Protein AF-0000000067865380 (afdb_homodimer)

Secondary structure (DSSP, 8-state):
--HHHHHHHHHHHHHT-HHHHIIIIIHHHHHHHHHHHHTGGG--SSS-HHHHHHHHHHHHHHHTHHHHHHHHHH-HHHHHHHHHHHTS---HHHHHHHHHHHHHHHHHHHHHHHHHHHHHHH----TT-HHHHHHHHHHHHHHHHHHHHHHHHH---HHHHHHHHHHHHHHHHHHHTSSS-GGGG-HHHHHHHTTSHHHHHHHHHHHHHHT---HHHHHHHHHHHHHHHHHHHHHHHH--GGGG-/--HHHHHHHHHHHHHT-HHHHIIIIIHHHHHHHHHHHHTGGG--SSS-HHHHHHHHHHHHHHHTHHHHHHHHHH-HHHHHHHHHHHTSS--HHHHHHHHHHHHHHHHHHHHHHHHHHHHHHH----TT-HHHHHHHHHHHHHHHHHHHHHHHHH---HHHHHHHHHHHHHHHHHHHTSSS-SGGG-HHHHHHHTTSHHHHHHHHHHHHHHT---HHHHHHHHHHHHHHHHHHHHHHHH--GGGG-

Nearest PDB structures (foldseek):
  8dku-assembly1_B  TM=6.677E-01  e=4.546E-04  Aquifex aeolicus VF5
  9iul-assembly1_A  TM=6.761E-01  e=1.296E-02  Candida albicans SC5314
  9ium-assembly1_A  TM=6.120E-01  e=5.546E-03  Candida albicans SC5314
  7p05-assembly1_A  TM=6.408E-01  e=1.355E-02  Saccharomyces cerevisiae S288C
  6oih-assembly1_D  TM=5.693E-01  e=6.631E-03  Aquifex aeolicus VF5

Radius of gyration: 22.57 Å; Cα contacts (8 Å, |Δi|>4): 715; chains: 2; bounding box: 58×59×47 Å

Foldseek 3Di:
DDLVVLLVVLLVVLVPDCVNVCLLAVQLVVQLVVQQVVCQVVDDDQAGSSQLLNQLSLLLSLLCLLLSLLCCPQPPVNLVVVVVVVPPPDDPLSNLVSSLVSSLVVSLVSLVVSVVCSCVPVVHFLPPCVVLLSLLSSLSNSLSNLLSLLLVLVDNDSVVSNVVSCVVSVVLSVLLQSSHNQVVVDDVSVVSSVVRLSVLCSVQSVCCRRVVDNVSSVVSSVVSNVSSVVSSVSSSVRHDPVSSD/DDLVVLLVVLLVVLVPDVVNVCLLAVQLVVQLVVQQVVCQVVDDDLAGSSQLLNQLSLLLSLLCLLLSLLCCPQPPVNLVVVVVVVPPPDDPLSSLVSSLVSSLVVSLVSLVVSLVCSCVPVVQFLPPCVVLLSLLSSLSNSLSNLLSLLLVLADNDSVVSNVVSCVVSVVLSVLLQSSHNQVVVDDVSVVSSVVRLSVLCSVQSVCCRRVVDNVSSVVSSVVSNVSSVVSSVSSSVRHDPVSSD

pLDDT: mean 86.49, std 10.92, range [52.19, 98.31]

Solvent-accessible surface area (backbone atoms only — not comparable to full-atom values): 24410 Å² total; per-residue (Å²): 110,55,53,64,57,49,22,53,51,51,39,51,54,54,71,68,38,64,60,60,50,44,55,54,53,47,45,39,52,52,49,21,54,51,51,14,60,40,36,40,78,70,35,82,64,95,62,47,32,46,52,52,26,47,51,21,34,45,51,56,50,36,52,48,41,5,54,53,36,28,35,58,60,60,33,58,90,44,26,62,59,46,53,62,53,64,73,33,93,52,60,70,65,46,54,58,47,24,45,30,48,27,40,27,53,55,48,39,54,38,49,54,50,44,53,50,47,40,32,71,74,66,61,47,67,41,72,89,38,51,65,60,54,49,49,44,52,36,42,42,21,37,24,20,18,23,48,22,47,30,40,48,37,74,36,92,39,64,61,52,40,50,49,54,50,47,52,56,50,51,53,35,34,56,42,20,26,37,83,48,65,36,63,81,41,35,69,65,30,36,57,58,16,67,74,20,70,45,21,51,47,50,49,12,52,52,32,26,37,73,66,69,42,50,64,55,35,53,52,45,46,50,51,35,50,51,50,22,52,52,33,47,53,50,25,68,74,49,51,52,73,71,74,77,102,111,55,54,65,57,48,21,53,50,52,39,53,54,53,71,69,38,66,59,59,50,44,55,53,51,47,44,38,52,52,51,21,53,50,52,14,61,41,36,38,78,72,36,82,63,95,60,49,31,48,52,51,26,48,53,21,33,45,51,56,51,36,54,47,41,5,54,55,38,28,35,59,60,59,33,58,91,41,24,62,58,47,55,61,54,64,72,32,93,50,59,69,66,47,54,58,48,23,44,30,50,28,39,27,52,56,48,38,54,36,50,54,52,43,53,51,48,39,33,70,74,66,60,46,67,40,72,87,38,51,65,61,54,49,49,44,51,37,43,43,20,37,25,21,17,21,48,23,47,30,39,49,37,75,37,92,39,63,62,51,39,50,52,55,50,45,53,56,50,49,52,34,34,56,42,19,27,37,82,49,66,36,63,81,43,35,70,65,31,37,56,57,17,66,73,20,68,46,20,50,47,49,50,12,52,50,31,25,38,74,67,69,41,51,64,55,36,53,52,46,45,50,50,35,51,53,50,22,54,50,32,47,52,50,26,68,74,48,53,51,74,72,74,77,103

InterPro domains:
  IPR013525 ABC-2 type transporter, transmembrane domain [PF01061] (5-210)
  IPR047817 ABC-2 type transporter, transmembrane domain, bacterial-type [PS51012] (19-242)
  IPR052902 ABC-2 integral membrane transporter [PTHR43027] (46-242)

Structure (mmCIF, N/CA/C/O backbone):
data_AF-0000000067865380-model_v1
#
loop_
_entity.id
_entity.type
_entity.pdbx_description
1 polymer 'Transport permease protein'
#
loop_
_atom_site.group_PDB
_atom_site.id
_atom_site.type_symbol
_atom_site.label_atom_id
_atom_site.label_alt_id
_atom_site.label_comp_id
_atom_site.label_asym_id
_atom_site.label_entity_id
_atom_site.label_seq_id
_atom_site.pdbx_PDB_ins_code
_atom_site.Cartn_x
_atom_site.Cartn_y
_atom_site.Cartn_z
_atom_site.occupancy
_atom_site.B_iso_or_equiv
_atom_site.auth_seq_id
_atom_site.auth_comp_id
_atom_site.auth_asym_id
_atom_site.auth_atom_id
_atom_site.pdbx_PDB_model_num
ATOM 1 N N . MET A 1 1 ? 22.953 27.844 7.141 1 57.34 1 MET A N 1
ATOM 2 C CA . MET A 1 1 ? 23.016 26.531 7.762 1 57.34 1 MET A CA 1
ATOM 3 C C . MET A 1 1 ? 23.547 25.484 6.777 1 57.34 1 MET A C 1
ATOM 5 O O . MET A 1 1 ? 23.188 25.5 5.598 1 57.34 1 MET A O 1
ATOM 9 N N . ASN A 1 2 ? 24.578 24.781 7.035 1 77.31 2 ASN A N 1
ATOM 10 C CA . ASN A 1 2 ? 25.328 23.781 6.289 1 77.31 2 ASN A CA 1
ATOM 11 C C . ASN A 1 2 ? 24.5 22.531 6.008 1 77.31 2 ASN A C 1
ATOM 13 O O . ASN A 1 2 ? 23.594 22.203 6.781 1 77.31 2 ASN A O 1
ATOM 17 N N . ILE A 1 3 ? 24.5 22.141 4.793 1 83.94 3 ILE A N 1
ATOM 18 C CA . ILE A 1 3 ? 23.797 20.953 4.332 1 83.94 3 ILE A CA 1
ATOM 19 C C . ILE A 1 3 ? 24 19.812 5.328 1 83.94 3 ILE A C 1
ATOM 21 O O . ILE A 1 3 ? 23.078 19.047 5.59 1 83.94 3 ILE A O 1
ATOM 25 N N . VAL A 1 4 ? 25.109 19.812 6 1 87.69 4 VAL A N 1
ATOM 26 C CA . VAL A 1 4 ? 25.453 18.734 6.934 1 87.69 4 VAL A CA 1
ATOM 27 C C . VAL A 1 4 ? 24.578 18.859 8.188 1 87.69 4 VAL A C 1
ATOM 29 O O . VAL A 1 4 ? 24.094 17.859 8.703 1 87.69 4 VAL A O 1
ATOM 32 N N . ASN A 1 5 ? 24.375 20.062 8.602 1 84.81 5 ASN A N 1
ATOM 33 C CA . ASN A 1 5 ? 23.531 20.281 9.781 1 84.81 5 ASN A CA 1
ATOM 34 C C . ASN A 1 5 ? 22.078 19.953 9.5 1 84.81 5 ASN A C 1
ATOM 36 O O . ASN A 1 5 ? 21.375 19.438 10.375 1 84.81 5 ASN A O 1
ATOM 40 N N . MET A 1 6 ? 21.719 20.234 8.328 1 84.94 6 MET A N 1
ATOM 41 C CA . MET A 1 6 ? 20.344 19.922 7.945 1 84.94 6 MET A CA 1
ATOM 42 C C . MET A 1 6 ? 20.125 18.422 7.898 1 84.94 6 MET A C 1
ATOM 44 O O . MET A 1 6 ? 19.094 17.922 8.352 1 84.94 6 MET A O 1
ATOM 48 N N . ILE A 1 7 ? 21.094 17.781 7.383 1 89.69 7 ILE A N 1
ATOM 49 C CA . ILE A 1 7 ? 21.031 16.328 7.293 1 89.69 7 ILE A CA 1
ATOM 50 C C . ILE A 1 7 ? 20.969 15.719 8.695 1 89.69 7 ILE A C 1
ATOM 52 O O . ILE A 1 7 ? 20.141 14.836 8.961 1 89.69 7 ILE A O 1
ATOM 56 N N . LYS A 1 8 ? 21.766 16.234 9.562 1 87.88 8 LYS A N 1
ATOM 57 C CA . LYS A 1 8 ? 21.781 15.734 10.93 1 87.88 8 LYS A CA 1
ATOM 58 C C . LYS A 1 8 ? 20.438 15.961 11.617 1 87.88 8 LYS A C 1
ATOM 60 O O . LYS A 1 8 ? 19.938 15.086 12.336 1 87.88 8 LYS A O 1
ATOM 65 N N . PHE A 1 9 ? 19.922 17.062 11.32 1 82.75 9 PHE A N 1
ATOM 66 C CA . PHE A 1 9 ? 18.641 17.406 11.922 1 82.75 9 PHE A CA 1
ATOM 67 C C . PHE A 1 9 ? 17.531 16.484 11.406 1 82.75 9 PHE A C 1
ATOM 69 O O . PHE A 1 9 ? 16.75 15.969 12.195 1 82.75 9 PHE A O 1
ATOM 76 N N . GLN A 1 10 ? 17.5 16.281 10.148 1 83.31 10 GLN A N 1
ATOM 77 C CA . GLN A 1 10 ? 16.484 15.438 9.539 1 83.31 10 GLN A CA 1
ATOM 78 C C . GLN A 1 10 ? 16.609 13.984 9.992 1 83.31 10 GLN A C 1
ATOM 80 O O . GLN A 1 10 ? 15.609 13.312 10.234 1 83.31 10 GLN A O 1
ATOM 85 N N . LEU A 1 11 ? 17.844 13.57 10.117 1 85.75 11 LEU A N 1
ATOM 86 C CA . LEU A 1 11 ? 18.094 12.203 10.562 1 85.75 11 LEU A CA 1
ATOM 87 C C . LEU A 1 11 ? 17.625 12 11.992 1 85.75 11 LEU A C 1
ATOM 89 O O . LEU A 1 11 ? 17.062 10.953 12.328 1 85.75 11 LEU A O 1
ATOM 93 N N . LYS A 1 12 ? 17.859 12.938 12.781 1 83.56 12 LYS A N 1
ATOM 94 C CA . LYS A 1 12 ? 17.422 12.867 14.18 1 83.56 12 LYS A CA 1
ATOM 95 C C . LYS A 1 12 ? 15.906 12.789 14.281 1 83.56 12 LYS A C 1
ATOM 97 O O . LYS A 1 12 ? 15.375 12.055 15.109 1 83.56 12 LYS A O 1
ATOM 102 N N . LEU A 1 13 ? 15.297 13.492 13.453 1 77.88 13 LEU A N 1
ATOM 103 C CA . LEU A 1 13 ? 13.836 13.484 13.438 1 77.88 13 LEU A CA 1
ATOM 104 C C . LEU A 1 13 ? 13.305 12.125 13.016 1 77.88 13 LEU A C 1
ATOM 106 O O . LEU A 1 13 ? 12.352 11.609 13.602 1 77.88 13 LEU A O 1
ATOM 110 N N . MET A 1 14 ? 13.93 11.547 12.039 1 80.38 14 MET A N 1
ATOM 111 C CA . MET A 1 14 ? 13.508 10.242 11.539 1 80.38 14 MET A CA 1
ATOM 112 C C . MET A 1 14 ? 13.727 9.156 12.578 1 80.38 14 MET A C 1
ATOM 114 O O . MET A 1 14 ? 12.906 8.242 12.711 1 80.38 14 MET A O 1
ATOM 118 N N . CYS A 1 15 ? 14.75 9.289 13.367 1 81.56 15 CYS A N 1
ATOM 119 C CA . CYS A 1 15 ? 15.086 8.289 14.375 1 81.56 15 CYS A CA 1
ATOM 120 C C . CYS A 1 15 ? 14.164 8.398 15.578 1 81.56 15 CYS A C 1
ATOM 122 O O . CYS A 1 15 ? 13.992 7.434 16.328 1 81.56 15 CYS A O 1
ATOM 124 N N . LYS A 1 16 ? 13.531 9.508 15.695 1 75.5 16 LYS A N 1
ATOM 125 C CA . LYS A 1 16 ? 12.648 9.719 16.844 1 75.5 16 LYS A CA 1
ATOM 126 C C . LYS A 1 16 ? 11.219 9.297 16.516 1 75.5 16 LYS A C 1
ATOM 128 O O . LYS A 1 16 ? 10.359 9.25 17.391 1 75.5 16 LYS A O 1
ATOM 133 N N . THR A 1 17 ? 11.039 8.938 15.25 1 73 17 THR A N 1
ATOM 134 C CA . THR A 1 17 ? 9.711 8.508 14.844 1 73 17 THR A CA 1
ATOM 135 C C . THR A 1 17 ? 9.602 6.988 14.844 1 73 17 THR A C 1
ATOM 137 O O . THR A 1 17 ? 10.047 6.328 13.906 1 73 17 THR A O 1
ATOM 140 N N . PRO A 1 18 ? 9.094 6.34 15.836 1 72.12 18 PRO A N 1
ATOM 141 C CA . PRO A 1 18 ? 9.086 4.887 16 1 72.12 18 PRO A CA 1
ATOM 142 C C . PRO A 1 18 ? 8.414 4.16 14.844 1 72.12 18 PRO A C 1
ATOM 144 O O . PRO A 1 18 ? 8.773 3.02 14.531 1 72.12 18 PRO A O 1
ATOM 147 N N . ILE A 1 19 ? 7.527 4.785 14.258 1 71.94 19 ILE A N 1
ATOM 148 C CA . ILE A 1 19 ? 6.723 4.113 13.242 1 71.94 19 ILE A CA 1
ATOM 149 C C . ILE A 1 19 ? 7.59 3.803 12.023 1 71.94 19 ILE A C 1
ATOM 151 O O . ILE A 1 19 ? 7.348 2.818 11.312 1 71.94 19 ILE A O 1
ATOM 155 N N . MET A 1 20 ? 8.625 4.555 11.773 1 74.06 20 MET A N 1
ATOM 156 C CA . MET A 1 20 ? 9.531 4.312 10.648 1 74.06 20 MET A CA 1
ATOM 157 C C . MET A 1 20 ? 10.312 3.021 10.859 1 74.06 20 MET A C 1
ATOM 159 O O . MET A 1 20 ? 10.578 2.295 9.898 1 74.06 20 MET A O 1
ATOM 163 N N . PHE A 1 21 ? 10.445 2.68 12.086 1 73.56 21 PHE A N 1
ATOM 164 C CA . PHE A 1 21 ? 11.141 1.441 12.422 1 73.56 21 PHE A CA 1
ATOM 165 C C . PHE A 1 21 ? 10.289 0.23 12.07 1 73.56 21 PHE A C 1
ATOM 167 O O . PHE A 1 21 ? 10.797 -0.754 11.523 1 73.56 21 PHE A O 1
ATOM 174 N N . MET A 1 22 ? 9.109 0.382 12.336 1 75.94 22 MET A N 1
ATOM 175 C CA . MET A 1 22 ? 8.203 -0.729 12.062 1 75.94 22 MET A CA 1
ATOM 176 C C . MET A 1 22 ? 8.109 -0.993 10.562 1 75.94 22 MET A C 1
ATOM 178 O O . MET A 1 22 ? 8.117 -2.146 10.125 1 75.94 22 MET A O 1
ATOM 182 N N . MET A 1 23 ? 8.141 -0.043 9.836 1 77.12 23 MET A N 1
ATOM 183 C CA . MET A 1 23 ? 7.965 -0.177 8.391 1 77.12 23 MET A CA 1
ATOM 184 C C . MET A 1 23 ? 9.18 -0.847 7.758 1 77.12 23 MET A C 1
ATOM 186 O O . MET A 1 23 ? 9.031 -1.705 6.887 1 77.12 23 MET A O 1
ATOM 190 N N . PHE A 1 24 ? 10.383 -0.532 8.219 1 77.5 24 PHE A N 1
ATOM 191 C CA . PHE A 1 24 ? 11.57 -0.982 7.508 1 77.5 24 PHE A CA 1
ATOM 192 C C . PHE A 1 24 ? 12.094 -2.285 8.102 1 77.5 24 PHE A C 1
ATOM 194 O O . PHE A 1 24 ? 12.805 -3.037 7.426 1 77.5 24 PHE A O 1
ATOM 201 N N . PHE A 1 25 ? 11.609 -2.533 9.273 1 76.62 25 PHE A N 1
ATOM 202 C CA . PHE A 1 25 ? 12.203 -3.707 9.898 1 76.62 25 PHE A CA 1
ATOM 203 C C . PHE A 1 25 ? 11.172 -4.809 10.086 1 76.62 25 PHE A C 1
ATOM 205 O O . PHE A 1 25 ? 11.398 -5.957 9.688 1 76.62 25 PHE A O 1
ATOM 212 N N . VAL A 1 26 ? 10.086 -4.43 10.484 1 78.12 26 VAL A N 1
ATOM 213 C CA . VAL A 1 26 ? 9.094 -5.445 10.812 1 78.12 26 VAL A CA 1
ATOM 214 C C . VAL A 1 26 ? 8.344 -5.859 9.555 1 78.12 26 VAL A C 1
ATOM 216 O O . VAL A 1 26 ? 8.148 -7.055 9.305 1 78.12 26 VAL A O 1
ATOM 219 N N . TYR A 1 27 ? 8.062 -4.934 8.805 1 86.12 27 TYR A N 1
ATOM 220 C CA . TYR A 1 27 ? 7.176 -5.156 7.672 1 86.12 27 TYR A CA 1
ATOM 221 C C . TYR A 1 27 ? 7.809 -6.109 6.664 1 86.12 27 TYR A C 1
ATOM 223 O O . TYR A 1 27 ? 7.203 -7.113 6.285 1 86.12 27 TYR A O 1
ATOM 231 N N . PRO A 1 28 ? 9.047 -5.949 6.297 1 83.38 28 PRO A N 1
ATOM 232 C CA . PRO A 1 28 ? 9.641 -6.875 5.328 1 83.38 28 PRO A CA 1
ATOM 233 C C . PRO A 1 28 ? 9.797 -8.289 5.883 1 83.38 28 PRO A C 1
ATOM 235 O O . PRO A 1 28 ? 9.609 -9.266 5.156 1 83.38 28 PRO A O 1
ATOM 238 N N . VAL A 1 29 ? 10.141 -8.375 7.086 1 87.12 29 VAL A N 1
ATOM 239 C CA . VAL A 1 29 ? 10.328 -9.68 7.715 1 87.12 29 VAL A CA 1
ATOM 240 C C . VAL A 1 29 ? 9 -10.422 7.785 1 87.12 29 VAL A C 1
ATOM 242 O O . VAL A 1 29 ? 8.914 -11.602 7.445 1 87.12 29 VAL A O 1
ATOM 245 N N . LEU A 1 30 ? 8.031 -9.664 8.156 1 87.19 30 LEU A N 1
ATOM 246 C CA . LEU A 1 30 ? 6.703 -10.25 8.289 1 87.19 30 LEU A CA 1
ATOM 247 C C . LEU A 1 30 ? 6.195 -10.742 6.934 1 87.19 30 LEU A C 1
ATOM 249 O O . LEU A 1 30 ? 5.715 -11.875 6.824 1 87.19 30 LEU A O 1
ATOM 253 N N . LEU A 1 31 ? 6.355 -9.992 5.945 1 88.94 31 LEU A N 1
ATOM 254 C CA . LEU A 1 31 ? 5.871 -10.352 4.617 1 88.94 31 LEU A CA 1
ATOM 255 C C . LEU A 1 31 ? 6.641 -11.547 4.062 1 88.94 31 LEU A C 1
ATOM 257 O O . LEU A 1 31 ? 6.039 -12.477 3.521 1 88.94 31 LEU A O 1
ATOM 261 N N . THR A 1 32 ? 7.902 -11.5 4.234 1 90 32 THR A N 1
ATOM 262 C CA . THR A 1 32 ? 8.727 -12.586 3.721 1 90 32 THR A CA 1
ATOM 263 C C . THR A 1 32 ? 8.422 -13.891 4.457 1 90 32 THR A C 1
ATOM 265 O O . THR A 1 32 ? 8.312 -14.953 3.84 1 90 32 THR A O 1
ATOM 268 N N . ALA A 1 33 ? 8.289 -13.797 5.766 1 89 33 ALA A N 1
ATOM 269 C CA . ALA A 1 33 ? 7.977 -14.977 6.562 1 89 33 ALA A CA 1
ATOM 270 C C . ALA A 1 33 ? 6.645 -15.594 6.141 1 89 33 ALA A C 1
ATOM 272 O O . ALA A 1 33 ? 6.551 -16.812 5.949 1 89 33 ALA A O 1
ATOM 273 N N . ILE A 1 34 ? 5.738 -14.789 5.934 1 87.19 34 ILE A N 1
ATOM 274 C CA . ILE A 1 34 ? 4.395 -15.258 5.617 1 87.19 34 ILE A CA 1
ATOM 275 C C . ILE A 1 34 ? 4.359 -15.812 4.195 1 87.19 34 ILE A C 1
ATOM 277 O O . ILE A 1 34 ? 4.004 -16.969 3.98 1 87.19 34 ILE A O 1
ATOM 281 N N . ILE A 1 35 ? 4.793 -15.047 3.229 1 87.12 35 ILE A N 1
ATOM 282 C CA . ILE A 1 35 ? 4.684 -15.453 1.829 1 87.12 35 ILE A CA 1
ATOM 283 C C . ILE A 1 35 ? 5.668 -16.578 1.536 1 87.12 35 ILE A C 1
ATOM 285 O O . ILE A 1 35 ? 5.352 -17.516 0.79 1 87.12 35 ILE A O 1
ATOM 289 N N . GLY A 1 36 ? 6.852 -16.406 2.092 1 87.31 36 GLY A N 1
ATOM 290 C CA . GLY A 1 36 ? 7.828 -17.484 1.93 1 87.31 36 GLY A CA 1
ATOM 291 C C . GLY A 1 36 ? 7.324 -18.828 2.42 1 87.31 36 GLY A C 1
ATOM 292 O O . GLY A 1 36 ? 7.508 -19.844 1.751 1 87.31 36 GLY A O 1
ATOM 293 N N . TYR A 1 37 ? 6.734 -18.797 3.562 1 85.81 37 TYR A N 1
ATOM 294 C CA . TYR A 1 37 ? 6.195 -20.031 4.117 1 85.81 37 TYR A CA 1
ATOM 295 C C . TYR A 1 37 ? 5.039 -20.547 3.273 1 85.81 37 TYR A C 1
ATOM 297 O O . TYR A 1 37 ? 4.973 -21.734 2.963 1 85.81 37 TYR A O 1
ATOM 305 N N . LEU A 1 38 ? 4.176 -19.734 2.869 1 84.56 38 LEU A N 1
ATOM 306 C CA . LEU A 1 38 ? 2.955 -20.109 2.17 1 84.56 38 LEU A CA 1
ATOM 307 C C . LEU A 1 38 ? 3.273 -20.672 0.788 1 84.56 38 LEU A C 1
ATOM 309 O O . LEU A 1 38 ? 2.523 -21.5 0.26 1 84.56 38 LEU A O 1
ATOM 313 N N . THR A 1 39 ? 4.391 -20.281 0.244 1 86 39 THR A N 1
ATOM 314 C CA . THR A 1 39 ? 4.668 -20.672 -1.134 1 86 39 THR A CA 1
ATOM 315 C C . THR A 1 39 ? 5.809 -21.688 -1.188 1 86 39 THR A C 1
ATOM 317 O O . THR A 1 39 ? 6.305 -22.016 -2.27 1 86 39 THR A O 1
ATOM 320 N N . GLN A 1 40 ? 6.285 -22.156 -0.113 1 85.31 40 GLN A N 1
ATOM 321 C CA . GLN A 1 40 ? 7.453 -23.016 -0.045 1 85.31 40 GLN A CA 1
ATOM 322 C C . GLN A 1 40 ? 7.254 -24.281 -0.893 1 85.31 40 GLN A C 1
ATOM 324 O O . GLN A 1 40 ? 8.195 -24.75 -1.526 1 85.31 40 GLN A O 1
ATOM 329 N N . SER A 1 41 ? 6.035 -24.797 -1.017 1 80.62 41 SER A N 1
ATOM 330 C CA . SER A 1 41 ? 5.758 -26.031 -1.724 1 80.62 41 SER A CA 1
ATOM 331 C C . SER A 1 41 ? 5.723 -25.812 -3.232 1 80.62 41 SER A C 1
ATOM 333 O O . SER A 1 41 ? 5.844 -26.766 -4.004 1 80.62 41 SER A O 1
ATOM 335 N N . SER A 1 42 ? 5.531 -24.531 -3.541 1 76.62 42 SER A N 1
ATOM 336 C CA . SER A 1 42 ? 5.426 -24.219 -4.961 1 76.62 42 SER A CA 1
ATOM 337 C C . SER A 1 42 ? 6.797 -23.953 -5.574 1 76.62 42 SER A C 1
ATOM 339 O O . SER A 1 42 ? 6.914 -23.781 -6.789 1 76.62 42 SER A O 1
ATOM 341 N N . PHE A 1 43 ? 7.758 -23.953 -4.605 1 77.56 43 PHE A N 1
ATOM 342 C CA . PHE A 1 43 ? 9.109 -23.703 -5.086 1 77.56 43 PHE A CA 1
ATOM 343 C C . PHE A 1 43 ? 9.922 -25 -5.113 1 77.56 43 PHE A C 1
ATOM 345 O O . PHE A 1 43 ? 9.789 -25.828 -4.227 1 77.56 43 PHE A O 1
ATOM 352 N N . GLY A 1 44 ? 10.32 -25.594 -6.152 1 66.38 44 GLY A N 1
ATOM 353 C CA . GLY A 1 44 ? 11.055 -26.844 -6.246 1 66.38 44 GLY A CA 1
ATOM 354 C C . GLY A 1 44 ? 12.477 -26.656 -6.75 1 66.38 44 GLY A C 1
ATOM 355 O O . GLY A 1 44 ? 13.297 -27.578 -6.645 1 66.38 44 GLY A O 1
ATOM 356 N N . GLY A 1 45 ? 12.734 -25.547 -7.191 1 65.62 45 GLY A N 1
ATOM 357 C CA . GLY A 1 45 ? 13.977 -25.5 -7.953 1 65.62 45 GLY A CA 1
ATOM 358 C C . GLY A 1 45 ? 15.109 -24.828 -7.207 1 65.62 45 GLY A C 1
ATOM 359 O O . GLY A 1 45 ? 15.18 -24.906 -5.977 1 65.62 45 GLY A O 1
ATOM 360 N N . GLY A 1 46 ? 16 -24.203 -7.914 1 70.75 46 GLY A N 1
ATOM 361 C CA . GLY A 1 46 ? 17.25 -23.562 -7.551 1 70.75 46 GLY A CA 1
ATOM 362 C C . GLY A 1 46 ? 17.078 -22.406 -6.578 1 70.75 46 GLY A C 1
ATOM 363 O O . GLY A 1 46 ? 17.828 -22.297 -5.605 1 70.75 46 GLY A O 1
ATOM 364 N N . VAL A 1 47 ? 15.992 -21.703 -6.703 1 83.06 47 VAL A N 1
ATOM 365 C CA . VAL A 1 47 ? 15.766 -20.562 -5.812 1 83.06 47 VAL A CA 1
ATOM 366 C C . VAL A 1 47 ? 14.648 -20.906 -4.824 1 83.06 47 VAL A C 1
ATOM 368 O O . VAL A 1 47 ? 13.562 -21.312 -5.223 1 83.06 47 VAL A O 1
ATOM 371 N N . SER A 1 48 ? 14.969 -20.844 -3.537 1 87.31 48 SER A N 1
ATOM 372 C CA . SER A 1 48 ? 13.961 -21.125 -2.521 1 87.31 48 SER A CA 1
ATOM 373 C C . SER A 1 48 ? 12.938 -19.984 -2.438 1 87.31 48 SER A C 1
ATOM 375 O O . SER A 1 48 ? 13.219 -18.859 -2.85 1 87.31 48 SER A O 1
ATOM 377 N N . SER A 1 49 ? 11.75 -20.359 -1.914 1 88.94 49 SER A N 1
ATOM 378 C CA . SER A 1 49 ? 10.695 -19.359 -1.721 1 88.94 49 SER A CA 1
ATOM 379 C C . SER A 1 49 ? 11.164 -18.234 -0.823 1 88.94 49 SER A C 1
ATOM 381 O O . SER A 1 49 ? 10.922 -17.062 -1.119 1 88.94 49 SER A O 1
ATOM 383 N N . TYR A 1 50 ? 11.914 -18.484 0.173 1 90.56 50 TYR A N 1
ATOM 384 C CA . TYR A 1 50 ? 12.391 -17.484 1.104 1 90.56 50 TYR A CA 1
ATOM 385 C C . TYR A 1 50 ? 13.406 -16.562 0.436 1 90.56 50 TYR A C 1
ATOM 387 O O . TYR A 1 50 ? 13.414 -15.352 0.67 1 90.56 50 TYR A O 1
ATOM 395 N N . GLU A 1 51 ? 14.188 -17.094 -0.367 1 91.44 51 GLU A N 1
ATOM 396 C CA . GLU A 1 51 ? 15.164 -16.281 -1.083 1 91.44 51 GLU A CA 1
ATOM 397 C C . GLU A 1 51 ? 14.477 -15.359 -2.096 1 91.44 51 GLU A C 1
ATOM 399 O O . GLU A 1 51 ? 14.797 -14.18 -2.189 1 91.44 51 GLU A O 1
ATOM 404 N N . TYR A 1 52 ? 13.547 -15.953 -2.781 1 91 52 TYR A N 1
ATOM 405 C CA . TYR A 1 52 ? 12.797 -15.164 -3.752 1 91 52 TYR A CA 1
ATOM 406 C C . TYR A 1 52 ? 12.062 -14.016 -3.07 1 91 52 TYR A C 1
ATOM 408 O O . TYR A 1 52 ? 12.164 -12.859 -3.5 1 91 52 TYR A O 1
ATOM 416 N N . TYR A 1 53 ? 11.438 -14.266 -2.006 1 91.75 53 TYR A N 1
ATOM 417 C CA . TYR A 1 53 ? 10.578 -13.258 -1.394 1 91.75 53 TYR A CA 1
ATOM 418 C C . TYR A 1 53 ? 11.375 -12.344 -0.48 1 91.75 53 TYR A C 1
ATOM 420 O O . TYR A 1 53 ? 10.953 -11.219 -0.186 1 91.75 53 TYR A O 1
ATOM 428 N N . SER A 1 54 ? 12.516 -12.797 -0.043 1 93.19 54 SER A N 1
ATOM 429 C CA . SER A 1 54 ? 13.398 -11.852 0.623 1 93.19 54 SER A CA 1
ATOM 430 C C . SER A 1 54 ? 13.773 -10.695 -0.307 1 93.19 54 SER A C 1
ATOM 432 O O . SER A 1 54 ? 13.703 -9.531 0.083 1 93.19 54 SER A O 1
ATOM 434 N N . ILE A 1 55 ? 14.031 -11.062 -1.56 1 94.12 55 ILE A N 1
ATOM 435 C CA . ILE A 1 55 ? 14.414 -10.07 -2.555 1 94.12 55 ILE A CA 1
ATOM 436 C C . ILE A 1 55 ? 13.188 -9.258 -2.965 1 94.12 55 ILE A C 1
ATOM 438 O O . ILE A 1 55 ? 13.227 -8.023 -2.969 1 94.12 55 ILE A O 1
ATOM 442 N N . GLY A 1 56 ? 12.141 -9.93 -3.238 1 93.94 56 GLY A N 1
ATOM 443 C CA . GLY A 1 56 ? 10.922 -9.266 -3.684 1 93.94 56 GLY A CA 1
ATOM 444 C C . GLY A 1 56 ? 10.352 -8.305 -2.656 1 93.94 56 GLY A C 1
ATOM 445 O O . GLY A 1 56 ? 10 -7.176 -2.988 1 93.94 56 GLY A O 1
ATOM 446 N N . MET A 1 57 ? 10.281 -8.719 -1.382 1 91.81 57 MET A N 1
ATOM 447 C CA . MET A 1 57 ? 9.711 -7.895 -0.323 1 91.81 57 MET A CA 1
ATOM 448 C C . MET A 1 57 ? 10.648 -6.738 0.027 1 91.81 57 MET A C 1
ATOM 450 O O . MET A 1 57 ? 10.188 -5.652 0.382 1 91.81 57 MET A O 1
ATOM 454 N N . MET A 1 58 ? 11.922 -6.969 -0.126 1 94 58 MET A N 1
ATOM 455 C CA . MET A 1 58 ? 12.844 -5.852 0.079 1 94 58 MET A CA 1
ATOM 456 C C . MET A 1 58 ? 12.664 -4.797 -1.008 1 94 58 MET A C 1
ATOM 458 O O . MET A 1 58 ? 12.664 -3.598 -0.721 1 94 58 MET A O 1
ATOM 462 N N . ILE A 1 59 ? 12.516 -5.27 -2.217 1 95.81 59 ILE A N 1
ATOM 463 C CA . ILE A 1 59 ? 12.258 -4.32 -3.295 1 95.81 59 ILE A CA 1
ATOM 464 C C . ILE A 1 59 ? 11 -3.514 -2.984 1 95.81 59 ILE A C 1
ATOM 466 O O . ILE A 1 59 ? 11 -2.285 -3.096 1 95.81 59 ILE A O 1
ATOM 470 N N . PHE A 1 60 ? 10.023 -4.176 -2.514 1 93.12 60 PHE A N 1
ATOM 471 C CA . PHE A 1 60 ? 8.75 -3.531 -2.234 1 93.12 60 PHE A CA 1
ATOM 472 C C . PHE A 1 60 ? 8.891 -2.51 -1.112 1 93.12 60 PHE A C 1
ATOM 474 O O . PHE A 1 60 ? 8.422 -1.376 -1.234 1 93.12 60 PHE A O 1
ATOM 481 N N . ILE A 1 61 ? 9.531 -2.855 -0.114 1 91 61 ILE A N 1
ATOM 482 C CA . ILE A 1 61 ? 9.664 -2.008 1.065 1 91 61 ILE A CA 1
ATOM 483 C C . ILE A 1 61 ? 10.578 -0.823 0.747 1 91 61 ILE A C 1
ATOM 485 O O . ILE A 1 61 ? 10.234 0.326 1.037 1 91 61 ILE A O 1
ATOM 489 N N . PHE A 1 62 ? 11.602 -1.062 0.072 1 93.31 62 PHE A N 1
ATOM 490 C CA . PHE A 1 62 ? 12.586 0.007 -0.06 1 93.31 62 PHE A CA 1
ATOM 491 C C . PHE A 1 62 ? 12.281 0.875 -1.275 1 93.31 62 PHE A C 1
ATOM 493 O O . PHE A 1 62 ? 12.812 1.98 -1.402 1 93.31 62 PHE A O 1
ATOM 500 N N . THR A 1 63 ? 11.438 0.363 -2.148 1 93.94 63 THR A N 1
ATOM 501 C CA . THR A 1 63 ? 10.875 1.284 -3.129 1 93.94 63 THR A CA 1
ATOM 502 C C . THR A 1 63 ? 9.922 2.271 -2.459 1 93.94 63 THR A C 1
ATOM 504 O O . THR A 1 63 ? 9.711 3.379 -2.959 1 93.94 63 THR A O 1
ATOM 507 N N . SER A 1 64 ? 9.422 1.927 -1.269 1 90.19 64 SER A N 1
ATOM 508 C CA . SER A 1 64 ? 8.484 2.783 -0.55 1 90.19 64 SER A CA 1
ATOM 509 C C . SER A 1 64 ? 9.219 3.76 0.366 1 90.19 64 SER A C 1
ATOM 511 O O . SER A 1 64 ? 8.586 4.551 1.07 1 90.19 64 SER A O 1
ATOM 513 N N . SER A 1 65 ? 10.508 3.766 0.4 1 90.62 65 SER A N 1
ATOM 514 C CA . SER A 1 65 ? 11.289 4.629 1.275 1 90.62 65 SER A CA 1
ATOM 515 C C . SER A 1 65 ? 11.008 6.102 1.005 1 90.62 65 SER A C 1
ATOM 517 O O . SER A 1 65 ? 11.094 6.934 1.91 1 90.62 65 SER A O 1
ATOM 519 N N . GLY A 1 66 ? 10.633 6.387 -0.249 1 91.12 66 GLY A N 1
ATOM 520 C CA . GLY A 1 66 ? 10.336 7.766 -0.598 1 91.12 66 GLY A CA 1
ATOM 521 C C . GLY A 1 66 ? 9.141 8.328 0.157 1 91.12 66 GLY A C 1
ATOM 522 O O . GLY A 1 66 ? 9.016 9.539 0.311 1 91.12 66 GLY A O 1
ATOM 523 N N . LEU A 1 67 ? 8.297 7.445 0.623 1 85.31 67 LEU A N 1
ATOM 524 C CA . LEU A 1 67 ? 7.137 7.891 1.393 1 85.31 67 LEU A CA 1
ATOM 525 C C . LEU A 1 67 ? 7.566 8.422 2.756 1 85.31 67 LEU A C 1
ATOM 527 O O . LEU A 1 67 ? 6.965 9.367 3.275 1 85.31 67 LEU A O 1
ATOM 531 N N . ILE A 1 68 ? 8.562 7.887 3.244 1 79.38 68 ILE A N 1
ATOM 532 C CA . ILE A 1 68 ? 9.055 8.328 4.543 1 79.38 68 ILE A CA 1
ATOM 533 C C . ILE A 1 68 ? 9.641 9.727 4.426 1 79.38 68 ILE A C 1
ATOM 535 O O . ILE A 1 68 ? 9.359 10.602 5.258 1 79.38 68 ILE A O 1
ATOM 539 N N . SER A 1 69 ? 10.414 9.891 3.383 1 81.5 69 SER A N 1
ATOM 540 C CA . SER A 1 69 ? 10.969 11.219 3.154 1 81.5 69 SER A CA 1
ATOM 541 C C . SER A 1 69 ? 9.875 12.242 2.9 1 81.5 69 SER A C 1
ATOM 543 O O . SER A 1 69 ? 9.969 13.391 3.342 1 81.5 69 SER A O 1
ATOM 545 N N . SER A 1 70 ? 8.867 11.812 2.207 1 84.31 70 SER A N 1
ATOM 546 C CA . SER A 1 70 ? 7.75 12.711 1.945 1 84.31 70 SER A CA 1
ATOM 547 C C . SER A 1 70 ? 7.016 13.07 3.232 1 84.31 70 SER A C 1
ATOM 549 O O . SER A 1 70 ? 6.641 14.227 3.438 1 84.31 70 SER A O 1
ATOM 551 N N . TYR A 1 71 ? 6.926 12.086 4.004 1 78.88 71 TYR A N 1
ATOM 552 C CA . TYR A 1 71 ? 6.301 12.289 5.305 1 78.88 71 TYR A CA 1
ATOM 553 C C . TYR A 1 71 ? 7.102 13.289 6.141 1 78.88 71 TYR A C 1
ATOM 555 O O . TYR A 1 71 ? 6.535 14.219 6.719 1 78.88 71 TYR A O 1
ATOM 563 N N . ASN A 1 72 ? 8.367 13.094 6.156 1 76.81 72 ASN A N 1
ATOM 564 C CA . ASN A 1 72 ? 9.242 13.961 6.934 1 76.81 72 ASN A CA 1
ATOM 565 C C . ASN A 1 72 ? 9.227 15.391 6.406 1 76.81 72 ASN A C 1
ATOM 567 O O . ASN A 1 72 ? 9.398 16.344 7.168 1 76.81 72 ASN A O 1
ATOM 571 N N . PHE A 1 73 ? 8.93 15.508 5.215 1 79.88 73 PHE A N 1
ATOM 572 C CA . PHE A 1 73 ? 8.977 16.812 4.582 1 79.88 73 PHE A CA 1
ATOM 573 C C . PHE A 1 73 ? 7.66 17.562 4.773 1 79.88 73 PHE A C 1
ATOM 575 O O . PHE A 1 73 ? 7.652 18.766 5.004 1 79.88 73 PHE A O 1
ATOM 582 N N . LEU A 1 74 ? 6.574 16.844 4.691 1 76.94 74 LEU A N 1
ATOM 583 C CA . LEU A 1 74 ? 5.281 17.516 4.652 1 76.94 74 LEU A CA 1
ATOM 584 C C . LEU A 1 74 ? 4.609 17.484 6.023 1 76.94 74 LEU A C 1
ATOM 586 O O . LEU A 1 74 ? 3.697 18.266 6.289 1 76.94 74 LEU A O 1
ATOM 590 N N . ASP A 1 75 ? 5.039 16.594 6.789 1 72.25 75 ASP A N 1
ATOM 591 C CA . ASP A 1 75 ? 4.328 16.453 8.055 1 72.25 75 ASP A CA 1
ATOM 592 C C . ASP A 1 75 ? 4.543 17.688 8.945 1 72.25 75 ASP A C 1
ATOM 594 O O . ASP A 1 75 ? 5.672 18.156 9.086 1 72.25 75 ASP A O 1
ATOM 598 N N . GLU A 1 76 ? 3.459 18.188 9.422 1 61.5 76 GLU A N 1
ATOM 599 C CA . GLU A 1 76 ? 3.396 19.453 10.156 1 61.5 76 GLU A CA 1
ATOM 600 C C . GLU A 1 76 ? 4.223 19.375 11.438 1 61.5 76 GLU A C 1
ATOM 602 O O . GLU A 1 76 ? 4.871 20.359 11.812 1 61.5 76 GLU A O 1
ATOM 607 N N . ASN A 1 77 ? 4.074 18.266 12.117 1 60.62 77 ASN A N 1
ATOM 608 C CA . ASN A 1 77 ? 4.82 18.156 13.359 1 60.62 77 ASN A CA 1
ATOM 609 C C . ASN A 1 77 ? 6.324 18.281 13.133 1 60.62 77 ASN A C 1
ATOM 611 O O . ASN A 1 77 ? 7.062 18.703 14.023 1 60.62 77 ASN A O 1
ATOM 615 N N . VAL A 1 78 ? 6.57 18 11.945 1 60.41 78 VAL A N 1
ATOM 616 C CA . VAL A 1 78 ? 7.977 18.078 11.562 1 60.41 78 VAL A CA 1
ATOM 617 C C . VAL A 1 78 ? 8.25 19.391 10.836 1 60.41 78 VAL A C 1
ATOM 619 O O . VAL A 1 78 ? 9.336 19.969 10.969 1 60.41 78 VAL A O 1
ATOM 622 N N . LYS A 1 79 ? 7.18 19.812 10.195 1 60.44 79 LYS A N 1
ATOM 623 C CA . LYS A 1 79 ? 7.227 21.016 9.352 1 60.44 79 LYS A CA 1
ATOM 624 C C . LYS A 1 79 ? 7.57 22.25 10.172 1 60.44 79 LYS A C 1
ATOM 626 O O . LYS A 1 79 ? 8.289 23.141 9.703 1 60.44 79 LYS A O 1
ATOM 631 N N . GLN A 1 80 ? 6.977 22.219 11.383 1 56.94 80 GLN A N 1
ATOM 632 C CA . GLN A 1 80 ? 7.293 23.375 12.211 1 56.94 80 GLN A CA 1
ATOM 633 C C . GLN A 1 80 ? 8.805 23.516 12.391 1 56.94 80 GLN A C 1
ATOM 635 O O . GLN A 1 80 ? 9.328 24.641 12.398 1 56.94 80 GLN A O 1
ATOM 640 N N . GLY A 1 81 ? 9.461 22.422 12.5 1 55.5 81 GLY A N 1
ATOM 641 C CA . GLY A 1 81 ? 10.914 22.469 12.555 1 55.5 81 GLY A CA 1
ATOM 642 C C . GLY A 1 81 ? 11.562 22.844 11.234 1 55.5 81 GLY A C 1
ATOM 643 O O . GLY A 1 81 ? 12.508 23.625 11.195 1 55.5 81 GLY A O 1
ATOM 644 N N . ASN A 1 82 ? 10.945 22.438 10.172 1 57.62 82 ASN A N 1
ATOM 645 C CA . ASN A 1 82 ? 11.453 22.703 8.836 1 57.62 82 ASN A CA 1
ATOM 646 C C . ASN A 1 82 ? 11.328 24.172 8.461 1 57.62 82 ASN A C 1
ATOM 648 O O . ASN A 1 82 ? 12.195 24.734 7.793 1 57.62 82 ASN A O 1
ATOM 652 N N . VAL A 1 83 ? 10.164 24.672 8.867 1 55.62 83 VAL A N 1
ATOM 653 C CA . VAL A 1 83 ? 9.914 26.078 8.539 1 55.62 83 VAL A CA 1
ATOM 654 C C . VAL A 1 83 ? 10.969 26.953 9.195 1 55.62 83 VAL A C 1
ATOM 656 O O . VAL A 1 83 ? 11.414 27.953 8.609 1 55.62 83 VAL A O 1
ATOM 659 N N . ARG A 1 84 ? 11.383 26.547 10.359 1 56.97 84 ARG A N 1
ATOM 660 C CA . ARG A 1 84 ? 12.406 27.344 11.039 1 56.97 84 ARG A CA 1
ATOM 661 C C . ARG A 1 84 ? 13.727 27.281 10.289 1 56.97 84 ARG A C 1
ATOM 663 O O . ARG A 1 84 ? 14.5 28.25 10.297 1 56.97 84 ARG A O 1
ATOM 670 N N . THR A 1 85 ? 13.875 26.188 9.602 1 55.34 85 THR A N 1
ATOM 671 C CA . THR A 1 85 ? 15.125 26.031 8.859 1 55.34 85 THR A CA 1
ATOM 672 C C . THR A 1 85 ? 15.062 26.797 7.535 1 55.34 85 THR A C 1
ATOM 674 O O . THR A 1 85 ? 16.094 27.188 6.992 1 55.34 85 THR A O 1
ATOM 677 N N . MET A 1 86 ? 13.805 26.953 7.09 1 53.97 86 MET A N 1
ATOM 678 C CA . MET A 1 86 ? 13.609 27.641 5.82 1 53.97 86 MET A CA 1
ATOM 679 C C . MET A 1 86 ? 13.93 29.125 5.957 1 53.97 86 MET A C 1
ATOM 681 O O . MET A 1 86 ? 14.164 29.812 4.957 1 53.97 86 MET A O 1
ATOM 685 N N . PHE A 1 87 ? 13.938 29.562 7.172 1 52.19 87 PHE A N 1
ATOM 686 C CA . PHE A 1 87 ? 14.281 30.969 7.348 1 52.19 87 PHE A CA 1
ATOM 687 C C . PHE A 1 87 ? 15.789 31.156 7.406 1 52.19 87 PHE A C 1
ATOM 689 O O . PHE A 1 87 ? 16.281 32.281 7.652 1 52.19 87 PHE A O 1
ATOM 696 N N . THR A 1 88 ? 16.5 30.047 7.172 1 56.12 88 THR A N 1
ATOM 697 C CA . THR A 1 88 ? 17.938 30.188 7.02 1 56.12 88 THR A CA 1
ATOM 698 C C . THR A 1 88 ? 18.312 30.422 5.559 1 56.12 88 THR A C 1
ATOM 700 O O . THR A 1 88 ? 17.641 29.938 4.652 1 56.12 88 THR A O 1
ATOM 703 N N . PRO A 1 89 ? 19.094 31.391 5.195 1 61.34 89 PRO A N 1
ATOM 704 C CA . PRO A 1 89 ? 19.516 31.656 3.816 1 61.34 89 PRO A CA 1
ATOM 705 C C . PRO A 1 89 ? 20.047 30.422 3.113 1 61.34 89 PRO A C 1
ATOM 707 O O . PRO A 1 89 ? 21.25 30.328 2.852 1 61.34 89 PRO A O 1
ATOM 710 N N . VAL A 1 90 ? 19.312 29.328 3.18 1 63.81 90 VAL A N 1
ATOM 711 C CA . VAL A 1 90 ? 19.75 28.141 2.459 1 63.81 90 VAL A CA 1
ATOM 712 C C . VAL A 1 90 ? 19.047 28.062 1.104 1 63.81 90 VAL A C 1
ATOM 714 O O . VAL A 1 90 ? 17.891 28.453 0.974 1 63.81 90 VAL A O 1
ATOM 717 N N . LYS A 1 91 ? 19.922 27.781 0.043 1 76.75 91 LYS A N 1
ATOM 718 C CA . LYS A 1 91 ? 19.359 27.562 -1.287 1 76.75 91 LYS A CA 1
ATOM 719 C C . LYS A 1 91 ? 18.344 26.422 -1.271 1 76.75 91 LYS A C 1
ATOM 721 O O . LYS A 1 91 ? 18.469 25.484 -0.487 1 76.75 91 LYS A O 1
ATOM 726 N N . ASN A 1 92 ? 17.328 26.516 -1.921 1 82.19 92 ASN A N 1
ATOM 727 C CA . ASN A 1 92 ? 16.297 25.5 -2.066 1 82.19 92 ASN A CA 1
ATOM 728 C C . ASN A 1 92 ? 16.906 24.125 -2.312 1 82.19 92 ASN A C 1
ATOM 730 O O . ASN A 1 92 ? 16.422 23.125 -1.773 1 82.19 92 ASN A O 1
ATOM 734 N N . LEU A 1 93 ? 17.969 24.109 -2.988 1 84.75 93 LEU A N 1
ATOM 735 C CA . LEU A 1 93 ? 18.672 22.859 -3.307 1 84.75 93 LEU A CA 1
ATOM 736 C C . LEU A 1 93 ? 19.109 22.141 -2.037 1 84.75 93 LEU A C 1
ATOM 738 O O . LEU A 1 93 ? 19.031 20.922 -1.943 1 84.75 93 LEU A O 1
ATOM 742 N N . GLY A 1 94 ? 19.547 22.859 -1.082 1 85.38 94 GLY A N 1
ATOM 743 C CA . GLY A 1 94 ? 19.984 22.281 0.177 1 85.38 94 GLY A CA 1
ATOM 744 C C . GLY A 1 94 ? 18.875 21.609 0.951 1 85.38 94 GLY A C 1
ATOM 745 O O . GLY A 1 94 ? 19.094 20.594 1.617 1 85.38 94 GLY A O 1
ATOM 746 N N . ILE A 1 95 ? 17.75 22.078 0.764 1 84.44 95 ILE A N 1
ATOM 747 C CA . ILE A 1 95 ? 16.609 21.578 1.523 1 84.44 95 ILE A CA 1
ATOM 748 C C . ILE A 1 95 ? 16.203 20.203 0.999 1 84.44 95 ILE A C 1
ATOM 750 O O . ILE A 1 95 ? 16.188 19.219 1.748 1 84.44 95 ILE A O 1
ATOM 754 N N . TYR A 1 96 ? 15.883 20.141 -0.274 1 89.81 96 TYR A N 1
ATOM 755 C CA . TYR A 1 96 ? 15.383 18.875 -0.764 1 89.81 96 TYR A CA 1
ATOM 756 C C . TYR A 1 96 ? 16.5 17.844 -0.861 1 89.81 96 TYR A C 1
ATOM 758 O O . TYR A 1 96 ? 16.281 16.641 -0.684 1 89.81 96 TYR A O 1
ATOM 766 N N . LEU A 1 97 ? 17.75 18.297 -1.049 1 92.19 97 LEU A N 1
ATOM 767 C CA . LEU A 1 97 ? 18.844 17.344 -1.076 1 92.19 97 LEU A CA 1
ATOM 768 C C . LEU A 1 97 ? 19.109 16.766 0.312 1 92.19 97 LEU A C 1
ATOM 770 O O . LEU A 1 97 ? 19.406 15.586 0.45 1 92.19 97 LEU A O 1
ATOM 774 N N . SER A 1 98 ? 19.016 17.609 1.271 1 90.25 98 SER A N 1
ATOM 775 C CA . SER A 1 98 ? 19.219 17.125 2.631 1 90.25 98 SER A CA 1
ATOM 776 C C . SER A 1 98 ? 18.172 16.094 3.012 1 90.25 98 SER A C 1
ATOM 778 O O . SER A 1 98 ? 18.453 15.125 3.725 1 90.25 98 SER A O 1
ATOM 780 N N . GLU A 1 99 ? 16.984 16.328 2.521 1 89.56 99 GLU A N 1
ATOM 781 C CA . GLU A 1 99 ? 15.906 15.383 2.789 1 89.56 99 GLU A CA 1
ATOM 782 C C . GLU A 1 99 ? 16.141 14.047 2.09 1 89.56 99 GLU A C 1
ATOM 784 O O . GLU A 1 99 ? 15.977 12.984 2.693 1 89.56 99 GLU A O 1
ATOM 789 N N . ILE A 1 100 ? 16.531 14.117 0.868 1 94.62 100 ILE A N 1
ATOM 790 C CA . ILE A 1 100 ? 16.781 12.922 0.074 1 94.62 100 ILE A CA 1
ATOM 791 C C . ILE A 1 100 ? 17.938 12.125 0.677 1 94.62 100 ILE A C 1
ATOM 793 O O . ILE A 1 100 ? 17.828 10.914 0.864 1 94.62 100 ILE A O 1
ATOM 797 N N . 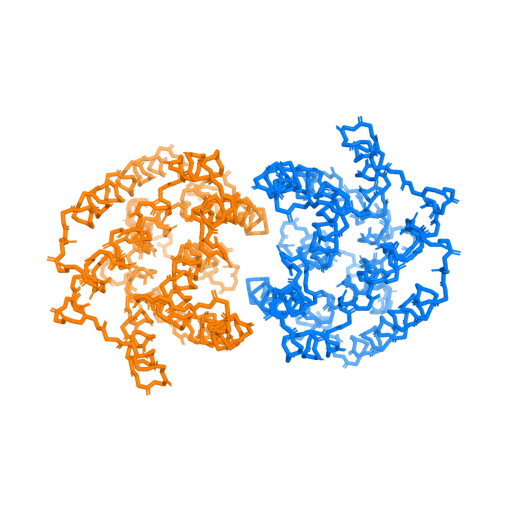ILE A 1 101 ? 18.922 12.805 1.043 1 95.56 101 ILE A N 1
ATOM 798 C CA . ILE A 1 101 ? 20.125 12.164 1.571 1 95.56 101 ILE A CA 1
ATOM 799 C C . ILE A 1 101 ? 19.828 11.578 2.949 1 95.56 101 ILE A C 1
ATOM 801 O O . ILE A 1 101 ? 20.234 10.445 3.248 1 95.56 101 ILE A O 1
ATOM 805 N N . SER A 1 102 ? 19.141 12.305 3.756 1 92.44 102 SER A N 1
ATOM 806 C CA . SER A 1 102 ? 18.812 11.797 5.082 1 92.44 102 SER A CA 1
ATOM 807 C C . SER A 1 102 ? 17.938 10.555 4.996 1 92.44 102 SER A C 1
ATOM 809 O O . SER A 1 102 ? 18.172 9.578 5.715 1 92.44 102 SER A O 1
ATOM 811 N N . GLY A 1 103 ? 17 10.609 4.078 1 92.06 103 GLY A N 1
ATOM 812 C CA . GLY A 1 103 ? 16.172 9.43 3.865 1 92.06 103 GLY A CA 1
ATOM 813 C C . GLY A 1 103 ? 16.953 8.227 3.381 1 92.06 103 GLY A C 1
ATOM 814 O O . GLY A 1 103 ? 16.688 7.098 3.801 1 92.06 103 GLY A O 1
ATOM 815 N N . THR A 1 104 ? 17.906 8.523 2.568 1 95.75 104 THR A N 1
ATOM 816 C CA . THR A 1 104 ? 18.734 7.453 2.012 1 95.75 104 THR A CA 1
ATOM 817 C C . THR A 1 104 ? 19.641 6.859 3.08 1 95.75 104 THR A C 1
ATOM 819 O O . THR A 1 104 ? 19.812 5.641 3.154 1 95.75 104 THR A O 1
ATOM 822 N N . ILE A 1 105 ? 20.172 7.68 3.883 1 95.31 105 ILE A N 1
ATOM 823 C CA . ILE A 1 105 ? 21.016 7.203 4.977 1 95.31 105 ILE A CA 1
ATOM 824 C C . ILE A 1 105 ? 20.188 6.352 5.934 1 95.31 105 ILE A C 1
ATOM 826 O O . ILE A 1 105 ? 20.594 5.254 6.312 1 95.31 105 ILE A O 1
ATOM 830 N N . TYR A 1 106 ? 19.062 6.816 6.262 1 91.62 106 TYR A N 1
ATOM 831 C CA . TYR A 1 106 ? 18.172 6.086 7.168 1 91.62 106 TYR A CA 1
ATOM 832 C C . TYR A 1 106 ? 17.828 4.719 6.594 1 91.62 106 TYR A C 1
ATOM 834 O O . TYR A 1 106 ? 17.938 3.703 7.285 1 91.62 106 TYR A O 1
ATOM 842 N N . SER A 1 107 ? 17.438 4.727 5.312 1 92.81 107 SER A N 1
ATOM 843 C CA . SER A 1 107 ? 17.031 3.471 4.676 1 92.81 107 SER A CA 1
ATOM 844 C C . SER A 1 107 ? 18.234 2.545 4.492 1 92.81 107 SER A C 1
ATOM 846 O O . SER A 1 107 ? 18.094 1.321 4.508 1 92.81 107 SER A O 1
ATOM 848 N N . SER A 1 108 ? 19.438 3.127 4.348 1 94.94 108 SER A N 1
ATOM 849 C CA . SER A 1 108 ? 20.625 2.305 4.184 1 94.94 108 SER A CA 1
ATOM 850 C C . SER A 1 108 ? 20.891 1.461 5.422 1 94.94 108 SER A C 1
ATOM 852 O O . SER A 1 108 ? 21.266 0.289 5.316 1 94.94 108 SER A O 1
ATOM 854 N N . VAL A 1 109 ? 20.703 1.999 6.512 1 93.38 109 VAL A N 1
ATOM 855 C CA . VAL A 1 109 ? 20.875 1.264 7.762 1 93.38 109 VAL A CA 1
ATOM 856 C C . VAL A 1 109 ? 19.828 0.16 7.863 1 93.38 109 VAL A C 1
ATOM 858 O O . VAL A 1 109 ? 20.156 -0.976 8.227 1 93.38 109 VAL A O 1
ATOM 861 N N . ALA A 1 110 ? 18.625 0.485 7.504 1 92.19 110 ALA A N 1
ATOM 862 C CA . ALA A 1 110 ? 17.547 -0.49 7.547 1 92.19 110 ALA A CA 1
ATOM 863 C C . ALA A 1 110 ? 17.797 -1.644 6.582 1 92.19 110 ALA A C 1
ATOM 865 O O . ALA A 1 110 ? 17.5 -2.799 6.891 1 92.19 110 ALA A O 1
ATOM 866 N N . ILE A 1 111 ? 18.328 -1.328 5.418 1 95.19 111 ILE A N 1
ATOM 867 C CA . ILE A 1 111 ? 18.641 -2.328 4.398 1 95.19 111 ILE A CA 1
ATOM 868 C C . ILE A 1 111 ? 19.672 -3.309 4.934 1 95.19 111 ILE A C 1
ATOM 870 O O . ILE A 1 111 ? 19.5 -4.523 4.844 1 95.19 111 ILE A O 1
ATOM 874 N N . ALA A 1 112 ? 20.719 -2.752 5.512 1 95.5 112 ALA A N 1
ATOM 875 C CA . ALA A 1 112 ? 21.797 -3.59 6.051 1 95.5 112 ALA A CA 1
ATOM 876 C C . ALA A 1 112 ? 21.266 -4.504 7.156 1 95.5 112 ALA A C 1
ATOM 878 O O . ALA A 1 112 ? 21.562 -5.699 7.176 1 95.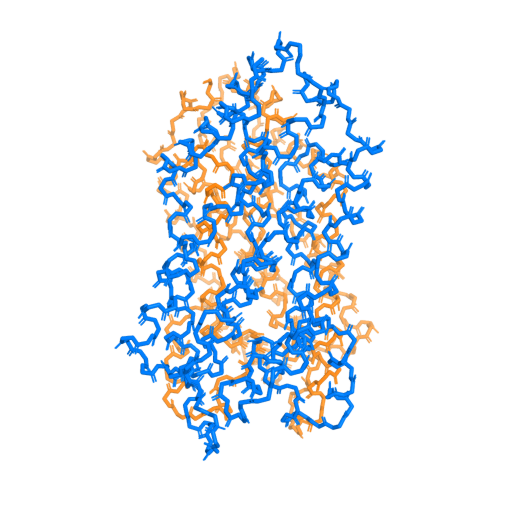5 112 ALA A O 1
ATOM 879 N N . ILE A 1 113 ? 20.484 -3.973 7.996 1 94 113 ILE A N 1
ATOM 880 C CA . ILE A 1 113 ? 19.953 -4.742 9.109 1 94 113 ILE A CA 1
ATOM 881 C C . ILE A 1 113 ? 19 -5.82 8.578 1 94 113 ILE A C 1
ATOM 883 O O . ILE A 1 113 ? 19.047 -6.969 9.023 1 94 113 ILE A O 1
ATOM 887 N N . THR A 1 114 ? 18.188 -5.43 7.645 1 93.5 114 THR A N 1
ATOM 888 C CA . THR A 1 114 ? 17.234 -6.379 7.086 1 93.5 114 THR A CA 1
ATOM 889 C C . THR A 1 114 ? 17.953 -7.52 6.375 1 93.5 114 THR A C 1
ATOM 891 O O . THR A 1 114 ? 17.562 -8.68 6.5 1 93.5 114 THR A O 1
ATOM 894 N N . MET A 1 115 ? 19 -7.176 5.641 1 94.88 115 MET A N 1
ATOM 895 C CA . MET A 1 115 ? 19.766 -8.211 4.957 1 94.88 115 MET A CA 1
ATOM 896 C C . MET A 1 115 ? 20.391 -9.18 5.961 1 94.88 115 MET A C 1
ATOM 898 O O . MET A 1 115 ? 20.422 -10.391 5.727 1 94.88 115 MET A O 1
ATOM 902 N N . LEU A 1 116 ? 20.844 -8.656 7.051 1 95.12 116 LEU A N 1
ATOM 903 C CA . LEU A 1 116 ? 21.422 -9.492 8.102 1 95.12 116 LEU A CA 1
ATOM 904 C C . LEU A 1 116 ? 20.344 -10.391 8.711 1 95.12 116 LEU A C 1
ATOM 906 O O . LEU A 1 116 ? 20.578 -11.578 8.938 1 95.12 116 LEU A O 1
ATOM 910 N N . ILE A 1 117 ? 19.234 -9.867 8.961 1 93.62 117 ILE A N 1
ATOM 911 C CA . ILE A 1 117 ? 18.125 -10.625 9.547 1 93.62 117 ILE A CA 1
ATOM 912 C C . ILE A 1 117 ? 17.719 -11.758 8.602 1 93.62 117 ILE A C 1
ATOM 914 O O . ILE A 1 117 ? 17.484 -12.883 9.039 1 93.62 117 ILE A O 1
ATOM 918 N N . PHE A 1 118 ? 17.688 -11.445 7.293 1 94.19 118 PHE A N 1
ATOM 919 C CA . PHE A 1 118 ? 17.266 -12.453 6.324 1 94.19 118 PHE A CA 1
ATOM 920 C C . PHE A 1 118 ? 18.297 -13.57 6.238 1 94.19 118 PHE A C 1
ATOM 922 O O . PHE A 1 118 ? 17.938 -14.742 6.082 1 94.19 118 PHE A O 1
ATOM 929 N N . SER A 1 119 ? 19.578 -13.203 6.367 1 94.31 119 SER A N 1
ATOM 930 C CA . SER A 1 119 ? 20.625 -14.211 6.371 1 94.31 119 SER A CA 1
ATOM 931 C C . SER A 1 119 ? 20.531 -15.102 7.605 1 94.31 119 SER A C 1
ATOM 933 O O . SER A 1 119 ? 20.688 -16.328 7.508 1 94.31 119 SER A O 1
ATOM 935 N N . LEU A 1 120 ? 20.172 -14.57 8.719 1 93.94 120 LEU A N 1
ATOM 936 C CA . LEU A 1 120 ? 20.156 -15.297 9.977 1 93.94 120 LEU A CA 1
ATOM 937 C C . LEU A 1 120 ? 18.844 -16.062 10.148 1 93.94 120 LEU A C 1
ATOM 939 O O . LEU A 1 120 ? 18.859 -17.219 10.594 1 93.94 120 LEU A O 1
ATOM 943 N N . LEU A 1 121 ? 17.75 -15.492 9.758 1 90.81 121 LEU A N 1
ATOM 944 C CA . LEU A 1 121 ? 16.438 -16.078 10.039 1 90.81 121 LEU A CA 1
ATOM 945 C C . LEU A 1 121 ? 16.031 -17.031 8.93 1 90.81 121 LEU A C 1
ATOM 947 O O . LEU A 1 121 ? 15.383 -18.047 9.195 1 90.81 121 LEU A O 1
ATOM 951 N N . PHE A 1 122 ? 16.391 -16.672 7.676 1 91.75 122 PHE A N 1
ATOM 952 C CA . PHE A 1 122 ? 15.859 -17.453 6.566 1 91.75 122 PHE A CA 1
ATOM 953 C C . PHE A 1 122 ? 17 -18.156 5.816 1 91.75 122 PHE A C 1
ATOM 955 O O . PHE A 1 122 ? 16.766 -18.812 4.809 1 91.75 122 PHE A O 1
ATOM 962 N N . GLY A 1 123 ? 18.203 -17.938 6.215 1 90.94 123 GLY A N 1
ATOM 963 C CA . GLY A 1 123 ? 19.344 -18.594 5.602 1 90.94 123 GLY A CA 1
ATOM 964 C C . GLY A 1 123 ? 19.656 -18.078 4.211 1 90.94 123 GLY A C 1
ATOM 965 O O . GLY A 1 123 ? 20.125 -18.828 3.354 1 90.94 123 GLY A O 1
ATOM 966 N N . VAL A 1 124 ? 19.312 -16.844 3.986 1 92.62 124 VAL A N 1
ATOM 967 C CA . VAL A 1 124 ? 19.594 -16.25 2.682 1 92.62 124 VAL A CA 1
ATOM 968 C C . VAL A 1 124 ? 21.109 -16.109 2.492 1 92.62 124 VAL A C 1
ATOM 970 O O . VAL A 1 124 ? 21.781 -15.5 3.322 1 92.62 124 VAL A O 1
ATOM 973 N N . ASN A 1 125 ? 21.609 -16.672 1.455 1 92.38 125 ASN A N 1
ATOM 974 C CA . ASN A 1 125 ? 23.031 -16.578 1.102 1 92.38 125 ASN A CA 1
ATOM 975 C C . ASN A 1 125 ? 23.25 -15.609 -0.048 1 92.38 125 ASN A C 1
ATOM 977 O O . ASN A 1 125 ? 22.703 -15.781 -1.138 1 92.38 125 ASN A O 1
ATOM 981 N N . TYR A 1 126 ? 24.047 -14.648 0.142 1 94.88 126 TYR A N 1
ATOM 982 C CA . TYR A 1 126 ? 24.297 -13.633 -0.869 1 94.88 126 TYR A CA 1
ATOM 983 C C . TYR A 1 126 ? 25.516 -14.008 -1.724 1 94.88 126 TYR A C 1
ATOM 985 O O . TYR A 1 126 ? 25.922 -13.242 -2.598 1 94.88 126 TYR A O 1
ATOM 993 N N . ASN A 1 127 ? 26.125 -15.188 -1.43 1 92.62 127 ASN A N 1
ATOM 994 C CA . ASN A 1 127 ? 27.188 -15.805 -2.211 1 92.62 127 ASN A CA 1
ATOM 995 C C . ASN A 1 127 ? 28.344 -14.836 -2.449 1 92.62 127 ASN A C 1
ATOM 997 O O . ASN A 1 127 ? 28.844 -14.711 -3.576 1 92.62 127 ASN A O 1
ATOM 1001 N N . GLY A 1 128 ? 28.703 -13.984 -1.402 1 91.06 128 GLY A N 1
ATOM 1002 C CA . GLY A 1 128 ? 29.844 -13.102 -1.49 1 91.06 128 GLY A CA 1
ATOM 1003 C C . GLY A 1 128 ? 29.531 -11.766 -2.139 1 91.06 128 GLY A C 1
ATOM 1004 O O . GLY A 1 128 ? 30.391 -10.891 -2.248 1 91.06 128 GLY A O 1
ATOM 1005 N N . ASN A 1 129 ? 28.344 -11.602 -2.604 1 95.25 129 ASN A N 1
ATOM 1006 C CA . ASN A 1 129 ? 27.953 -10.367 -3.275 1 95.25 129 ASN A CA 1
ATOM 1007 C C . ASN A 1 129 ? 27.094 -9.492 -2.375 1 95.25 129 ASN A C 1
ATOM 1009 O O . ASN A 1 129 ? 26.297 -8.68 -2.865 1 95.25 129 ASN A O 1
ATOM 1013 N N . GLY A 1 130 ? 27.219 -9.695 -1.079 1 96.25 130 GLY A N 1
ATOM 1014 C CA . GLY A 1 130 ? 26.391 -9 -0.114 1 96.25 130 GLY A CA 1
ATOM 1015 C C . GLY A 1 130 ? 26.5 -7.488 -0.209 1 96.25 130 GLY A C 1
ATOM 1016 O O . GLY A 1 130 ? 25.484 -6.781 -0.153 1 96.25 130 GLY A O 1
ATOM 1017 N N . ILE A 1 131 ? 27.688 -7 -0.399 1 96.94 131 ILE A N 1
ATOM 1018 C CA . ILE A 1 131 ? 27.922 -5.562 -0.445 1 96.94 131 ILE A CA 1
ATOM 1019 C C . ILE A 1 131 ? 27.281 -4.973 -1.698 1 96.94 131 ILE A C 1
ATOM 1021 O O . ILE A 1 131 ? 26.625 -3.928 -1.635 1 96.94 131 ILE A O 1
ATOM 1025 N N . LEU A 1 132 ? 27.438 -5.652 -2.807 1 97.44 132 LEU A N 1
ATOM 1026 C CA . LEU A 1 132 ? 26.859 -5.176 -4.059 1 97.44 132 LEU A CA 1
ATOM 1027 C C . LEU A 1 132 ? 25.344 -5.145 -3.982 1 97.44 132 LEU A C 1
ATOM 1029 O O . LEU A 1 132 ? 24.719 -4.195 -4.449 1 97.44 132 LEU A O 1
ATOM 1033 N N . ILE A 1 133 ? 24.828 -6.191 -3.389 1 97.75 133 ILE A N 1
ATOM 1034 C CA . ILE A 1 133 ? 23.391 -6.273 -3.223 1 97.75 133 ILE A CA 1
ATOM 1035 C C . ILE A 1 133 ? 22.906 -5.145 -2.312 1 97.75 133 ILE A C 1
ATOM 1037 O O . ILE A 1 133 ? 21.922 -4.477 -2.613 1 97.75 133 ILE A O 1
ATOM 1041 N N . CYS A 1 134 ? 23.625 -4.891 -1.311 1 98 134 CYS A N 1
ATOM 1042 C CA . CYS A 1 134 ? 23.312 -3.803 -0.394 1 98 134 CYS A CA 1
ATOM 1043 C C . CYS A 1 134 ? 23.344 -2.459 -1.111 1 98 134 CYS A C 1
ATOM 1045 O O . CYS A 1 134 ? 22.391 -1.675 -1.004 1 98 134 CYS A O 1
ATOM 1047 N N . VAL A 1 135 ? 24.344 -2.271 -1.858 1 98.06 135 VAL A N 1
ATOM 1048 C CA . VAL A 1 135 ? 24.5 -1.021 -2.594 1 98.06 135 VAL A CA 1
ATOM 1049 C C . VAL A 1 135 ? 23.344 -0.847 -3.574 1 98.06 135 VAL A C 1
ATOM 1051 O O . VAL A 1 135 ? 22.844 0.263 -3.754 1 98.06 135 VAL A O 1
ATOM 1054 N N . SER A 1 136 ? 22.922 -1.897 -4.195 1 98.12 136 SER A N 1
ATOM 1055 C CA . SER A 1 136 ? 21.812 -1.831 -5.145 1 98.12 136 SER A CA 1
ATOM 1056 C C . SER A 1 136 ? 20.531 -1.353 -4.465 1 98.12 136 SER A C 1
ATOM 1058 O O . SER A 1 136 ? 19.812 -0.526 -5.02 1 98.12 136 SER A O 1
ATOM 1060 N N . PHE A 1 137 ? 20.281 -1.831 -3.256 1 97.88 137 PHE A N 1
ATOM 1061 C CA . PHE A 1 137 ? 19.094 -1.407 -2.521 1 97.88 137 PHE A CA 1
ATOM 1062 C C . PHE A 1 137 ? 19.234 0.037 -2.053 1 97.88 137 PHE A C 1
ATOM 1064 O O . PHE A 1 137 ? 18.25 0.773 -1.992 1 97.88 137 PHE A O 1
ATOM 1071 N N . VAL A 1 138 ? 20.453 0.437 -1.742 1 97.94 138 VAL A N 1
ATOM 1072 C CA . VAL A 1 138 ? 20.688 1.814 -1.321 1 97.94 138 VAL A CA 1
ATOM 1073 C C . VAL A 1 138 ? 20.391 2.766 -2.482 1 97.94 138 VAL A C 1
ATOM 1075 O O . VAL A 1 138 ? 19.75 3.799 -2.301 1 97.94 138 VAL A O 1
ATOM 1078 N N . ILE A 1 139 ? 20.844 2.381 -3.66 1 98.25 139 ILE A N 1
ATOM 1079 C CA . ILE A 1 139 ? 20.609 3.209 -4.836 1 98.25 139 ILE A CA 1
ATOM 1080 C C . ILE A 1 139 ? 19.125 3.229 -5.168 1 98.25 139 ILE A C 1
ATOM 1082 O O . ILE A 1 139 ? 18.578 4.262 -5.57 1 98.25 139 ILE A O 1
ATOM 1086 N N . LEU A 1 140 ? 18.484 2.066 -4.984 1 97.69 140 LEU A N 1
ATOM 1087 C CA . LEU A 1 140 ? 17.047 2 -5.145 1 97.69 140 LEU A CA 1
ATOM 1088 C C . LEU A 1 140 ? 16.344 2.975 -4.203 1 97.69 140 LEU A C 1
ATOM 1090 O O . LEU A 1 140 ? 15.43 3.689 -4.609 1 97.69 140 LEU A O 1
ATOM 1094 N N . SER A 1 141 ? 16.75 2.967 -2.979 1 96.69 141 SER A N 1
ATOM 1095 C CA . SER A 1 141 ? 16.172 3.861 -1.98 1 96.69 141 SER A CA 1
ATOM 1096 C C . SER A 1 141 ? 16.453 5.32 -2.318 1 96.69 141 SER A C 1
ATOM 1098 O O . SER A 1 141 ? 15.594 6.188 -2.094 1 96.69 141 SER A O 1
ATOM 1100 N N . PHE A 1 142 ? 17.609 5.594 -2.822 1 97.62 142 PHE A N 1
ATOM 1101 C CA . PHE A 1 142 ? 17.969 6.938 -3.264 1 97.62 142 PHE A CA 1
ATOM 1102 C C . PHE A 1 142 ? 17.016 7.414 -4.355 1 97.62 142 PHE A C 1
ATOM 1104 O O . PHE A 1 142 ? 16.516 8.539 -4.297 1 97.62 142 PHE A O 1
ATOM 1111 N N . MET A 1 143 ? 16.781 6.562 -5.293 1 97.56 143 MET A N 1
ATOM 1112 C CA . MET A 1 143 ? 15.836 6.871 -6.367 1 97.56 143 MET A CA 1
ATOM 1113 C C . MET A 1 143 ? 14.43 7.074 -5.816 1 97.56 143 MET A C 1
ATOM 1115 O O . MET A 1 143 ? 13.742 8.023 -6.191 1 97.56 143 MET A O 1
ATOM 1119 N N . SER A 1 144 ? 14.023 6.238 -4.945 1 96.62 144 SER A N 1
ATOM 1120 C CA . SER A 1 144 ? 12.695 6.324 -4.348 1 96.62 144 SER A CA 1
ATOM 1121 C C . SER A 1 144 ? 12.531 7.617 -3.557 1 96.62 144 SER A C 1
ATOM 1123 O O . SER A 1 144 ? 11.5 8.289 -3.664 1 96.62 144 SER A O 1
ATOM 1125 N N . ASN A 1 145 ? 13.523 7.98 -2.76 1 95.69 145 ASN A N 1
ATOM 1126 C CA . ASN A 1 145 ? 13.477 9.219 -1.996 1 95.69 145 ASN A CA 1
ATOM 1127 C C . ASN A 1 145 ? 13.422 10.445 -2.91 1 95.69 145 ASN A C 1
ATOM 1129 O O . ASN A 1 145 ? 12.789 11.445 -2.576 1 95.69 145 ASN A O 1
ATOM 1133 N N . SER A 1 146 ? 14.094 10.32 -4.035 1 96.88 146 SER A N 1
ATOM 1134 C CA . SER A 1 146 ? 14.031 11.391 -5.02 1 96.88 146 SER A CA 1
ATOM 1135 C C . SER A 1 146 ? 12.625 11.531 -5.59 1 96.88 146 SER A C 1
ATOM 1137 O O . SER A 1 146 ? 12.133 12.648 -5.785 1 96.88 146 SER A O 1
ATOM 1139 N N . LEU A 1 147 ? 11.992 10.438 -5.824 1 96.56 147 LEU A N 1
ATOM 1140 C CA . LEU A 1 147 ? 10.609 10.453 -6.293 1 96.56 147 LEU A CA 1
ATOM 1141 C C . LEU A 1 147 ? 9.688 11.062 -5.242 1 96.56 147 LEU A C 1
ATOM 1143 O O . LEU A 1 147 ? 8.805 11.859 -5.57 1 96.56 147 LEU A O 1
ATOM 1147 N N . GLY A 1 148 ? 9.898 10.617 -4.047 1 94.12 148 GLY A N 1
ATOM 1148 C CA . GLY A 1 148 ? 9.117 11.195 -2.961 1 94.12 148 GLY A CA 1
ATOM 1149 C C . GLY A 1 148 ? 9.227 12.703 -2.887 1 94.12 148 GLY A C 1
ATOM 1150 O O . GLY A 1 148 ? 8.211 13.398 -2.754 1 94.12 148 GLY A O 1
ATOM 1151 N N . MET A 1 149 ? 10.367 13.203 -3.02 1 93.12 149 MET A N 1
ATOM 1152 C CA . MET A 1 149 ? 10.586 14.641 -2.932 1 93.12 149 MET A CA 1
ATOM 1153 C C . MET A 1 149 ? 9.977 15.359 -4.129 1 93.12 149 MET A C 1
ATOM 1155 O O . MET A 1 149 ? 9.445 16.469 -3.99 1 93.12 149 MET A O 1
ATOM 1159 N N . LEU A 1 150 ? 10.094 14.742 -5.277 1 95.25 150 LEU A N 1
ATOM 1160 C CA . LEU A 1 150 ? 9.469 15.336 -6.453 1 95.25 150 LEU A CA 1
ATOM 1161 C C . LEU A 1 150 ? 7.957 15.461 -6.254 1 95.25 150 LEU A C 1
ATOM 1163 O O . LEU A 1 150 ? 7.371 16.5 -6.574 1 95.25 150 LEU A O 1
ATOM 1167 N N . LEU A 1 151 ? 7.355 14.438 -5.746 1 93.12 151 LEU A N 1
ATOM 1168 C CA . LEU A 1 151 ? 5.914 14.477 -5.516 1 93.12 151 LEU A CA 1
ATOM 1169 C C . LEU A 1 151 ? 5.555 15.555 -4.5 1 93.12 151 LEU A C 1
ATOM 1171 O O . LEU A 1 151 ? 4.543 16.25 -4.652 1 93.12 151 LEU A O 1
ATOM 1175 N N . CYS A 1 152 ? 6.406 15.727 -3.512 1 88.69 152 CYS A N 1
ATOM 1176 C CA . CYS A 1 152 ? 6.168 16.766 -2.518 1 88.69 152 CYS A CA 1
ATOM 1177 C C . CYS A 1 152 ? 6.293 18.156 -3.139 1 88.69 152 CYS A C 1
ATOM 1179 O O . CYS A 1 152 ? 5.633 19.094 -2.701 1 88.69 152 CYS A O 1
ATOM 1181 N N . ALA A 1 153 ? 7.148 18.219 -4.125 1 89.44 153 ALA A N 1
ATOM 1182 C CA . ALA A 1 153 ? 7.332 19.516 -4.785 1 89.44 153 ALA A CA 1
ATOM 1183 C C . ALA A 1 153 ? 6.125 19.859 -5.652 1 89.44 153 ALA A C 1
ATOM 1185 O O . ALA A 1 153 ? 5.871 21.047 -5.93 1 89.44 153 ALA A O 1
ATOM 1186 N N . THR A 1 154 ? 5.332 18.906 -6.055 1 88 154 THR A N 1
ATOM 1187 C CA . THR A 1 154 ? 4.227 19.125 -6.977 1 88 154 THR A CA 1
ATOM 1188 C C . THR A 1 154 ? 2.887 19.047 -6.25 1 88 154 THR A C 1
ATOM 1190 O O . THR A 1 154 ? 1.914 19.688 -6.648 1 88 154 THR A O 1
ATOM 1193 N N . ILE A 1 155 ? 2.842 18.172 -5.297 1 83.5 155 ILE A N 1
ATOM 1194 C CA . ILE A 1 155 ? 1.628 17.938 -4.523 1 83.5 155 ILE A CA 1
ATOM 1195 C C . ILE A 1 155 ? 1.847 18.359 -3.076 1 83.5 155 ILE A C 1
ATOM 1197 O O . ILE A 1 155 ? 2.807 17.938 -2.432 1 83.5 155 ILE A O 1
ATOM 1201 N N . ASN A 1 156 ? 1.093 19.266 -2.59 1 77.88 156 ASN A N 1
ATOM 1202 C CA . ASN A 1 156 ? 1.279 19.797 -1.246 1 77.88 156 ASN A CA 1
ATOM 1203 C C . ASN A 1 156 ? 0.344 19.125 -0.241 1 77.88 156 ASN A C 1
ATOM 1205 O O . ASN A 1 156 ? -0.2 19.797 0.643 1 77.88 156 ASN A O 1
ATOM 1209 N N . ASN A 1 157 ? 0.176 17.891 -0.421 1 76.12 157 ASN A N 1
ATOM 1210 C CA . ASN A 1 157 ? -0.681 17.094 0.446 1 76.12 157 ASN A CA 1
ATOM 1211 C C . ASN A 1 157 ? -0.122 15.68 0.642 1 76.12 157 ASN A C 1
ATOM 1213 O O . ASN A 1 157 ? 0.028 14.93 -0.321 1 76.12 157 ASN A O 1
ATOM 1217 N N . ILE A 1 158 ? 0.185 15.359 1.879 1 78.75 158 ILE A N 1
ATOM 1218 C CA . ILE A 1 158 ? 0.843 14.102 2.193 1 78.75 158 ILE A CA 1
ATOM 1219 C C . ILE A 1 158 ? -0.054 12.93 1.783 1 78.75 158 ILE A C 1
ATOM 1221 O O . ILE A 1 158 ? 0.431 11.914 1.291 1 78.75 158 ILE A O 1
ATOM 1225 N N . GLY A 1 159 ? -1.35 13.016 2.025 1 76.69 159 GLY A N 1
ATOM 1226 C CA . GLY A 1 159 ? -2.27 11.961 1.633 1 76.69 159 GLY A CA 1
ATOM 1227 C C . GLY A 1 159 ? -2.262 11.68 0.141 1 76.69 159 GLY A C 1
ATOM 1228 O O . GLY A 1 159 ? -2.199 10.523 -0.281 1 76.69 159 GLY A O 1
ATOM 1229 N N . ALA A 1 160 ? -2.279 12.773 -0.625 1 79.56 160 ALA A N 1
ATOM 1230 C CA . ALA A 1 160 ? -2.248 12.648 -2.078 1 79.56 160 ALA A CA 1
ATOM 1231 C C . ALA A 1 160 ? -0.917 12.062 -2.547 1 79.56 160 ALA A C 1
ATOM 1233 O O . ALA A 1 160 ? -0.886 11.211 -3.441 1 79.56 160 ALA A O 1
ATOM 1234 N N . VAL A 1 161 ? 0.148 12.555 -1.946 1 85.12 161 VAL A N 1
ATOM 1235 C CA . VAL A 1 161 ? 1.47 12.031 -2.281 1 85.12 161 VAL A CA 1
ATOM 1236 C C . VAL A 1 161 ? 1.518 10.531 -2.016 1 85.12 161 VAL A C 1
ATOM 1238 O O . VAL A 1 161 ? 1.984 9.758 -2.857 1 85.12 161 VAL A O 1
ATOM 1241 N N . ASN A 1 162 ? 0.981 10.125 -0.894 1 83.75 162 ASN A N 1
ATOM 1242 C CA . ASN A 1 162 ? 0.972 8.719 -0.51 1 83.75 162 ASN A CA 1
ATOM 1243 C C . ASN A 1 162 ? 0.186 7.871 -1.507 1 83.75 162 ASN A C 1
ATOM 1245 O O . ASN A 1 162 ? 0.632 6.789 -1.896 1 83.75 162 ASN A O 1
ATOM 1249 N N . MET A 1 163 ? -0.894 8.352 -1.896 1 80.25 163 MET A N 1
ATOM 1250 C CA . MET A 1 163 ? -1.755 7.602 -2.803 1 80.25 163 MET A CA 1
ATOM 1251 C C . MET A 1 163 ? -1.096 7.434 -4.168 1 80.25 163 MET A C 1
ATOM 1253 O O . MET A 1 163 ? -1.024 6.32 -4.695 1 80.25 163 MET A O 1
ATOM 1257 N N . VAL A 1 164 ? -0.603 8.555 -4.703 1 85 164 VAL A N 1
ATOM 1258 C CA . VAL A 1 164 ? 0.04 8.5 -6.012 1 85 164 VAL A CA 1
ATOM 1259 C C . VAL A 1 164 ? 1.269 7.598 -5.953 1 85 164 VAL A C 1
ATOM 1261 O O . VAL A 1 164 ? 1.478 6.762 -6.836 1 85 164 VAL A O 1
ATOM 1264 N N . PHE A 1 165 ? 2.047 7.758 -4.93 1 90 165 PHE A N 1
ATOM 1265 C CA . PHE A 1 165 ? 3.258 6.965 -4.742 1 90 165 PHE A CA 1
ATOM 1266 C C . PHE A 1 165 ? 2.928 5.48 -4.684 1 90 165 PHE A C 1
ATOM 1268 O O . PHE A 1 165 ? 3.57 4.668 -5.359 1 90 165 PHE A O 1
ATOM 1275 N N . ASN A 1 166 ? 1.886 5.148 -3.973 1 85.19 166 ASN A N 1
ATOM 1276 C CA . ASN A 1 166 ? 1.49 3.756 -3.785 1 85.19 166 ASN A CA 1
ATOM 1277 C C . ASN A 1 166 ? 1.007 3.131 -5.09 1 85.19 166 ASN A C 1
ATOM 1279 O O . ASN A 1 166 ? 1.304 1.969 -5.375 1 85.19 166 ASN A O 1
ATOM 1283 N N . ILE A 1 167 ? 0.26 3.879 -5.797 1 86.38 167 ILE A N 1
ATOM 1284 C CA . ILE A 1 167 ? -0.232 3.365 -7.074 1 86.38 167 ILE A CA 1
ATOM 1285 C C . ILE A 1 167 ? 0.948 3.018 -7.977 1 86.38 167 ILE A C 1
ATOM 1287 O O . ILE A 1 167 ? 1.047 1.894 -8.477 1 86.38 167 ILE A O 1
ATOM 1291 N N . VAL A 1 168 ? 1.859 3.955 -8.102 1 89.12 168 VAL A N 1
ATOM 1292 C CA . VAL A 1 168 ? 3.014 3.77 -8.977 1 89.12 168 VAL A CA 1
ATOM 1293 C C . VAL A 1 168 ? 3.855 2.596 -8.477 1 89.12 168 VAL A C 1
ATOM 1295 O O . VAL A 1 168 ? 4.211 1.706 -9.25 1 89.12 168 VAL A O 1
ATOM 1298 N N . GLN A 1 169 ? 4.078 2.588 -7.25 1 91.5 169 GLN A N 1
ATOM 1299 C CA . GLN A 1 169 ? 4.938 1.575 -6.648 1 91.5 169 GLN A CA 1
ATOM 1300 C C . GLN A 1 169 ? 4.328 0.183 -6.785 1 91.5 169 GLN A C 1
ATOM 1302 O O . GLN A 1 169 ? 5 -0.756 -7.211 1 91.5 169 GLN A O 1
ATOM 1307 N N . THR A 1 170 ? 3.041 0.04 -6.457 1 89.06 170 THR A N 1
ATOM 1308 C CA . THR A 1 170 ? 2.385 -1.264 -6.457 1 89.06 170 THR A CA 1
ATOM 1309 C C . THR A 1 170 ? 2.293 -1.823 -7.875 1 89.06 170 THR A C 1
ATOM 1311 O O . THR A 1 170 ? 2.584 -3 -8.102 1 89.06 170 THR A O 1
ATOM 1314 N N . VAL A 1 171 ? 1.98 -0.997 -8.781 1 87.88 171 VAL A N 1
ATOM 1315 C CA . VAL A 1 171 ? 1.875 -1.423 -10.172 1 87.88 171 VAL A CA 1
ATOM 1316 C C . VAL A 1 171 ? 3.232 -1.916 -10.664 1 87.88 171 VAL A C 1
ATOM 1318 O O . VAL A 1 171 ? 3.33 -2.99 -11.266 1 87.88 171 VAL A O 1
ATOM 1321 N N . LEU A 1 172 ? 4.266 -1.249 -10.367 1 91.75 172 LEU A N 1
ATOM 1322 C CA . LEU A 1 172 ? 5.605 -1.626 -10.805 1 91.75 172 LEU A CA 1
ATOM 1323 C C . LEU A 1 172 ? 6.047 -2.926 -10.141 1 91.75 172 LEU A C 1
ATOM 1325 O O . LEU A 1 172 ? 6.688 -3.768 -10.781 1 91.75 172 LEU A O 1
ATOM 1329 N N . CYS A 1 173 ? 5.672 -3.07 -8.906 1 92.56 173 CYS A N 1
ATOM 1330 C CA . CYS A 1 173 ? 6.094 -4.262 -8.18 1 92.56 173 CYS A CA 1
ATOM 1331 C C . CYS A 1 173 ? 5.32 -5.488 -8.641 1 92.56 173 CYS A C 1
ATOM 1333 O O . CYS A 1 173 ? 5.879 -6.582 -8.734 1 92.56 173 CYS A O 1
ATOM 1335 N N . ILE A 1 174 ? 4.094 -5.277 -8.938 1 87.56 174 ILE A N 1
ATOM 1336 C CA . ILE A 1 174 ? 3.293 -6.387 -9.453 1 87.56 174 ILE A CA 1
ATOM 1337 C C . ILE A 1 174 ? 3.797 -6.789 -10.836 1 87.56 174 ILE A C 1
ATOM 1339 O O . ILE A 1 174 ? 4.043 -7.969 -11.094 1 87.56 174 ILE A O 1
ATOM 1343 N N . LEU A 1 175 ? 4.016 -5.832 -11.625 1 89 175 LEU A N 1
ATOM 1344 C CA . LEU A 1 175 ? 4.496 -6.09 -12.984 1 89 175 LEU A CA 1
ATOM 1345 C C . LEU A 1 175 ? 5.898 -6.68 -12.961 1 89 175 LEU A C 1
ATOM 1347 O O . LEU A 1 175 ? 6.254 -7.484 -13.82 1 89 175 LEU A O 1
ATOM 1351 N N . GLY A 1 176 ? 6.621 -6.336 -11.969 1 92.12 176 GLY A N 1
ATOM 1352 C CA . GLY A 1 176 ? 8.008 -6.766 -11.883 1 92.12 176 GLY A CA 1
ATOM 1353 C C . GLY A 1 176 ? 8.172 -8.133 -11.258 1 92.12 176 GLY A C 1
ATOM 1354 O O . GLY A 1 176 ? 9.281 -8.672 -11.203 1 92.12 176 GLY A O 1
ATOM 1355 N N . GLY A 1 177 ? 7.078 -8.656 -10.695 1 88.56 177 GLY A N 1
ATOM 1356 C CA . GLY A 1 177 ? 7.137 -10.008 -10.148 1 88.56 177 GLY A CA 1
ATOM 1357 C C . GLY A 1 177 ? 7.551 -10.047 -8.695 1 88.56 177 GLY A C 1
ATOM 1358 O O . GLY A 1 177 ? 8.008 -11.078 -8.195 1 88.56 177 GLY A O 1
ATOM 1359 N N . ALA A 1 178 ? 7.438 -8.938 -8.016 1 88.69 178 ALA A N 1
ATOM 1360 C CA . ALA A 1 178 ? 7.855 -8.883 -6.617 1 88.69 178 ALA A CA 1
ATOM 1361 C C . ALA A 1 178 ? 6.938 -9.727 -5.738 1 88.69 178 ALA A C 1
ATOM 1363 O O . ALA A 1 178 ? 7.379 -10.312 -4.746 1 88.69 178 ALA A O 1
ATOM 1364 N N . PHE A 1 179 ? 5.688 -9.867 -6.156 1 84.25 179 PHE A N 1
ATOM 1365 C CA . PHE A 1 179 ? 4.723 -10.578 -5.324 1 84.25 179 PHE A CA 1
ATOM 1366 C C . PHE A 1 179 ? 4.547 -12.008 -5.797 1 84.25 179 PHE A C 1
ATOM 1368 O O . PHE A 1 179 ? 4.176 -12.891 -5.016 1 84.25 179 PHE A O 1
ATOM 1375 N N . PHE A 1 180 ? 4.758 -12.211 -6.988 1 82.25 180 PHE A N 1
ATOM 1376 C CA . PHE A 1 180 ? 4.707 -13.555 -7.57 1 82.25 180 PHE A CA 1
ATOM 1377 C C . PHE A 1 180 ? 5.449 -13.594 -8.898 1 82.25 180 PHE A C 1
ATOM 1379 O O . PHE A 1 180 ? 5.473 -12.602 -9.633 1 82.25 180 PHE A O 1
ATOM 1386 N N . SER A 1 181 ? 6.051 -14.727 -9.172 1 80 181 SER A N 1
ATOM 1387 C CA . SER A 1 181 ? 6.812 -14.883 -10.406 1 80 181 SER A CA 1
ATOM 1388 C C . SER A 1 181 ? 5.898 -14.906 -11.625 1 80 181 SER A C 1
ATOM 1390 O O . SER A 1 181 ? 5.066 -15.805 -11.766 1 80 181 SER A O 1
ATOM 1392 N N . LEU A 1 182 ? 6.117 -14.016 -12.531 1 83.69 182 LEU A N 1
ATOM 1393 C CA . LEU A 1 182 ? 5.289 -13.938 -13.727 1 83.69 182 LEU A CA 1
ATOM 1394 C C . LEU A 1 182 ? 5.758 -14.945 -14.781 1 83.69 182 LEU A C 1
ATOM 1396 O O . LEU A 1 182 ? 5.016 -15.266 -15.711 1 83.69 182 LEU A O 1
ATOM 1400 N N . GLU A 1 183 ? 6.953 -15.375 -14.617 1 80.56 183 GLU A N 1
ATOM 1401 C CA . GLU A 1 183 ? 7.457 -16.391 -15.539 1 80.56 183 GLU A CA 1
ATOM 1402 C C . GLU A 1 183 ? 6.676 -17.688 -15.422 1 80.56 183 GLU A C 1
ATOM 1404 O O . GLU A 1 183 ? 6.504 -18.406 -16.406 1 80.56 183 GLU A O 1
ATOM 1409 N N . ALA A 1 184 ? 6.195 -17.938 -14.219 1 77.25 184 ALA A N 1
ATOM 1410 C CA . ALA A 1 184 ? 5.441 -19.156 -13.969 1 77.25 184 ALA A CA 1
ATOM 1411 C C . ALA A 1 184 ? 4.047 -19.094 -14.578 1 77.25 184 ALA A C 1
ATOM 1413 O O . ALA A 1 184 ? 3.367 -20.109 -14.719 1 77.25 184 ALA A O 1
ATOM 1414 N N . LEU A 1 185 ? 3.656 -17.875 -15.016 1 79.81 185 LEU A N 1
ATOM 1415 C CA . LEU A 1 185 ? 2.309 -17.688 -15.539 1 79.81 185 LEU A CA 1
ATOM 1416 C C . LEU A 1 185 ? 2.275 -17.875 -17.047 1 79.81 185 LEU A C 1
ATOM 1418 O O . LEU A 1 185 ? 1.204 -18.031 -17.641 1 79.81 185 LEU A O 1
ATOM 1422 N N . GLY A 1 186 ? 3.424 -17.828 -17.719 1 84.81 186 GLY A N 1
ATOM 1423 C CA . GLY A 1 186 ? 3.482 -18.016 -19.156 1 84.81 186 GLY A CA 1
ATOM 1424 C C . GLY A 1 186 ? 4.383 -17.016 -19.844 1 84.81 186 GLY A C 1
ATOM 1425 O O . GLY A 1 186 ? 5.02 -16.188 -19.203 1 84.81 186 GLY A O 1
ATOM 1426 N N . GLU A 1 187 ? 4.406 -17.078 -21.141 1 87.62 187 GLU A N 1
ATOM 1427 C CA . GLU A 1 187 ? 5.344 -16.266 -21.922 1 87.62 187 GLU A CA 1
ATOM 1428 C C . GLU A 1 187 ? 4.902 -14.812 -21.984 1 87.62 187 GLU A C 1
ATOM 1430 O O . GLU A 1 187 ? 5.73 -13.906 -21.875 1 87.62 187 GLU A O 1
ATOM 1435 N N . ILE A 1 188 ? 3.623 -14.578 -22.109 1 85 188 ILE A N 1
ATOM 1436 C CA . ILE A 1 188 ? 3.117 -13.227 -22.281 1 85 188 ILE A CA 1
ATOM 1437 C C . ILE A 1 188 ? 3.32 -12.43 -21 1 85 188 ILE A C 1
ATOM 1439 O O . ILE A 1 188 ? 3.936 -11.367 -21 1 85 188 ILE A O 1
ATOM 1443 N N . PRO A 1 189 ? 2.887 -13.055 -19.859 1 86.12 189 PRO A N 1
ATOM 1444 C CA . PRO A 1 189 ? 3.174 -12.344 -18.609 1 86.12 189 PRO A CA 1
ATOM 1445 C C . PRO A 1 189 ? 4.668 -12.102 -18.406 1 86.12 189 PRO A C 1
ATOM 1447 O O . PRO A 1 189 ? 5.07 -11.031 -17.953 1 86.12 189 PRO A O 1
ATOM 1450 N N . ALA A 1 190 ? 5.406 -12.984 -18.781 1 89.62 190 ALA A N 1
ATOM 1451 C CA . ALA A 1 190 ? 6.855 -12.859 -18.641 1 89.62 190 ALA A CA 1
ATOM 1452 C C . ALA A 1 190 ? 7.391 -11.711 -19.5 1 89.62 190 ALA A C 1
ATOM 1454 O O . ALA A 1 190 ? 8.258 -10.961 -19.062 1 89.62 190 ALA A O 1
ATOM 1455 N N . MET A 1 191 ? 6.852 -11.555 -20.672 1 89.62 191 MET A N 1
ATOM 1456 C CA . MET A 1 191 ? 7.277 -10.5 -21.578 1 89.62 191 MET A CA 1
ATOM 1457 C C . MET A 1 191 ? 6.84 -9.133 -21.062 1 89.62 191 MET A C 1
ATOM 1459 O O . MET A 1 191 ? 7.617 -8.172 -21.094 1 89.62 191 MET A O 1
ATOM 1463 N N . ILE A 1 192 ? 5.68 -9.031 -20.531 1 88.69 192 ILE A N 1
ATOM 1464 C CA . ILE A 1 192 ? 5.125 -7.777 -20.031 1 88.69 192 ILE A CA 1
ATOM 1465 C C . ILE A 1 192 ? 5.898 -7.324 -18.797 1 88.69 192 ILE A C 1
ATOM 1467 O O . ILE A 1 192 ? 6.113 -6.129 -18.594 1 88.69 192 ILE A O 1
ATOM 1471 N N . SER A 1 193 ? 6.305 -8.312 -18.016 1 89.62 193 SER A N 1
ATOM 1472 C CA . SER A 1 193 ? 7.035 -8 -16.797 1 89.62 193 SER A CA 1
ATOM 1473 C C . SER A 1 193 ? 8.305 -7.211 -17.094 1 89.62 193 SER A C 1
ATOM 1475 O O . SER A 1 193 ? 8.75 -6.406 -16.266 1 89.62 193 SER A O 1
ATOM 1477 N N . LYS A 1 194 ? 8.859 -7.316 -18.312 1 91.12 194 LYS A N 1
ATOM 1478 C CA . LYS A 1 194 ? 10.109 -6.672 -18.703 1 91.12 194 LYS A CA 1
ATOM 1479 C C . LYS A 1 194 ? 9.938 -5.164 -18.844 1 91.12 194 LYS A C 1
ATOM 1481 O O . LYS A 1 194 ? 10.922 -4.422 -18.906 1 91.12 194 LYS A O 1
ATOM 1486 N N . ILE A 1 195 ? 8.734 -4.75 -18.797 1 90.25 195 ILE A N 1
ATOM 1487 C CA . ILE A 1 195 ? 8.445 -3.322 -18.906 1 90.25 195 ILE A CA 1
ATOM 1488 C C . ILE A 1 195 ? 8.773 -2.639 -17.578 1 90.25 195 ILE A C 1
ATOM 1490 O O . ILE A 1 195 ? 9.188 -1.474 -17.562 1 90.25 195 ILE A O 1
ATOM 1494 N N . SER A 1 196 ? 8.672 -3.379 -16.516 1 91.56 196 SER A N 1
ATOM 1495 C CA . SER A 1 196 ? 8.914 -2.812 -15.203 1 91.56 196 SER A CA 1
ATOM 1496 C C . SER A 1 196 ? 10.391 -2.873 -14.836 1 91.56 196 SER A C 1
ATOM 1498 O O . SER A 1 196 ? 11.016 -3.934 -14.922 1 91.56 196 SER A O 1
ATOM 1500 N N . PRO A 1 197 ? 10.938 -1.745 -14.383 1 91.62 197 PRO A N 1
ATOM 1501 C CA . PRO A 1 197 ? 12.32 -1.793 -13.914 1 91.62 197 PRO A CA 1
ATOM 1502 C C . PRO A 1 197 ? 12.508 -2.727 -12.719 1 91.62 197 PRO A C 1
ATOM 1504 O O . PRO A 1 197 ? 13.625 -3.184 -12.453 1 91.62 197 PRO A O 1
ATOM 1507 N N . VAL A 1 198 ? 11.461 -2.977 -12.039 1 93.88 198 VAL A N 1
ATOM 1508 C CA . VAL A 1 198 ? 11.516 -3.867 -10.883 1 93.88 198 VAL A CA 1
ATOM 1509 C C . VAL A 1 198 ? 11.898 -5.273 -11.328 1 93.88 198 VAL A C 1
ATOM 1511 O O . VAL A 1 198 ? 12.625 -5.977 -10.625 1 93.88 198 VAL A O 1
ATOM 1514 N N . LYS A 1 199 ? 11.406 -5.621 -12.469 1 95.19 199 LYS A N 1
ATOM 1515 C CA . LYS A 1 199 ? 11.742 -6.938 -13 1 95.19 199 LYS A CA 1
ATOM 1516 C C . LYS A 1 199 ? 13.25 -7.086 -13.195 1 95.19 199 LYS A C 1
ATOM 1518 O O . LYS A 1 199 ? 13.836 -8.094 -12.805 1 95.19 199 LYS A O 1
ATOM 1523 N N . TRP A 1 200 ? 13.852 -6.16 -13.727 1 94.31 200 TRP A N 1
ATOM 1524 C CA . TRP A 1 200 ? 15.281 -6.191 -14 1 94.31 200 TRP A CA 1
ATOM 1525 C C . TRP A 1 200 ? 16.078 -6.164 -12.703 1 94.31 200 TRP A C 1
ATOM 1527 O O . TRP A 1 200 ? 17.141 -6.797 -12.602 1 94.31 200 TRP A O 1
ATOM 1537 N N . LEU A 1 201 ? 15.586 -5.41 -11.797 1 96.19 201 LEU A N 1
ATOM 1538 C CA . LEU A 1 201 ? 16.234 -5.426 -10.492 1 96.19 201 LEU A CA 1
ATOM 1539 C C . LEU A 1 201 ? 16.141 -6.809 -9.859 1 96.19 201 LEU A C 1
ATOM 1541 O O . LEU A 1 201 ? 17.125 -7.324 -9.328 1 96.19 201 LEU A O 1
ATOM 1545 N N . MET A 1 202 ? 14.984 -7.355 -9.945 1 94.81 202 MET A N 1
ATOM 1546 C CA . MET A 1 202 ? 14.773 -8.695 -9.414 1 94.81 202 MET A CA 1
ATOM 1547 C C . MET A 1 202 ? 15.711 -9.703 -10.07 1 94.81 202 MET A C 1
ATOM 1549 O O . MET A 1 202 ? 16.406 -10.453 -9.375 1 94.81 202 MET A O 1
ATOM 1553 N N . ASP A 1 203 ? 15.758 -9.688 -11.352 1 94.31 203 ASP A N 1
ATOM 1554 C CA . ASP A 1 203 ? 16.625 -10.602 -12.102 1 94.31 203 ASP A CA 1
ATOM 1555 C C . ASP A 1 203 ? 18.094 -10.352 -11.773 1 94.31 203 ASP A C 1
ATOM 1557 O O . ASP A 1 203 ? 18.859 -11.297 -11.609 1 94.31 203 ASP A O 1
ATOM 1561 N N . GLY A 1 204 ? 18.453 -9.117 -11.727 1 96.56 204 GLY A N 1
ATOM 1562 C CA . GLY A 1 204 ? 19.828 -8.789 -11.406 1 96.56 204 GLY A CA 1
ATOM 1563 C C . GLY A 1 204 ? 20.266 -9.289 -10.039 1 96.56 204 GLY A C 1
ATOM 1564 O O . GLY A 1 204 ? 21.359 -9.82 -9.891 1 96.56 204 GLY A O 1
ATOM 1565 N N . LEU A 1 205 ? 19.422 -9.148 -9.102 1 96.62 205 LEU A N 1
ATOM 1566 C CA . LEU A 1 205 ? 19.719 -9.586 -7.738 1 96.62 205 LEU A CA 1
ATOM 1567 C C . LEU A 1 205 ? 19.828 -11.102 -7.66 1 96.62 205 LEU A C 1
ATOM 1569 O O . LEU A 1 205 ? 20.766 -11.641 -7.082 1 96.62 205 LEU A O 1
ATOM 1573 N N . LEU A 1 206 ? 18.891 -11.766 -8.281 1 93.75 206 LEU A N 1
ATOM 1574 C CA . LEU A 1 206 ? 18.906 -13.219 -8.242 1 93.75 206 LEU A CA 1
ATOM 1575 C C . LEU A 1 206 ? 20.094 -13.781 -9.008 1 93.75 206 LEU A C 1
ATOM 1577 O O . LEU A 1 206 ? 20.719 -14.75 -8.57 1 93.75 206 LEU A O 1
ATOM 1581 N N . ASN A 1 207 ? 20.359 -13.125 -10.156 1 94.88 207 ASN A N 1
ATOM 1582 C CA . ASN A 1 207 ? 21.531 -13.555 -10.922 1 94.88 207 ASN A CA 1
ATOM 1583 C C . ASN A 1 207 ? 22.828 -13.367 -10.133 1 94.88 207 ASN A C 1
ATOM 1585 O O . ASN A 1 207 ? 23.734 -14.188 -10.219 1 94.88 207 ASN A O 1
ATOM 1589 N N . SER A 1 208 ? 22.906 -12.305 -9.43 1 95.5 208 SER A N 1
ATOM 1590 C CA . SER A 1 208 ? 24.078 -12.047 -8.594 1 95.5 208 SER A CA 1
ATOM 1591 C C . SER A 1 208 ? 24.203 -13.086 -7.492 1 95.5 208 SER A C 1
ATOM 1593 O O . SER A 1 208 ? 25.297 -13.57 -7.211 1 95.5 208 SER A O 1
ATOM 1595 N N . MET A 1 209 ? 23.125 -13.492 -6.922 1 93.62 209 MET A N 1
ATOM 1596 C CA . MET A 1 209 ? 23.125 -14.398 -5.777 1 93.62 209 MET A CA 1
ATOM 1597 C C . MET A 1 209 ? 23.344 -15.836 -6.223 1 93.62 209 MET A C 1
ATOM 1599 O O . MET A 1 209 ? 24.031 -16.594 -5.543 1 93.62 209 MET A O 1
ATOM 1603 N N . TYR A 1 210 ? 22.891 -16.234 -7.414 1 91.38 210 TYR A N 1
ATOM 1604 C CA . TYR A 1 210 ? 22.875 -17.641 -7.766 1 91.38 210 TYR A CA 1
ATOM 1605 C C . TYR A 1 210 ? 23.906 -17.953 -8.852 1 91.38 210 TYR A C 1
ATOM 1607 O O . TYR A 1 210 ? 24.469 -19.047 -8.883 1 91.38 210 TYR A O 1
ATOM 1615 N N . ASP A 1 211 ? 24.078 -16.969 -9.719 1 91.38 211 ASP A N 1
ATOM 1616 C CA . ASP A 1 211 ? 24.953 -17.219 -10.852 1 91.38 211 ASP A CA 1
ATOM 1617 C C . ASP A 1 211 ? 26.25 -16.422 -10.742 1 91.38 211 ASP A C 1
ATOM 1619 O O . ASP A 1 211 ? 27.156 -16.562 -11.57 1 91.38 211 ASP A O 1
ATOM 1623 N N . ASN A 1 212 ? 26.359 -15.547 -9.781 1 92.88 212 ASN A N 1
ATOM 1624 C CA . ASN A 1 212 ? 27.5 -14.648 -9.617 1 92.88 212 ASN A CA 1
ATOM 1625 C C . ASN A 1 212 ? 27.703 -13.773 -10.852 1 92.88 212 ASN A C 1
ATOM 1627 O O . ASN A 1 212 ? 28.844 -13.469 -11.219 1 92.88 212 ASN A O 1
ATOM 1631 N N . ASN A 1 213 ? 26.656 -13.617 -11.578 1 95 213 ASN A N 1
ATOM 1632 C CA . ASN A 1 213 ? 26.625 -12.68 -12.695 1 95 213 ASN A CA 1
ATOM 1633 C C . ASN A 1 213 ? 26.047 -11.328 -12.273 1 95 213 ASN A C 1
ATOM 1635 O O . ASN A 1 213 ? 24.844 -11.203 -12.07 1 95 213 ASN A O 1
ATOM 1639 N N . ASN A 1 214 ? 26.922 -10.297 -12.266 1 96.31 214 ASN A N 1
ATOM 1640 C CA . ASN A 1 214 ? 26.516 -9.008 -11.711 1 96.31 214 ASN A CA 1
ATOM 1641 C C . ASN A 1 214 ? 26.25 -7.988 -12.812 1 96.31 214 ASN A C 1
ATOM 1643 O O . ASN A 1 214 ? 25.953 -6.828 -12.523 1 96.31 214 ASN A O 1
ATOM 1647 N N . PHE A 1 215 ? 26.281 -8.398 -14.023 1 96.38 215 PHE A N 1
ATOM 1648 C CA . PHE A 1 215 ? 26.188 -7.461 -15.141 1 96.38 215 PHE A CA 1
ATOM 1649 C C . PHE A 1 215 ? 24.844 -6.719 -15.094 1 96.38 215 PHE A C 1
ATOM 1651 O O . PHE A 1 215 ? 24.828 -5.484 -15.102 1 96.38 215 PHE A O 1
ATOM 1658 N N . ILE A 1 216 ? 23.797 -7.438 -15.047 1 95.81 216 ILE A N 1
ATOM 1659 C CA . ILE A 1 216 ? 22.469 -6.836 -15.047 1 95.81 216 ILE A CA 1
ATOM 1660 C C . ILE A 1 216 ? 22.312 -5.914 -13.844 1 95.81 216 ILE A C 1
ATOM 1662 O O . ILE A 1 216 ? 21.734 -4.832 -13.953 1 95.81 216 ILE A O 1
ATOM 1666 N N . LEU A 1 217 ? 22.844 -6.332 -12.75 1 96.81 217 LEU A N 1
ATOM 1667 C CA . LEU A 1 217 ? 22.719 -5.551 -11.523 1 96.81 217 LEU A CA 1
ATOM 1668 C C . LEU A 1 217 ? 23.453 -4.223 -11.664 1 96.81 217 LEU A C 1
ATOM 1670 O O . LEU A 1 217 ? 22.938 -3.178 -11.258 1 96.81 217 LEU A O 1
ATOM 1674 N N . PHE A 1 218 ? 24.594 -4.195 -12.305 1 97.38 218 PHE A N 1
ATOM 1675 C CA . PHE A 1 218 ? 25.344 -2.965 -12.539 1 97.38 218 PHE A CA 1
ATOM 1676 C C . PHE A 1 218 ? 24.562 -2.023 -13.453 1 97.38 218 PHE A C 1
ATOM 1678 O O . PHE A 1 218 ? 24.516 -0.814 -13.211 1 97.38 218 PHE A O 1
ATOM 1685 N N . VAL A 1 219 ? 23.984 -2.613 -14.43 1 96.88 219 VAL A N 1
ATOM 1686 C CA . VAL A 1 219 ? 23.219 -1.816 -15.375 1 96.88 219 VAL A CA 1
ATOM 1687 C C . VAL A 1 219 ? 22.031 -1.153 -14.656 1 96.88 219 VAL A C 1
ATOM 1689 O O . VAL A 1 219 ? 21.797 0.042 -14.828 1 96.88 219 VAL A O 1
ATOM 1692 N N . ILE A 1 220 ? 21.359 -1.914 -13.789 1 96.75 220 ILE A N 1
ATOM 1693 C CA . ILE A 1 220 ? 20.188 -1.407 -13.094 1 96.75 220 ILE A CA 1
ATOM 1694 C C . ILE A 1 220 ? 20.594 -0.347 -12.078 1 96.75 220 ILE A C 1
ATOM 1696 O O . ILE A 1 220 ? 19.891 0.64 -11.875 1 96.75 220 ILE A O 1
ATOM 1700 N N . ILE A 1 221 ? 21.734 -0.521 -11.414 1 97.69 221 ILE A N 1
ATOM 1701 C CA . ILE A 1 221 ? 22.266 0.487 -10.508 1 97.69 221 ILE A CA 1
ATOM 1702 C C . ILE A 1 221 ? 22.5 1.795 -11.266 1 97.69 221 ILE A C 1
ATOM 1704 O O . ILE A 1 221 ? 22.078 2.863 -10.805 1 97.69 221 ILE A O 1
ATOM 1708 N N . GLY A 1 222 ? 23.031 1.677 -12.453 1 97.69 222 GLY A N 1
ATOM 1709 C CA . GLY A 1 222 ? 23.234 2.854 -13.281 1 97.69 222 GLY A CA 1
ATOM 1710 C C . GLY A 1 222 ? 21.938 3.537 -13.688 1 97.69 222 GLY A C 1
ATOM 1711 O O . GLY A 1 222 ? 21.828 4.762 -13.594 1 97.69 222 GLY A O 1
ATOM 1712 N N . ILE A 1 223 ? 21 2.781 -14.07 1 96.69 223 ILE A N 1
ATOM 1713 C CA . ILE A 1 223 ? 19.719 3.318 -14.508 1 96.69 223 ILE A CA 1
ATOM 1714 C C . ILE A 1 223 ? 19.031 4.023 -13.336 1 96.69 223 ILE A C 1
ATOM 1716 O O . ILE A 1 223 ? 18.5 5.121 -13.5 1 96.69 223 ILE A O 1
ATOM 1720 N N . ASN A 1 224 ? 19.062 3.4 -12.148 1 97 224 ASN A N 1
ATOM 1721 C CA . ASN A 1 224 ? 18.438 4.004 -10.977 1 97 224 ASN A CA 1
ATOM 1722 C C . ASN A 1 224 ? 19.109 5.328 -10.609 1 97 224 ASN A C 1
ATOM 1724 O O . ASN A 1 224 ? 18.438 6.266 -10.172 1 97 224 ASN A O 1
ATOM 1728 N N . ILE A 1 225 ? 20.438 5.406 -10.773 1 97.88 225 ILE A N 1
ATOM 1729 C CA . ILE A 1 225 ? 21.156 6.648 -10.516 1 97.88 225 ILE A CA 1
ATOM 1730 C C . ILE A 1 225 ? 20.703 7.719 -11.508 1 97.88 225 ILE A C 1
ATOM 1732 O O . ILE A 1 225 ? 20.422 8.859 -11.125 1 97.88 225 ILE A O 1
ATOM 1736 N N . ILE A 1 226 ? 20.578 7.352 -12.766 1 97.94 226 ILE A N 1
ATOM 1737 C CA . ILE A 1 226 ? 20.172 8.297 -13.805 1 97.94 226 ILE A CA 1
ATOM 1738 C C . ILE A 1 226 ? 18.766 8.805 -13.523 1 97.94 226 ILE A C 1
ATOM 1740 O O . ILE A 1 226 ? 18.5 10.008 -13.586 1 97.94 226 ILE A O 1
ATOM 1744 N N . ILE A 1 227 ? 17.859 7.906 -13.125 1 96.81 227 ILE A N 1
ATOM 1745 C CA . ILE A 1 227 ? 16.5 8.297 -12.82 1 96.81 227 ILE A CA 1
ATOM 1746 C C . ILE A 1 227 ? 16.484 9.227 -11.609 1 96.81 227 ILE A C 1
ATOM 1748 O O . ILE A 1 227 ? 15.781 10.234 -11.602 1 96.81 227 ILE A O 1
ATOM 1752 N N . ALA A 1 228 ? 17.266 8.875 -10.602 1 97.5 228 ALA A N 1
ATOM 1753 C CA . ALA A 1 228 ? 17.344 9.703 -9.406 1 97.5 228 ALA A CA 1
ATOM 1754 C C . ALA A 1 228 ? 17.797 11.117 -9.742 1 97.5 228 ALA A C 1
ATOM 1756 O O . ALA A 1 228 ? 17.203 12.102 -9.281 1 97.5 228 ALA A O 1
ATOM 1757 N N . VAL A 1 229 ? 18.812 11.242 -10.578 1 97.5 229 VAL A N 1
ATOM 1758 C CA . VAL A 1 229 ? 19.359 12.531 -10.969 1 97.5 229 VAL A CA 1
ATOM 1759 C C . VAL A 1 229 ? 18.328 13.312 -11.766 1 97.5 229 VAL A C 1
ATOM 1761 O O . VAL A 1 229 ? 18.156 14.516 -11.562 1 97.5 229 VAL A O 1
ATOM 1764 N N . MET A 1 230 ? 17.609 12.633 -12.609 1 97.88 230 MET A N 1
ATOM 1765 C CA . MET A 1 230 ? 16.547 13.273 -13.383 1 97.88 230 MET A CA 1
ATOM 1766 C C . MET A 1 230 ? 15.438 13.773 -12.469 1 97.88 230 MET A C 1
ATOM 1768 O O . MET A 1 230 ? 14.945 14.891 -12.641 1 97.88 230 MET A O 1
ATOM 1772 N N . LEU A 1 231 ? 15.094 12.969 -11.5 1 97.31 231 LEU A N 1
ATOM 1773 C CA . LEU A 1 231 ? 14.039 13.352 -10.57 1 97.31 231 LEU A CA 1
ATOM 1774 C C . LEU A 1 231 ? 14.477 14.547 -9.719 1 97.31 231 LEU A C 1
ATOM 1776 O O . LEU A 1 231 ? 13.68 15.445 -9.461 1 97.31 231 LEU A O 1
ATOM 1780 N N . ILE A 1 232 ? 15.727 14.547 -9.328 1 96.81 232 ILE A N 1
ATOM 1781 C CA . ILE A 1 232 ? 16.266 15.664 -8.555 1 96.81 232 ILE A CA 1
ATOM 1782 C C . ILE A 1 232 ? 16.25 16.938 -9.414 1 96.81 232 ILE A C 1
ATOM 1784 O O . ILE A 1 232 ? 15.891 18.016 -8.93 1 96.81 232 ILE A O 1
ATOM 1788 N N . GLY A 1 233 ? 16.578 16.75 -10.688 1 96.5 233 GLY A N 1
ATOM 1789 C CA . GLY A 1 233 ? 16.5 17.875 -11.602 1 96.5 233 GLY A CA 1
ATOM 1790 C C . GLY A 1 233 ? 15.102 18.422 -11.766 1 96.5 233 GLY A C 1
ATOM 1791 O O . GLY A 1 233 ? 14.891 19.641 -11.742 1 96.5 233 GLY A O 1
ATOM 1792 N N . LEU A 1 234 ? 14.148 17.578 -11.82 1 96.62 234 LEU A N 1
ATOM 1793 C CA . LEU A 1 234 ? 12.75 18 -11.938 1 96.62 234 LEU A CA 1
ATOM 1794 C C . LEU A 1 234 ? 12.273 18.672 -10.656 1 96.62 234 LEU A C 1
ATOM 1796 O O . LEU A 1 234 ? 11.484 19.609 -10.703 1 96.62 234 LEU A O 1
ATOM 1800 N N . THR A 1 235 ? 12.742 18.125 -9.57 1 94.62 235 THR A N 1
ATOM 1801 C CA . THR A 1 235 ? 12.406 18.75 -8.289 1 94.62 235 THR A CA 1
ATOM 1802 C C . THR A 1 235 ? 12.914 20.188 -8.227 1 94.62 235 THR A C 1
ATOM 1804 O O . THR A 1 235 ? 12.219 21.078 -7.742 1 94.62 235 THR A O 1
ATOM 1807 N N . SER A 1 236 ? 14.094 20.453 -8.773 1 92.38 236 SER A N 1
ATOM 1808 C CA . SER A 1 236 ? 14.688 21.781 -8.781 1 92.38 236 SER A CA 1
ATOM 1809 C C . SER A 1 236 ? 13.844 22.75 -9.602 1 92.38 236 SER A C 1
ATOM 1811 O O . SER A 1 236 ? 13.758 23.938 -9.266 1 92.38 236 SER A O 1
ATOM 1813 N N . LYS A 1 237 ? 13.125 22.25 -10.539 1 93.12 237 LYS A N 1
ATOM 1814 C CA . LYS A 1 237 ? 12.32 23.109 -11.414 1 93.12 237 LYS A CA 1
ATOM 1815 C C . LYS A 1 237 ? 10.938 23.359 -10.812 1 93.12 237 LYS A C 1
ATOM 1817 O O . LYS A 1 237 ? 10.312 24.375 -11.094 1 93.12 237 LYS A O 1
ATOM 1822 N N . THR A 1 238 ? 10.508 22.484 -9.945 1 91.12 238 THR A N 1
ATOM 1823 C CA . THR A 1 238 ? 9.125 22.562 -9.484 1 91.12 238 THR A CA 1
ATOM 1824 C C . THR A 1 238 ? 9.062 23.047 -8.039 1 91.12 238 THR A C 1
ATOM 1826 O O . THR A 1 238 ? 8.016 23.5 -7.582 1 91.12 238 THR A O 1
ATOM 1829 N N . PHE A 1 239 ? 10.094 22.953 -7.359 1 87.69 239 PHE A N 1
ATOM 1830 C CA . PHE A 1 239 ? 10.117 23.281 -5.938 1 87.69 239 PHE A CA 1
ATOM 1831 C C . PHE A 1 239 ? 9.945 24.766 -5.711 1 87.69 239 PHE A C 1
ATOM 1833 O O . PHE A 1 239 ? 10.727 25.578 -6.238 1 87.69 239 PHE A O 1
ATOM 1840 N N . LYS A 1 240 ? 8.828 25.109 -5.012 1 81.94 240 LYS A N 1
ATOM 1841 C CA . LYS A 1 240 ? 8.562 26.484 -4.598 1 81.94 240 LYS A CA 1
ATOM 1842 C C . LYS A 1 240 ? 8.414 26.578 -3.082 1 81.94 240 LYS A C 1
ATOM 1844 O O . LYS A 1 240 ? 7.461 26.047 -2.514 1 81.94 240 LYS A O 1
ATOM 1849 N N . THR A 1 241 ? 9.258 27.234 -2.498 1 70.19 241 THR A N 1
ATOM 1850 C CA . THR A 1 241 ? 9.281 27.344 -1.043 1 70.19 241 THR A CA 1
ATOM 1851 C C . THR A 1 241 ? 7.969 27.938 -0.531 1 70.19 241 THR A C 1
ATOM 1853 O O . THR A 1 241 ? 7.52 27.609 0.568 1 70.19 241 THR A O 1
ATOM 1856 N N . GLU A 1 242 ? 7.34 28.719 -1.356 1 65.69 242 GLU A N 1
ATOM 1857 C CA . GLU A 1 242 ? 6.121 29.422 -0.957 1 65.69 242 GLU A CA 1
ATOM 1858 C C . GLU A 1 242 ? 4.969 28.453 -0.74 1 65.69 242 GLU A C 1
ATOM 1860 O O . GLU A 1 242 ? 4.027 28.75 -0.003 1 65.69 242 GLU A O 1
ATOM 1865 N N . LYS A 1 243 ? 5.102 27.391 -1.311 1 64.75 243 LYS A N 1
ATOM 1866 C CA . LYS A 1 243 ? 4.012 26.438 -1.22 1 64.75 243 LYS A CA 1
ATOM 1867 C C . LYS A 1 243 ? 4.012 25.734 0.134 1 64.75 243 LYS A C 1
ATOM 1869 O O . LYS A 1 243 ? 3 25.156 0.546 1 64.75 243 LYS A O 1
ATOM 1874 N N . TYR A 1 244 ? 5.062 25.859 0.824 1 62.84 244 TYR A N 1
ATOM 1875 C CA . TYR A 1 244 ? 5.199 25.078 2.047 1 62.84 244 TYR A CA 1
ATOM 1876 C C . TYR A 1 244 ? 5.219 25.984 3.273 1 62.84 244 TYR A C 1
ATOM 1878 O O . TYR A 1 244 ? 5.305 25.5 4.406 1 62.84 244 TYR A O 1
ATOM 1886 N N . LEU A 1 245 ? 5.09 27.328 2.918 1 53.06 245 LEU A N 1
ATOM 1887 C CA . LEU A 1 245 ? 4.953 28.328 3.977 1 53.06 245 LEU A CA 1
ATOM 1888 C C . LEU A 1 245 ? 3.486 28.578 4.293 1 53.06 245 LEU A C 1
ATOM 1890 O O . LEU A 1 245 ? 2.637 28.5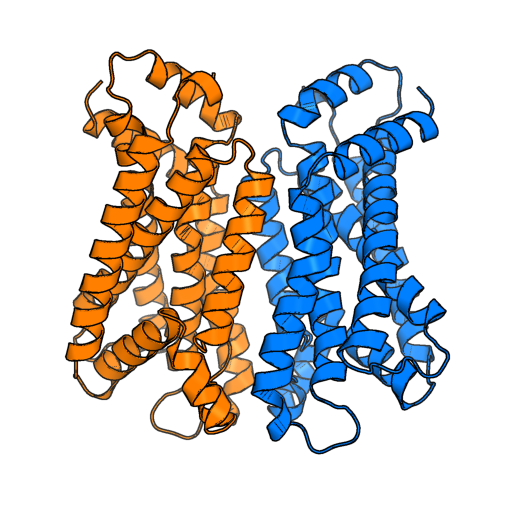31 3.398 1 53.06 245 LEU A O 1
ATOM 1894 N N . MET B 1 1 ? -24 22.422 15.711 1 57.12 1 MET B N 1
ATOM 1895 C CA . MET B 1 1 ? -24.031 22.016 14.312 1 57.12 1 MET B CA 1
ATOM 1896 C C . MET B 1 1 ? -24.484 20.578 14.164 1 57.12 1 MET B C 1
ATOM 1898 O O . MET B 1 1 ? -24.109 19.719 14.961 1 57.12 1 MET B O 1
ATOM 1902 N N . ASN B 1 2 ? -25.5 20.234 13.445 1 77.19 2 ASN B N 1
ATOM 1903 C CA . ASN B 1 2 ? -26.188 18.984 13.172 1 77.19 2 ASN B CA 1
ATOM 1904 C C . ASN B 1 2 ? -25.281 18 12.438 1 77.19 2 ASN B C 1
ATOM 1906 O O . ASN B 1 2 ? -24.375 18.406 11.695 1 77.19 2 ASN B O 1
ATOM 1910 N N . ILE B 1 3 ? -25.234 16.828 12.945 1 83.5 3 ILE B N 1
ATOM 1911 C CA . ILE B 1 3 ? -24.438 15.742 12.367 1 83.5 3 ILE B CA 1
ATOM 1912 C C . ILE B 1 3 ? -24.609 15.727 10.852 1 83.5 3 ILE B C 1
ATOM 1914 O O . ILE B 1 3 ? -23.656 15.469 10.109 1 83.5 3 ILE B O 1
ATOM 1918 N N . VAL B 1 4 ? -25.75 16.156 10.375 1 87.31 4 VAL B N 1
ATOM 1919 C CA . VAL B 1 4 ? -26.047 16.141 8.945 1 87.31 4 VAL B CA 1
ATOM 1920 C C . VAL B 1 4 ? -25.234 17.219 8.227 1 87.31 4 VAL B C 1
ATOM 1922 O O . VAL B 1 4 ? -24.703 16.969 7.141 1 87.31 4 VAL B O 1
ATOM 1925 N N . ASN B 1 5 ? -25.109 18.312 8.875 1 84.56 5 ASN B N 1
ATOM 1926 C CA . ASN B 1 5 ? -24.312 19.391 8.281 1 84.56 5 ASN B CA 1
ATOM 1927 C C . ASN B 1 5 ? -22.828 19.062 8.258 1 84.56 5 ASN B C 1
ATOM 1929 O O . ASN B 1 5 ? -22.125 19.406 7.312 1 84.56 5 ASN B O 1
ATOM 1933 N N . MET B 1 6 ? -22.469 18.375 9.25 1 84.62 6 MET B N 1
ATOM 1934 C CA . MET B 1 6 ? -21.078 17.953 9.297 1 84.62 6 MET B CA 1
ATOM 1935 C C . MET B 1 6 ? -20.766 16.953 8.195 1 84.62 6 MET B C 1
ATOM 1937 O O . MET B 1 6 ? -19.719 17.016 7.551 1 84.62 6 MET B O 1
ATOM 1941 N N . ILE B 1 7 ? -21.672 16.094 8.031 1 89.44 7 ILE B N 1
ATOM 1942 C CA . ILE B 1 7 ? -21.531 15.078 6.996 1 89.44 7 ILE B CA 1
ATOM 1943 C C . ILE B 1 7 ? -21.469 15.742 5.621 1 89.44 7 ILE B C 1
ATOM 1945 O O . ILE B 1 7 ? -20.609 15.406 4.801 1 89.44 7 ILE B O 1
ATOM 1949 N N . LYS B 1 8 ? -22.328 16.688 5.414 1 87.62 8 LYS B N 1
ATOM 1950 C CA . LYS B 1 8 ? -22.344 17.391 4.133 1 87.62 8 LYS B CA 1
ATOM 1951 C C . LYS B 1 8 ? -21.031 18.125 3.887 1 87.62 8 LYS B C 1
ATOM 1953 O O . LYS B 1 8 ? -20.516 18.125 2.77 1 87.62 8 LYS B O 1
ATOM 1958 N N . PHE B 1 9 ? -20.578 18.641 4.93 1 82.62 9 PHE B N 1
ATOM 1959 C CA . PHE B 1 9 ? -19.328 19.391 4.836 1 82.62 9 PHE B CA 1
ATOM 1960 C C . PHE B 1 9 ? -18.172 18.469 4.508 1 82.62 9 PHE B C 1
ATOM 1962 O O . PHE B 1 9 ? -17.359 18.75 3.615 1 82.62 9 PHE B O 1
ATOM 1969 N N . GLN B 1 10 ? -18.094 17.375 5.172 1 83.19 10 GLN B N 1
ATOM 1970 C CA . GLN B 1 10 ? -17 16.422 4.969 1 83.19 10 GLN B CA 1
ATOM 1971 C C . GLN B 1 10 ? -17.062 15.805 3.578 1 83.19 10 GLN B C 1
ATOM 1973 O O . GLN B 1 10 ? -16.047 15.602 2.934 1 83.19 10 GLN B O 1
ATOM 1978 N N . LEU B 1 11 ? -18.281 15.555 3.146 1 85.56 11 LEU B N 1
ATOM 1979 C CA . LEU B 1 11 ? -18.469 14.977 1.821 1 85.56 11 LEU B CA 1
ATOM 1980 C C . LEU B 1 11 ? -18.031 15.953 0.735 1 85.56 11 LEU B C 1
ATOM 1982 O O . LEU B 1 11 ? -17.406 15.547 -0.252 1 85.56 11 LEU B O 1
ATOM 1986 N N . LYS B 1 12 ? -18.328 17.156 0.924 1 83.25 12 LYS B N 1
ATOM 1987 C CA . LYS B 1 12 ? -17.922 18.188 -0.035 1 83.25 12 LYS B CA 1
ATOM 1988 C C . LYS B 1 12 ? -16.406 18.297 -0.124 1 83.25 12 LYS B C 1
ATOM 1990 O O . LYS B 1 12 ? -15.859 18.453 -1.213 1 83.25 12 LYS B O 1
ATOM 1995 N N . LEU B 1 13 ? -15.812 18.156 0.961 1 77.62 13 LEU B N 1
ATOM 1996 C CA . LEU B 1 13 ? -14.359 18.219 1.001 1 77.62 13 LEU B CA 1
ATOM 1997 C C . LEU B 1 13 ? -13.742 17.031 0.265 1 77.62 13 LEU B C 1
ATOM 1999 O O . LEU B 1 13 ? -12.773 17.203 -0.482 1 77.62 13 LEU B O 1
ATOM 2003 N N . MET B 1 14 ? -14.305 15.883 0.46 1 80.06 14 MET B N 1
ATOM 2004 C CA . MET B 1 14 ? -13.797 14.672 -0.176 1 80.06 14 MET B CA 1
ATOM 2005 C C . MET B 1 14 ? -13.977 14.734 -1.689 1 80.06 14 MET B C 1
ATOM 2007 O O . MET B 1 14 ? -13.117 14.281 -2.439 1 80.06 14 MET B O 1
ATOM 2011 N N . CYS B 1 15 ? -15.023 15.367 -2.141 1 81.06 15 CYS B N 1
ATOM 2012 C CA . CYS B 1 15 ? -15.32 15.453 -3.564 1 81.06 15 CYS B CA 1
ATOM 2013 C C . CYS B 1 15 ? -14.438 16.484 -4.25 1 81.06 15 CYS B C 1
ATOM 2015 O O . CYS B 1 15 ? -14.227 16.422 -5.461 1 81.06 15 CYS B O 1
ATOM 2017 N N . LYS B 1 16 ? -13.898 17.344 -3.465 1 74.81 16 LYS B N 1
ATOM 2018 C CA . LYS B 1 16 ? -13.055 18.391 -4.031 1 74.81 16 LYS B CA 1
ATOM 2019 C C . LYS B 1 16 ? -11.594 17.938 -4.105 1 74.81 16 LYS B C 1
ATOM 2021 O O . LYS B 1 16 ? -10.758 18.625 -4.707 1 74.81 16 LYS B O 1
ATOM 2026 N N . THR B 1 17 ? -11.367 16.766 -3.551 1 72.56 17 THR B N 1
ATOM 2027 C CA . THR B 1 17 ? -10 16.25 -3.586 1 72.56 17 THR B CA 1
ATOM 2028 C C . THR B 1 17 ? -9.828 15.266 -4.734 1 72.56 17 THR B C 1
ATOM 2030 O O . THR B 1 17 ? -10.227 14.102 -4.621 1 72.56 17 THR B O 1
ATOM 2033 N N . PRO B 1 18 ? -9.312 15.617 -5.875 1 71.31 18 PRO B N 1
ATOM 2034 C CA . PRO B 1 18 ? -9.227 14.789 -7.078 1 71.31 18 PRO B CA 1
ATOM 2035 C C . PRO B 1 18 ? -8.492 13.477 -6.844 1 71.31 18 PRO B C 1
ATOM 2037 O O . PRO B 1 18 ? -8.781 12.477 -7.504 1 71.31 18 PRO B O 1
ATOM 2040 N N . ILE B 1 19 ? -7.629 13.492 -5.961 1 70.94 19 ILE B N 1
ATOM 2041 C CA . ILE B 1 19 ? -6.77 12.328 -5.766 1 70.94 19 ILE B CA 1
ATOM 2042 C C . ILE B 1 19 ? -7.59 11.164 -5.227 1 70.94 19 ILE B C 1
ATOM 2044 O O . ILE B 1 19 ? -7.277 10 -5.496 1 70.94 19 ILE B O 1
ATOM 2048 N N . MET B 1 20 ? -8.656 11.422 -4.535 1 73.62 20 MET B N 1
ATOM 2049 C CA . MET B 1 20 ? -9.523 10.367 -4.008 1 73.62 20 MET B CA 1
ATOM 2050 C C . MET B 1 20 ? -10.242 9.633 -5.133 1 73.62 20 MET B C 1
ATOM 2052 O O . MET B 1 20 ? -10.445 8.422 -5.055 1 73.62 20 MET B O 1
ATOM 2056 N N . PHE B 1 21 ? -10.375 10.328 -6.203 1 72.81 21 PHE B N 1
ATOM 2057 C CA . PHE B 1 21 ? -11.008 9.734 -7.375 1 72.81 21 PHE B CA 1
ATOM 2058 C C . PHE B 1 21 ? -10.078 8.711 -8.031 1 72.81 21 PHE B C 1
ATOM 2060 O O . PHE B 1 21 ? -10.523 7.629 -8.414 1 72.81 21 PHE B O 1
ATOM 2067 N N . MET B 1 22 ? -8.93 9.07 -8.062 1 75.44 22 MET B N 1
ATOM 2068 C CA . MET B 1 22 ? -7.957 8.188 -8.688 1 75.44 22 MET B CA 1
ATOM 2069 C C . MET B 1 22 ? -7.809 6.891 -7.898 1 75.44 22 MET B C 1
ATOM 2071 O O . MET B 1 22 ? -7.727 5.809 -8.484 1 75.44 22 MET B O 1
ATOM 2075 N N . MET B 1 23 ? -7.871 6.961 -6.707 1 76.56 23 MET B N 1
ATOM 2076 C CA . MET B 1 23 ? -7.648 5.797 -5.852 1 76.56 23 MET B CA 1
ATOM 2077 C C . MET B 1 23 ? -8.805 4.805 -5.973 1 76.56 23 MET B C 1
ATOM 2079 O O . MET B 1 23 ? -8.578 3.596 -6.043 1 76.56 23 MET B O 1
ATOM 2083 N N . PHE B 1 24 ? -10.039 5.289 -6.078 1 77.06 24 PHE B N 1
ATOM 2084 C CA . PHE B 1 24 ? -11.18 4.387 -5.98 1 77.06 24 PHE B CA 1
ATOM 2085 C C . PHE B 1 24 ? -11.641 3.947 -7.367 1 77.06 24 PHE B C 1
ATOM 2087 O O . PHE B 1 24 ? -12.289 2.908 -7.508 1 77.06 24 PHE B O 1
ATOM 2094 N N . PHE B 1 25 ? -11.18 4.707 -8.312 1 76.12 25 PHE B N 1
ATOM 2095 C CA . PHE B 1 25 ? -11.719 4.371 -9.617 1 76.12 25 PHE B CA 1
ATOM 2096 C C . PHE B 1 25 ? -10.625 3.84 -10.539 1 76.12 25 PHE B C 1
ATOM 2098 O O . PHE B 1 25 ? -10.773 2.771 -11.133 1 76.12 25 PHE B O 1
ATOM 2105 N N . VAL B 1 26 ? -9.586 4.457 -10.484 1 77.75 26 VAL B N 1
ATOM 2106 C CA . VAL B 1 26 ? -8.539 4.102 -11.445 1 77.75 26 VAL B CA 1
ATOM 2107 C C . VAL B 1 26 ? -7.73 2.92 -10.914 1 77.75 26 VAL B C 1
ATOM 2109 O O . VAL B 1 26 ? -7.473 1.96 -11.641 1 77.75 26 VAL B O 1
ATOM 2112 N N . TYR B 1 27 ? -7.484 2.982 -9.711 1 85.94 27 TYR B N 1
ATOM 2113 C CA . TYR B 1 27 ? -6.555 2.029 -9.117 1 85.94 27 TYR B CA 1
ATOM 2114 C C . TYR B 1 27 ? -7.105 0.61 -9.195 1 85.94 27 TYR B C 1
ATOM 2116 O O . TYR B 1 27 ? -6.434 -0.3 -9.688 1 85.94 27 TYR B O 1
ATOM 2124 N N . PRO B 1 28 ? -8.344 0.368 -8.859 1 83.12 28 PRO B N 1
ATOM 2125 C CA . PRO B 1 28 ? -8.852 -1.002 -8.938 1 83.12 28 PRO B CA 1
ATOM 2126 C C . PRO B 1 28 ? -8.945 -1.521 -10.367 1 83.12 28 PRO B C 1
ATOM 2128 O O . PRO B 1 28 ? -8.68 -2.699 -10.617 1 83.12 28 PRO B O 1
ATOM 2131 N N . VAL B 1 29 ? -9.328 -0.69 -11.234 1 86.88 29 VAL B N 1
ATOM 2132 C CA . VAL B 1 29 ? -9.453 -1.081 -12.633 1 86.88 29 VAL B CA 1
ATOM 2133 C C . VAL B 1 29 ? -8.086 -1.437 -13.195 1 86.88 29 VAL B C 1
ATOM 2135 O O . VAL B 1 29 ? -7.93 -2.463 -13.867 1 86.88 29 VAL B O 1
ATOM 2138 N N . LEU B 1 30 ? -7.18 -0.617 -12.844 1 86.94 30 LEU B N 1
ATOM 2139 C CA . LEU B 1 30 ? -5.82 -0.828 -13.336 1 86.94 30 LEU B CA 1
ATOM 2140 C C . LEU B 1 30 ? -5.25 -2.137 -12.805 1 86.94 30 LEU B C 1
ATOM 2142 O O . LEU B 1 30 ? -4.707 -2.938 -13.57 1 86.94 30 LEU B O 1
ATOM 2146 N N . LEU B 1 31 ? -5.426 -2.396 -11.602 1 88.75 31 LEU B N 1
ATOM 2147 C CA . LEU B 1 31 ? -4.887 -3.602 -10.984 1 88.75 31 LEU B CA 1
ATOM 2148 C C . LEU B 1 31 ? -5.57 -4.848 -11.531 1 88.75 31 LEU B C 1
ATOM 2150 O 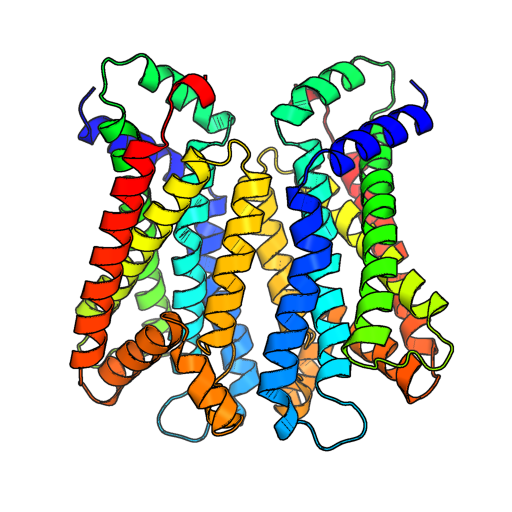O . LEU B 1 31 ? -4.902 -5.832 -11.859 1 88.75 31 LEU B O 1
ATOM 2154 N N . THR B 1 32 ? -6.836 -4.766 -11.648 1 89.75 32 THR B N 1
ATOM 2155 C CA . THR B 1 32 ? -7.582 -5.914 -12.148 1 89.75 32 THR B CA 1
ATOM 2156 C C . THR B 1 32 ? -7.23 -6.195 -13.602 1 89.75 32 THR B C 1
ATOM 2158 O O . THR B 1 32 ? -7.051 -7.352 -13.992 1 89.75 32 THR B O 1
ATOM 2161 N N . ALA B 1 33 ? -7.129 -5.137 -14.383 1 88.88 33 ALA B N 1
ATOM 2162 C CA . ALA B 1 33 ? -6.773 -5.293 -15.789 1 88.88 33 ALA B CA 1
ATOM 2163 C C . ALA B 1 33 ? -5.398 -5.941 -15.938 1 88.88 33 ALA B C 1
ATOM 2165 O O . ALA B 1 33 ? -5.23 -6.875 -16.734 1 88.88 33 ALA B O 1
ATOM 2166 N N . ILE B 1 34 ? -4.543 -5.523 -15.172 1 87 34 ILE B N 1
ATOM 2167 C CA . ILE B 1 34 ? -3.166 -5.992 -15.289 1 87 34 ILE B CA 1
ATOM 2168 C C . ILE B 1 34 ? -3.066 -7.422 -14.758 1 87 34 ILE B C 1
ATOM 2170 O O . ILE B 1 34 ? -2.645 -8.328 -15.484 1 87 34 ILE B O 1
ATOM 2174 N N . ILE B 1 35 ? -3.514 -7.672 -13.562 1 87 35 ILE B N 1
ATOM 2175 C CA . ILE B 1 35 ? -3.346 -8.984 -12.938 1 87 35 ILE B CA 1
ATOM 2176 C C . ILE B 1 35 ? -4.258 -10 -13.617 1 87 35 ILE B C 1
ATOM 2178 O O . ILE B 1 35 ? -3.873 -11.148 -13.82 1 87 35 ILE B O 1
ATOM 2182 N N . GLY B 1 36 ? -5.465 -9.531 -13.883 1 87.19 36 GLY B N 1
ATOM 2183 C CA . GLY B 1 36 ? -6.375 -10.406 -14.609 1 87.19 36 GLY B CA 1
ATOM 2184 C C . GLY B 1 36 ? -5.816 -10.891 -15.93 1 87.19 36 GLY B C 1
ATOM 2185 O O . GLY B 1 36 ? -5.93 -12.07 -16.266 1 87.19 36 GLY B O 1
ATOM 2186 N N . TYR B 1 37 ? -5.254 -9.984 -16.641 1 85.81 37 TYR B N 1
ATOM 2187 C CA . TYR B 1 37 ? -4.664 -10.344 -17.922 1 85.81 37 TYR B CA 1
ATOM 2188 C C . TYR B 1 37 ? -3.459 -11.258 -17.734 1 85.81 37 TYR B C 1
ATOM 2190 O O . TYR B 1 37 ? -3.322 -12.266 -18.422 1 85.81 37 TYR B O 1
ATOM 2198 N N . LEU B 1 38 ? -2.635 -10.977 -16.844 1 84.44 38 LEU B N 1
ATOM 2199 C CA . LEU B 1 38 ? -1.377 -11.688 -16.641 1 84.44 38 LEU B CA 1
ATOM 2200 C C . LEU B 1 38 ? -1.629 -13.117 -16.156 1 84.44 38 LEU B C 1
ATOM 2202 O O . LEU B 1 38 ? -0.823 -14.008 -16.422 1 84.44 38 LEU B O 1
ATOM 2206 N N . THR B 1 39 ? -2.758 -13.328 -15.539 1 85.94 39 THR B N 1
ATOM 2207 C CA . THR B 1 39 ? -2.979 -14.633 -14.93 1 85.94 39 THR B CA 1
ATOM 2208 C C . THR B 1 39 ? -4.062 -15.406 -15.688 1 85.94 39 THR B C 1
ATOM 2210 O O . THR B 1 39 ? -4.508 -16.453 -15.227 1 85.94 39 THR B O 1
ATOM 2213 N N . GLN B 1 40 ? -4.531 -14.914 -16.734 1 85.25 40 GLN B N 1
ATOM 2214 C CA . GLN B 1 40 ? -5.656 -15.492 -17.469 1 85.25 40 GLN B CA 1
ATOM 2215 C C . GLN B 1 40 ? -5.371 -16.938 -17.859 1 85.25 40 GLN B C 1
ATOM 2217 O O . GLN B 1 40 ? -6.27 -17.781 -17.828 1 85.25 40 GLN B O 1
ATOM 2222 N N . SER B 1 41 ? -4.121 -17.312 -18.141 1 80.75 41 SER B N 1
ATOM 2223 C CA . SER B 1 41 ? -3.762 -18.641 -18.609 1 80.75 41 SER B CA 1
ATOM 2224 C C . SER B 1 41 ? -3.693 -19.641 -17.469 1 80.75 41 SER B C 1
ATOM 2226 O O . SER B 1 41 ? -3.742 -20.844 -17.672 1 80.75 41 SER B O 1
ATOM 2228 N N . SER B 1 42 ? -3.557 -19.016 -16.281 1 76.62 42 SER B N 1
ATOM 2229 C CA . SER B 1 42 ? -3.424 -19.875 -15.109 1 76.62 42 SER B CA 1
ATOM 2230 C C . SER B 1 42 ? -4.789 -20.25 -14.539 1 76.62 42 SER B C 1
ATOM 2232 O O . SER B 1 42 ? -4.879 -21.047 -13.602 1 76.62 42 SER B O 1
ATOM 2234 N N . PHE B 1 43 ? -5.777 -19.578 -15.188 1 77.5 43 PHE B N 1
ATOM 2235 C CA . PHE B 1 43 ? -7.125 -19.859 -14.711 1 77.5 43 PHE B CA 1
ATOM 2236 C C . PHE B 1 43 ? -7.871 -20.766 -15.68 1 77.5 43 PHE B C 1
ATOM 2238 O O . PHE B 1 43 ? -7.723 -20.625 -16.906 1 77.5 43 PHE B O 1
ATOM 2245 N N . GLY B 1 44 ? -8.188 -21.969 -15.445 1 66.62 44 GLY B N 1
ATOM 2246 C CA . GLY B 1 44 ? -8.859 -22.891 -16.344 1 66.62 44 GLY B CA 1
ATOM 2247 C C . GLY B 1 44 ? -10.258 -23.266 -15.875 1 66.62 44 GLY B C 1
ATOM 2248 O O . GLY B 1 44 ? -11.031 -23.859 -16.625 1 66.62 44 GLY B O 1
ATOM 2249 N N . GLY B 1 45 ? -10.57 -22.844 -14.758 1 65.44 45 GLY B N 1
ATOM 2250 C CA . GLY B 1 45 ? -11.773 -23.453 -14.227 1 65.44 45 GLY B CA 1
ATOM 2251 C C . GLY B 1 45 ? -12.977 -22.531 -14.25 1 65.44 45 GLY B C 1
ATOM 2252 O O . GLY B 1 45 ? -13.086 -21.672 -15.117 1 65.44 45 GLY B O 1
ATOM 2253 N N . GLY B 1 46 ? -13.867 -22.719 -13.328 1 70.56 46 GLY B N 1
ATOM 2254 C CA . GLY B 1 46 ? -15.172 -22.094 -13.133 1 70.56 46 GLY B CA 1
ATOM 2255 C C . GLY B 1 46 ? -15.094 -20.609 -12.906 1 70.56 46 GLY B C 1
ATOM 2256 O O . GLY B 1 46 ? -15.922 -19.844 -13.43 1 70.56 46 GLY B O 1
ATOM 2257 N N . VAL B 1 47 ? -14.039 -20.156 -12.297 1 82.75 47 VAL B N 1
ATOM 2258 C CA . VAL B 1 47 ? -13.898 -18.734 -12.023 1 82.75 47 VAL B CA 1
ATOM 2259 C C . VAL B 1 47 ? -12.805 -18.141 -12.906 1 82.75 47 VAL B C 1
ATOM 2261 O O . VAL B 1 47 ? -11.68 -18.641 -12.93 1 82.75 47 VAL B O 1
ATOM 2264 N N . SER B 1 48 ? -13.18 -17.141 -13.711 1 87.25 48 SER B N 1
ATOM 2265 C CA . SER B 1 48 ? -12.188 -16.5 -14.562 1 87.25 48 SER B CA 1
ATOM 2266 C C . SER B 1 48 ? -11.227 -15.641 -13.75 1 87.25 48 SER B C 1
ATOM 2268 O O . SER B 1 48 ? -11.555 -15.227 -12.633 1 87.25 48 SER B O 1
ATOM 2270 N N . SER B 1 49 ? -10.039 -15.43 -14.352 1 88.94 49 SER B N 1
ATOM 2271 C CA . SER B 1 49 ? -9.039 -14.578 -13.711 1 88.94 49 SER B CA 1
ATOM 2272 C C . SER B 1 49 ? -9.594 -13.18 -13.453 1 88.94 49 SER B C 1
ATOM 2274 O O . SER B 1 49 ? -9.406 -12.625 -12.367 1 88.94 49 SER B O 1
ATOM 2276 N N . TYR B 1 50 ? -10.352 -12.641 -14.32 1 90.5 50 TYR B N 1
ATOM 2277 C CA . TYR B 1 50 ? -10.906 -11.297 -14.18 1 90.5 50 TYR B CA 1
ATOM 2278 C C . TYR B 1 50 ? -11.953 -11.25 -13.07 1 90.5 50 TYR B C 1
ATOM 2280 O O . TYR B 1 50 ? -12.023 -10.281 -12.312 1 90.5 50 TYR B O 1
ATOM 2288 N N . GLU B 1 51 ? -12.68 -12.242 -12.953 1 91.5 51 GLU B N 1
ATOM 2289 C CA . GLU B 1 51 ? -13.672 -12.297 -11.883 1 91.5 51 GLU B CA 1
ATOM 2290 C C . GLU B 1 51 ? -13.016 -12.43 -10.516 1 91.5 51 GLU B C 1
ATOM 2292 O O . GLU B 1 51 ? -13.398 -11.742 -9.57 1 91.5 51 GLU B O 1
ATOM 2297 N N . TYR B 1 52 ? -12.039 -13.281 -10.508 1 91.06 52 TYR B N 1
ATOM 2298 C CA . TYR B 1 52 ? -11.312 -13.453 -9.258 1 91.06 52 TYR B CA 1
ATOM 2299 C C . TYR B 1 52 ? -10.656 -12.141 -8.82 1 91.06 52 TYR B C 1
ATOM 2301 O O . TYR B 1 52 ? -10.805 -11.719 -7.676 1 91.06 52 TYR B O 1
ATOM 2309 N N . TYR B 1 53 ? -10.039 -11.477 -9.695 1 91.75 53 TYR B N 1
ATOM 2310 C CA . TYR B 1 53 ? -9.25 -10.305 -9.32 1 91.75 53 TYR B CA 1
ATOM 2311 C C . TYR B 1 53 ? -10.133 -9.062 -9.242 1 91.75 53 TYR B C 1
ATOM 2313 O O . TYR B 1 53 ? -9.773 -8.078 -8.586 1 91.75 53 TYR B O 1
ATOM 2321 N N . SER B 1 54 ? -11.258 -9.102 -9.906 1 93.12 54 SER B N 1
ATOM 2322 C CA . SER B 1 54 ? -12.211 -8.023 -9.648 1 93.12 54 SER B CA 1
ATOM 2323 C C . SER B 1 54 ? -12.625 -7.988 -8.18 1 93.12 54 SER B C 1
ATOM 2325 O O . SER B 1 54 ? -12.625 -6.926 -7.559 1 93.12 54 SER B O 1
ATOM 2327 N N . ILE B 1 55 ? -12.836 -9.188 -7.645 1 94.19 55 ILE B N 1
ATOM 2328 C CA . ILE B 1 55 ? -13.242 -9.305 -6.246 1 94.19 55 ILE B CA 1
ATOM 2329 C C . ILE B 1 55 ? -12.055 -9.008 -5.336 1 94.19 55 ILE B C 1
ATOM 2331 O O . ILE B 1 55 ? -12.156 -8.203 -4.41 1 94.19 55 ILE B O 1
ATOM 2335 N N . GLY B 1 56 ? -10.961 -9.594 -5.633 1 93.94 56 GLY B N 1
ATOM 2336 C CA . GLY B 1 56 ? -9.773 -9.422 -4.812 1 93.94 56 GLY B CA 1
ATOM 2337 C C . GLY B 1 56 ? -9.281 -7.988 -4.754 1 93.94 56 GLY B C 1
ATOM 2338 O O . GLY B 1 56 ? -8.984 -7.473 -3.676 1 93.94 56 GLY B O 1
ATOM 2339 N N . MET B 1 57 ? -9.227 -7.305 -5.902 1 91.88 57 MET B N 1
ATOM 2340 C CA . MET B 1 57 ? -8.727 -5.934 -5.961 1 91.88 57 MET B CA 1
ATOM 2341 C C . MET B 1 57 ? -9.727 -4.961 -5.352 1 91.88 57 MET B C 1
ATOM 2343 O O . MET B 1 57 ? -9.344 -3.955 -4.754 1 91.88 57 MET B O 1
ATOM 2347 N N . MET B 1 58 ? -10.984 -5.301 -5.461 1 93.94 58 MET B N 1
ATOM 2348 C CA . MET B 1 58 ? -11.969 -4.465 -4.777 1 93.94 58 MET B CA 1
ATOM 2349 C C . MET B 1 58 ? -11.828 -4.578 -3.264 1 93.94 58 MET B C 1
ATOM 2351 O O . MET B 1 58 ? -11.898 -3.576 -2.551 1 93.94 58 MET B O 1
ATOM 2355 N N . ILE B 1 59 ? -11.617 -5.789 -2.818 1 95.81 59 ILE B N 1
ATOM 2356 C CA . ILE B 1 59 ? -11.383 -5.961 -1.389 1 95.81 59 ILE B CA 1
ATOM 2357 C C . ILE B 1 59 ? -10.18 -5.125 -0.958 1 95.81 59 ILE B C 1
ATOM 2359 O O . ILE B 1 59 ? -10.242 -4.406 0.042 1 95.81 59 ILE B O 1
ATOM 2363 N N . PHE B 1 60 ? -9.18 -5.156 -1.744 1 93.12 60 PHE B N 1
ATOM 2364 C CA . PHE B 1 60 ? -7.945 -4.453 -1.414 1 93.12 60 PHE B CA 1
ATOM 2365 C C . PHE B 1 60 ? -8.172 -2.947 -1.384 1 93.12 60 PHE B C 1
ATOM 2367 O O . PHE B 1 60 ? -7.77 -2.271 -0.436 1 93.12 60 PHE B O 1
ATOM 2374 N N . ILE B 1 61 ? -8.82 -2.457 -2.312 1 90.94 61 ILE B N 1
ATOM 2375 C CA . ILE B 1 61 ? -9.031 -1.021 -2.451 1 90.94 61 ILE B CA 1
ATOM 2376 C C . ILE B 1 61 ? -9.992 -0.534 -1.371 1 90.94 61 ILE B C 1
ATOM 2378 O O . ILE B 1 61 ? -9.719 0.453 -0.684 1 90.94 61 ILE B O 1
ATOM 2382 N N . PHE B 1 62 ? -10.992 -1.252 -1.145 1 93.38 62 PHE B N 1
ATOM 2383 C CA . PHE B 1 62 ? -12.031 -0.705 -0.278 1 93.38 62 PHE B CA 1
ATOM 2384 C C . PHE B 1 62 ? -11.742 -1.035 1.183 1 93.38 62 PHE B C 1
ATOM 2386 O O . PHE B 1 62 ? -12.328 -0.432 2.086 1 93.38 62 PHE B O 1
ATOM 2393 N N . THR B 1 63 ? -10.859 -1.984 1.397 1 94.19 63 THR B N 1
ATOM 2394 C CA . THR B 1 63 ? -10.32 -2.088 2.75 1 94.19 63 THR B CA 1
ATOM 2395 C C . THR B 1 63 ? -9.438 -0.888 3.078 1 94.19 63 THR B C 1
ATOM 2397 O O . THR B 1 63 ? -9.266 -0.54 4.246 1 94.19 63 THR B O 1
ATOM 2400 N N . SER B 1 64 ? -8.961 -0.184 2.051 1 90.5 64 SER B N 1
ATOM 2401 C CA . SER B 1 64 ? -8.094 0.971 2.248 1 90.5 64 SER B CA 1
ATOM 2402 C C . SER B 1 64 ? -8.898 2.26 2.355 1 90.5 64 SER B C 1
ATOM 2404 O O . SER B 1 64 ? -8.328 3.346 2.494 1 90.5 64 SER B O 1
ATOM 2406 N N . SER B 1 65 ? -10.18 2.223 2.303 1 90.69 65 SER B N 1
ATOM 2407 C CA . SER B 1 65 ? -11.031 3.406 2.342 1 90.69 65 SER B CA 1
ATOM 2408 C C . SER B 1 65 ? -10.828 4.191 3.633 1 90.69 65 SER B C 1
ATOM 2410 O O . SER B 1 65 ? -10.977 5.414 3.652 1 90.69 65 SER B O 1
ATOM 2412 N N . GLY B 1 66 ? -10.453 3.455 4.688 1 91.25 66 GLY B N 1
ATOM 2413 C CA . GLY B 1 66 ? -10.234 4.121 5.961 1 91.25 66 GLY B CA 1
ATOM 2414 C C . GLY B 1 66 ? -9.094 5.121 5.922 1 91.25 66 GLY B C 1
ATOM 2415 O O . GLY B 1 66 ? -9.039 6.047 6.734 1 91.25 66 GLY B O 1
ATOM 2416 N N . LEU B 1 67 ? -8.188 4.934 4.992 1 85.56 67 LEU B N 1
ATOM 2417 C CA . LEU B 1 67 ? -7.074 5.863 4.859 1 85.56 67 LEU B CA 1
ATOM 2418 C C . LEU B 1 67 ? -7.551 7.215 4.336 1 85.56 67 LEU B C 1
ATOM 2420 O O . LEU B 1 67 ? -7.031 8.258 4.734 1 85.56 67 LEU B O 1
ATOM 2424 N N . ILE B 1 68 ? -8.5 7.176 3.562 1 79.69 68 ILE B N 1
ATOM 2425 C CA . ILE B 1 68 ? -9.039 8.414 3.006 1 79.69 68 ILE B CA 1
ATOM 2426 C C . ILE B 1 68 ? -9.711 9.227 4.109 1 79.69 68 ILE B C 1
ATOM 2428 O O . ILE B 1 68 ? -9.492 10.438 4.215 1 79.69 68 ILE B O 1
ATOM 2432 N N . SER B 1 69 ? -10.477 8.516 4.895 1 81.12 69 SER B N 1
ATOM 2433 C CA . SER B 1 69 ? -11.117 9.195 6.016 1 81.12 69 SER B CA 1
ATOM 2434 C C . SER B 1 69 ? -10.078 9.742 6.992 1 81.12 69 SER B C 1
ATOM 2436 O O . SER B 1 69 ? -10.258 10.82 7.562 1 81.12 69 SER B O 1
ATOM 2438 N N . SER B 1 70 ? -9.047 8.977 7.164 1 84.88 70 SER B N 1
ATOM 2439 C CA . SER B 1 70 ? -7.984 9.43 8.055 1 84.88 70 SER B CA 1
ATOM 2440 C C . SER B 1 70 ? -7.289 10.672 7.508 1 84.88 70 SER B C 1
ATOM 2442 O O . SER B 1 70 ? -6.988 11.602 8.258 1 84.88 70 SER B O 1
ATOM 2444 N N . TYR B 1 71 ? -7.152 10.625 6.246 1 79 71 TYR B N 1
ATOM 2445 C CA . TYR B 1 71 ? -6.562 11.773 5.574 1 79 71 TYR B CA 1
ATOM 2446 C C . TYR B 1 71 ? -7.434 13.016 5.742 1 79 71 TYR B C 1
ATOM 2448 O O . TYR B 1 71 ? -6.934 14.094 6.074 1 79 71 TYR B O 1
ATOM 2456 N N . ASN B 1 72 ? -8.672 12.828 5.555 1 76.81 72 ASN B N 1
ATOM 2457 C CA . ASN B 1 72 ? -9.617 13.938 5.672 1 76.81 72 ASN B CA 1
ATOM 2458 C C . ASN B 1 72 ? -9.672 14.477 7.098 1 76.81 72 ASN B C 1
ATOM 2460 O O . ASN B 1 72 ? -9.906 15.672 7.305 1 76.81 72 ASN B O 1
ATOM 2464 N N . PHE B 1 73 ? -9.352 13.672 7.973 1 79.81 73 PHE B N 1
ATOM 2465 C CA . PHE B 1 73 ? -9.461 14.055 9.375 1 79.81 73 PHE B CA 1
ATOM 2466 C C . PHE B 1 73 ? -8.188 14.75 9.844 1 79.81 73 PHE B C 1
ATOM 2468 O O . PHE B 1 73 ? -8.25 15.727 10.594 1 79.81 73 PHE B O 1
ATOM 2475 N N . LEU B 1 74 ? -7.062 14.25 9.414 1 76.94 74 LEU B N 1
ATOM 2476 C CA . LEU B 1 74 ? -5.805 14.719 9.992 1 76.94 74 LEU B CA 1
ATOM 2477 C C . LEU B 1 74 ? -5.145 15.75 9.078 1 76.94 74 LEU B C 1
ATOM 2479 O O . LEU B 1 74 ? -4.273 16.5 9.523 1 76.94 74 LEU B O 1
ATOM 2483 N N . ASP B 1 75 ? -5.539 15.734 7.91 1 72.06 75 ASP B N 1
ATOM 2484 C CA . ASP B 1 75 ? -4.828 16.609 6.988 1 72.06 75 ASP B CA 1
ATOM 2485 C C . ASP B 1 75 ? -5.102 18.078 7.309 1 72.06 75 ASP B C 1
ATOM 2487 O O . ASP B 1 75 ? -6.25 18.469 7.547 1 72.06 75 ASP B O 1
ATOM 2491 N N . GLU B 1 76 ? -4.047 18.812 7.406 1 61.12 76 GLU B N 1
ATOM 2492 C CA . GLU B 1 76 ? -4.035 20.188 7.871 1 61.12 76 GLU B CA 1
ATOM 2493 C C . GLU B 1 76 ? -4.883 21.078 6.973 1 61.12 76 GLU B C 1
ATOM 2495 O O . GLU B 1 76 ? -5.559 22 7.453 1 61.12 76 GLU B O 1
ATOM 2500 N N . ASN B 1 77 ? -4.715 20.844 5.684 1 60.38 77 ASN B N 1
ATOM 2501 C CA . ASN B 1 77 ? -5.48 21.688 4.773 1 60.38 77 ASN B CA 1
ATOM 2502 C C . ASN B 1 77 ? -6.984 21.547 5.008 1 60.38 77 ASN B C 1
ATOM 2504 O O . ASN B 1 77 ? -7.754 22.453 4.707 1 60.38 77 ASN B O 1
ATOM 2508 N N . VAL B 1 78 ? -7.191 20.469 5.609 1 60.12 78 VAL B N 1
ATOM 2509 C CA . VAL B 1 78 ? -8.594 20.172 5.906 1 60.12 78 VAL B CA 1
ATOM 2510 C C . VAL B 1 78 ? -8.875 20.469 7.379 1 60.12 78 VAL B C 1
ATOM 2512 O O . VAL B 1 78 ? -9.992 20.859 7.734 1 60.12 78 VAL B O 1
ATOM 2515 N N . LYS B 1 79 ? -7.805 20.297 8.109 1 60.19 79 LYS B N 1
ATOM 2516 C CA . LYS B 1 79 ? -7.867 20.422 9.57 1 60.19 79 LYS B CA 1
ATOM 2517 C C . LYS B 1 79 ? -8.312 21.812 9.984 1 60.19 79 LYS B C 1
ATOM 2519 O O . LYS B 1 79 ? -9.062 21.969 10.953 1 60.19 79 LYS B O 1
ATOM 2524 N N . GLN B 1 80 ? -7.781 22.766 9.188 1 56.81 80 GLN B N 1
ATOM 2525 C CA . GLN B 1 80 ? -8.195 24.109 9.547 1 56.81 80 GLN B CA 1
ATOM 2526 C C . GLN B 1 80 ? -9.719 24.25 9.5 1 56.81 80 GLN B C 1
ATOM 2528 O O . GLN B 1 80 ? -10.312 24.922 10.344 1 56.81 80 GLN B O 1
ATOM 2533 N N . GLY B 1 81 ? -10.328 23.578 8.578 1 55.56 81 GLY B N 1
ATOM 2534 C CA . GLY B 1 81 ? -11.781 23.562 8.531 1 55.56 81 GLY B CA 1
ATOM 2535 C C . GLY B 1 81 ? -12.406 22.75 9.633 1 55.56 81 GLY B C 1
ATOM 2536 O O . GLY B 1 81 ? -13.391 23.156 10.25 1 55.56 81 GLY B O 1
ATOM 2537 N N . ASN B 1 82 ? -11.734 21.719 10.016 1 57.97 82 ASN B N 1
ATOM 2538 C CA . ASN B 1 82 ? -12.227 20.828 11.062 1 57.97 82 ASN B CA 1
ATOM 2539 C C . ASN B 1 82 ? -12.164 21.484 12.438 1 57.97 82 ASN B C 1
ATOM 2541 O O . ASN B 1 82 ? -13.047 21.266 13.273 1 57.97 82 ASN B O 1
ATOM 2545 N N . VAL B 1 83 ? -11.047 22.188 12.586 1 55.69 83 VAL B N 1
ATOM 2546 C CA . VAL B 1 83 ? -10.867 22.844 13.867 1 55.69 83 VAL B CA 1
ATOM 2547 C C . VAL B 1 83 ? -12 23.844 14.094 1 55.69 83 VAL B C 1
ATOM 2549 O O . VAL B 1 83 ? -12.477 24 15.219 1 55.69 83 VAL B O 1
ATOM 2552 N N . ARG B 1 84 ? -12.438 24.453 13.016 1 57.41 84 ARG B N 1
ATOM 2553 C CA . ARG B 1 84 ? -13.523 25.406 13.164 1 57.41 84 ARG B CA 1
ATOM 2554 C C . ARG B 1 84 ? -14.82 24.719 13.562 1 57.41 84 ARG B C 1
ATOM 2556 O O . ARG B 1 84 ? -15.648 25.297 14.273 1 57.41 84 ARG B O 1
ATOM 2563 N N . THR B 1 85 ? -14.891 23.484 13.164 1 56.19 85 THR B N 1
ATOM 2564 C CA . THR B 1 85 ? -16.094 22.734 13.5 1 56.19 85 THR B CA 1
ATOM 2565 C C . THR B 1 85 ? -16.047 22.234 14.938 1 56.19 85 THR B C 1
ATOM 2567 O O . THR B 1 85 ? -17.078 22.016 15.562 1 56.19 85 THR B O 1
ATOM 2570 N N . MET B 1 86 ? -14.797 22.094 15.391 1 55.22 86 MET B N 1
ATOM 2571 C CA . MET B 1 86 ? -14.602 21.594 16.75 1 55.22 86 MET B CA 1
ATOM 2572 C C . MET B 1 86 ? -15.023 22.641 17.781 1 55.22 86 MET B C 1
ATOM 2574 O O . MET B 1 86 ? -15.289 22.297 18.938 1 55.22 86 MET B O 1
ATOM 2578 N N . PHE B 1 87 ? -15.109 23.828 17.281 1 52.78 87 PHE B N 1
ATOM 2579 C CA . PHE B 1 87 ? -15.539 24.875 18.219 1 52.78 87 PHE B CA 1
ATOM 2580 C C . PHE B 1 87 ? -17.062 24.984 18.234 1 52.78 87 PHE B C 1
ATOM 2582 O O . PHE B 1 87 ? -17.609 25.891 18.859 1 52.78 87 PHE B O 1
ATOM 2589 N N . THR B 1 88 ? -17.672 24.062 17.547 1 56.41 88 THR B N 1
ATOM 2590 C CA . THR B 1 88 ? -19.125 23.984 17.672 1 56.41 88 THR B CA 1
ATOM 2591 C C . THR B 1 88 ? -19.516 23.031 18.812 1 56.41 88 THR B C 1
ATOM 2593 O O . THR B 1 88 ? -18.812 22.062 19.094 1 56.41 88 THR B O 1
ATOM 2596 N N . PRO B 1 89 ? -20.344 23.391 19.734 1 60.34 89 PRO B N 1
ATOM 2597 C CA . PRO B 1 89 ? -20.766 22.531 20.844 1 60.34 89 PRO B CA 1
ATOM 2598 C C . PRO B 1 89 ? -21.219 21.156 20.391 1 60.34 89 PRO B C 1
ATOM 2600 O O . PRO B 1 89 ? -22.391 20.797 20.547 1 60.34 89 PRO B O 1
ATOM 2603 N N . VAL B 1 90 ? -20.422 20.547 19.469 1 62.72 90 VAL B N 1
ATOM 2604 C CA . VAL B 1 90 ? -20.781 19.188 19.062 1 62.72 90 VAL B CA 1
ATOM 2605 C C . VAL B 1 90 ? -20 18.172 19.906 1 62.72 90 VAL B C 1
ATOM 2607 O O . VAL B 1 90 ? -18.859 18.422 20.281 1 62.72 90 VAL B O 1
ATOM 2610 N N . LYS B 1 91 ? -20.797 17.156 20.422 1 75.94 91 LYS B N 1
ATOM 2611 C CA . LYS B 1 91 ? -20.172 16.062 21.141 1 75.94 91 LYS B CA 1
ATOM 2612 C C . LYS B 1 91 ? -19.094 15.383 20.297 1 75.94 91 LYS B C 1
ATOM 2614 O O . LYS B 1 91 ? -19.219 15.328 19.062 1 75.94 91 LYS B O 1
ATOM 2619 N N . ASN B 1 92 ? -18.078 15.039 20.797 1 81.81 92 ASN B N 1
ATOM 2620 C CA . ASN B 1 92 ? -16.984 14.312 20.141 1 81.81 92 ASN B CA 1
ATOM 2621 C C . ASN B 1 92 ? -17.5 13.18 19.266 1 81.81 92 ASN B C 1
ATOM 2623 O O . ASN B 1 92 ? -17 12.953 18.172 1 81.81 92 ASN B O 1
ATOM 2627 N N . LEU B 1 93 ? -18.578 12.617 19.672 1 84.62 93 LEU B N 1
ATOM 2628 C CA . LEU B 1 93 ? -19.188 11.516 18.938 1 84.62 93 LEU B CA 1
ATOM 2629 C C . LEU B 1 93 ? -19.641 11.969 17.547 1 84.62 93 LEU B C 1
ATOM 2631 O O . LEU B 1 93 ? -19.484 11.242 16.578 1 84.62 93 LEU B O 1
ATOM 2635 N N . GLY B 1 94 ? -20.125 13.133 17.453 1 85.12 94 GLY B N 1
ATOM 2636 C CA . GLY B 1 94 ? -20.578 13.672 16.172 1 85.12 94 GLY B CA 1
ATOM 2637 C C . GLY B 1 94 ? -19.469 13.867 15.18 1 85.12 94 GLY B C 1
ATOM 2638 O O . GLY B 1 94 ? -19.656 13.68 13.977 1 85.12 94 GLY B O 1
ATOM 2639 N N . ILE B 1 95 ? -18.375 14.102 15.68 1 84.06 95 ILE B N 1
ATOM 2640 C CA . ILE B 1 95 ? -17.234 14.414 14.82 1 84.06 95 ILE B CA 1
ATOM 2641 C C . ILE B 1 95 ? -16.734 13.141 14.141 1 84.06 95 ILE B C 1
ATOM 2643 O O . ILE B 1 95 ? -16.688 13.062 12.914 1 84.06 95 ILE B O 1
ATOM 2647 N N . TYR B 1 96 ? -16.359 12.172 14.938 1 89.69 96 TYR B N 1
ATOM 2648 C CA . TYR B 1 96 ? -15.789 10.992 14.305 1 89.69 96 TYR B CA 1
ATOM 2649 C C . TYR B 1 96 ? -16.859 10.188 13.578 1 89.69 96 TYR B C 1
ATOM 2651 O O . TYR B 1 96 ? -16.578 9.539 12.562 1 89.69 96 TYR B O 1
ATOM 2659 N N . LEU B 1 97 ? -18.109 10.273 14.039 1 92.19 97 LEU B N 1
ATOM 2660 C CA . LEU B 1 97 ? -19.172 9.562 13.32 1 92.19 97 LEU B CA 1
ATOM 2661 C C . LEU B 1 97 ? -19.438 10.219 11.969 1 92.19 97 LEU B C 1
ATOM 2663 O O . LEU B 1 97 ? -19.672 9.523 10.977 1 92.19 97 LEU B O 1
ATOM 2667 N N . SER B 1 98 ? -19.422 11.484 11.953 1 90.25 98 SER B N 1
ATOM 2668 C CA . SER B 1 98 ? -19.625 12.172 10.688 1 90.25 98 SER B CA 1
ATOM 2669 C C . SER B 1 98 ? -18.531 11.836 9.68 1 90.25 98 SER B C 1
ATOM 2671 O O . SER B 1 98 ? -18.797 11.719 8.484 1 90.25 98 SER B O 1
ATOM 2673 N N . GLU B 1 99 ? -17.359 11.688 10.203 1 89.56 99 GLU B N 1
ATOM 2674 C CA . GLU B 1 99 ? -16.234 11.336 9.344 1 89.56 99 GLU B CA 1
ATOM 2675 C C . GLU B 1 99 ? -16.391 9.914 8.797 1 89.56 99 GLU B C 1
ATOM 2677 O O . GLU B 1 99 ? -16.188 9.68 7.605 1 89.56 99 GLU B O 1
ATOM 2682 N N . ILE B 1 100 ? -16.75 9.023 9.656 1 94.62 100 ILE B N 1
ATOM 2683 C CA . ILE B 1 100 ? -16.906 7.621 9.273 1 94.62 100 ILE B CA 1
ATOM 2684 C C . ILE B 1 100 ? -18.031 7.488 8.258 1 94.62 100 ILE B C 1
ATOM 2686 O O . ILE B 1 100 ? -17.875 6.836 7.223 1 94.62 100 ILE B O 1
ATOM 2690 N N . ILE B 1 101 ? -19.078 8.156 8.5 1 95.5 101 ILE B N 1
ATOM 2691 C CA . ILE B 1 101 ? -20.25 8.062 7.641 1 95.5 101 ILE B CA 1
ATOM 2692 C C . ILE B 1 101 ? -19.969 8.734 6.301 1 95.5 101 ILE B C 1
ATOM 2694 O O . ILE B 1 101 ? -20.312 8.195 5.246 1 95.5 101 ILE B O 1
ATOM 2698 N N . SER B 1 102 ? -19.344 9.859 6.328 1 92.31 102 SER B N 1
ATOM 2699 C CA . SER B 1 102 ? -19.016 10.547 5.086 1 92.31 102 SER B CA 1
ATOM 2700 C C . SER B 1 102 ? -18.078 9.711 4.223 1 92.31 102 SER B C 1
ATOM 2702 O O . SER B 1 102 ? -18.266 9.602 3.01 1 92.31 102 SER B O 1
ATOM 2704 N N . GLY B 1 103 ? -17.109 9.102 4.891 1 92.06 103 GLY B N 1
ATOM 2705 C CA . GLY B 1 103 ? -16.203 8.219 4.164 1 92.06 103 GLY B CA 1
ATOM 2706 C C . GLY B 1 103 ? -16.906 7.023 3.557 1 92.06 103 GLY B C 1
ATOM 2707 O O . GLY B 1 103 ? -16.594 6.613 2.438 1 92.06 103 GLY B O 1
ATOM 2708 N N . THR B 1 104 ? -17.859 6.555 4.297 1 95.62 104 THR B N 1
ATOM 2709 C CA . THR B 1 104 ? -18.609 5.387 3.842 1 95.62 104 THR B CA 1
ATOM 2710 C C . THR B 1 104 ? -19.516 5.754 2.672 1 95.62 104 THR B C 1
ATOM 2712 O O . THR B 1 104 ? -19.625 5 1.7 1 95.62 104 THR B O 1
ATOM 2715 N N . ILE B 1 105 ? -20.109 6.859 2.75 1 95.19 105 ILE B N 1
ATOM 2716 C CA . ILE B 1 105 ? -20.953 7.324 1.655 1 95.19 105 ILE B CA 1
ATOM 2717 C C . ILE B 1 105 ? -20.109 7.535 0.401 1 95.19 105 ILE B C 1
ATOM 2719 O O . ILE B 1 105 ? -20.469 7.078 -0.685 1 95.19 105 ILE B O 1
ATOM 2723 N N . TYR B 1 106 ? -19.031 8.156 0.565 1 91.38 106 TYR B N 1
ATOM 2724 C CA . TYR B 1 106 ? -18.141 8.406 -0.559 1 91.38 106 TYR B CA 1
ATOM 2725 C C . TYR B 1 106 ? -17.688 7.105 -1.211 1 91.38 106 TYR B C 1
ATOM 2727 O O . TYR B 1 106 ? -17.766 6.957 -2.434 1 91.38 106 TYR B O 1
ATOM 2735 N N . SER B 1 107 ? -17.266 6.16 -0.354 1 92.75 107 SER B N 1
ATOM 2736 C CA . SER B 1 107 ? -16.781 4.887 -0.876 1 92.75 107 SER B CA 1
ATOM 2737 C C . SER B 1 107 ? -17.922 4.074 -1.483 1 92.75 107 SER B C 1
ATOM 2739 O O . SER B 1 107 ? -17.703 3.289 -2.41 1 92.75 107 SER B O 1
ATOM 2741 N N . SER B 1 108 ? -19.141 4.273 -0.98 1 94.88 108 SER B N 1
ATOM 2742 C CA . SER B 1 108 ? -20.297 3.543 -1.515 1 94.88 108 SER B CA 1
ATOM 2743 C C . SER B 1 108 ? -20.547 3.908 -2.973 1 94.88 108 SER B C 1
ATOM 2745 O O . SER B 1 108 ? -20.859 3.039 -3.791 1 94.88 108 SER B O 1
ATOM 2747 N N . VAL B 1 109 ? -20.422 5.098 -3.277 1 93.25 109 VAL B N 1
ATOM 2748 C CA . VAL B 1 109 ? -20.594 5.543 -4.656 1 93.25 109 VAL B CA 1
ATOM 2749 C C . VAL B 1 109 ? -19.484 4.953 -5.531 1 93.25 109 VAL B C 1
ATOM 2751 O O . VAL B 1 109 ? -19.75 4.461 -6.629 1 93.25 109 VAL B O 1
ATOM 2754 N N . ALA B 1 110 ? -18.297 4.957 -5.027 1 91.94 110 ALA B N 1
ATOM 2755 C CA . ALA B 1 110 ? -17.156 4.41 -5.77 1 91.94 110 ALA B CA 1
ATOM 2756 C C . ALA B 1 110 ? -17.328 2.914 -6.004 1 91.94 110 ALA B C 1
ATOM 2758 O O . ALA B 1 110 ? -16.969 2.402 -7.066 1 91.94 110 ALA B O 1
ATOM 2759 N N . ILE B 1 111 ? -17.844 2.215 -5.004 1 95.12 111 ILE B N 1
ATOM 2760 C CA . ILE B 1 111 ? -18.062 0.776 -5.09 1 95.12 111 ILE B CA 1
ATOM 2761 C C . ILE B 1 111 ? -19.062 0.473 -6.199 1 95.12 111 ILE B C 1
ATOM 2763 O O . ILE B 1 111 ? -18.828 -0.384 -7.051 1 95.12 111 ILE B O 1
ATOM 2767 N N . ALA B 1 112 ? -20.156 1.22 -6.191 1 95.44 112 ALA B N 1
ATOM 2768 C CA . ALA B 1 112 ? -21.188 1.014 -7.199 1 95.44 112 ALA B CA 1
ATOM 2769 C C . ALA B 1 112 ? -20.656 1.272 -8.602 1 95.44 112 ALA B C 1
ATOM 2771 O O . ALA B 1 112 ? -20.891 0.483 -9.523 1 95.44 112 ALA B O 1
ATOM 2772 N N . ILE B 1 113 ? -19.938 2.297 -8.742 1 93.75 113 ILE B N 1
ATOM 2773 C CA . ILE B 1 113 ? -19.391 2.658 -10.039 1 93.75 113 ILE B CA 1
ATOM 2774 C C . ILE B 1 113 ? -18.375 1.605 -10.477 1 93.75 113 ILE B C 1
ATOM 2776 O O . ILE B 1 113 ? -18.359 1.182 -11.641 1 93.75 113 ILE B O 1
ATOM 2780 N N . THR B 1 114 ? -17.547 1.203 -9.555 1 93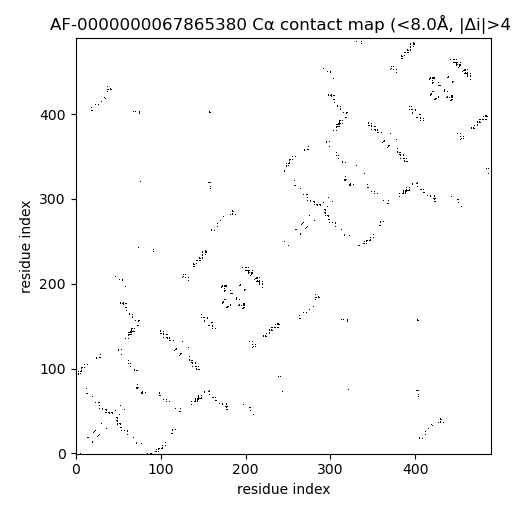.38 114 THR B N 1
ATOM 2781 C CA . THR B 1 114 ? -16.531 0.213 -9.875 1 93.38 114 THR B CA 1
ATOM 2782 C C . THR B 1 114 ? -17.172 -1.112 -10.281 1 93.38 114 THR B C 1
ATOM 2784 O O . THR B 1 114 ? -16.719 -1.761 -11.227 1 93.38 114 THR B O 1
ATOM 2787 N N . MET B 1 115 ? -18.203 -1.496 -9.562 1 94.75 115 MET B N 1
ATOM 2788 C CA . MET B 1 115 ? -18.906 -2.734 -9.906 1 94.75 115 MET B CA 1
ATOM 2789 C C . MET B 1 115 ? -19.5 -2.652 -11.312 1 94.75 115 MET B C 1
ATOM 2791 O O . MET B 1 115 ? -19.453 -3.625 -12.07 1 94.75 115 MET B O 1
ATOM 2795 N N . LEU B 1 116 ? -20.016 -1.511 -11.648 1 95.06 116 LEU B N 1
ATOM 2796 C CA . LEU B 1 116 ? -20.562 -1.309 -12.984 1 95.06 116 LEU B CA 1
ATOM 2797 C C . LEU B 1 116 ? -19.453 -1.374 -14.039 1 95.06 116 LEU B C 1
ATOM 2799 O O . LEU B 1 116 ? -19.625 -2.006 -15.086 1 95.06 116 LEU B O 1
ATOM 2803 N N . ILE B 1 117 ? -18.391 -0.78 -13.789 1 93.56 117 ILE B N 1
ATOM 2804 C CA . ILE B 1 117 ? -17.266 -0.777 -14.719 1 93.56 117 ILE B CA 1
ATOM 2805 C C . ILE B 1 117 ? -16.766 -2.205 -14.93 1 93.56 117 ILE B C 1
ATOM 2807 O O . ILE B 1 117 ? -16.484 -2.607 -16.062 1 93.56 117 ILE B O 1
ATOM 2811 N N . PHE B 1 118 ? -16.703 -2.979 -13.836 1 94.12 118 PHE B N 1
ATOM 2812 C CA . PHE B 1 118 ? -16.203 -4.348 -13.938 1 94.12 118 PHE B CA 1
ATOM 2813 C C . PHE B 1 118 ? -17.172 -5.207 -14.75 1 94.12 118 PHE B C 1
ATOM 2815 O O . PHE B 1 118 ? -16.734 -6.07 -15.516 1 94.12 118 PHE B O 1
ATOM 2822 N N . SER B 1 119 ? -18.453 -4.945 -14.586 1 94.25 119 SER B N 1
ATOM 2823 C CA . SER B 1 119 ? -19.453 -5.672 -15.375 1 94.25 119 SER B CA 1
ATOM 2824 C C . SER B 1 119 ? -19.344 -5.324 -16.859 1 94.25 119 SER B C 1
ATOM 2826 O O . SER B 1 119 ? -19.422 -6.207 -17.719 1 94.25 119 SER B O 1
ATOM 2828 N N . LEU B 1 120 ? -19.047 -4.113 -17.172 1 93.81 120 LEU B N 1
ATOM 2829 C CA . LEU B 1 120 ? -19.016 -3.641 -18.562 1 93.81 120 LEU B CA 1
ATOM 2830 C C . LEU B 1 120 ? -17.688 -3.949 -19.219 1 93.81 120 LEU B C 1
ATOM 2832 O O . LEU B 1 120 ? -17.641 -4.371 -20.375 1 93.81 120 LEU B O 1
ATOM 2836 N N . LEU B 1 121 ? -16.625 -3.805 -18.5 1 90.75 121 LEU B N 1
ATOM 2837 C CA . LEU B 1 121 ? -15.289 -3.898 -19.094 1 90.75 121 LEU B CA 1
ATOM 2838 C C . LEU B 1 121 ? -14.789 -5.34 -19.078 1 90.75 121 LEU B C 1
ATOM 2840 O O . LEU B 1 121 ? -14.102 -5.77 -20 1 90.75 121 LEU B O 1
ATOM 2844 N N . PHE B 1 122 ? -15.125 -6.059 -17.969 1 91.69 122 PHE B N 1
ATOM 2845 C CA . PHE B 1 122 ? -14.523 -7.379 -17.812 1 91.69 122 PHE B CA 1
ATOM 2846 C C . PHE B 1 122 ? -15.594 -8.469 -17.875 1 91.69 122 PHE B C 1
ATOM 2848 O O . PHE B 1 122 ? -15.289 -9.648 -17.703 1 91.69 122 PHE B O 1
ATOM 2855 N N . GLY B 1 123 ? -16.828 -8.094 -18 1 90.81 123 GLY B N 1
ATOM 2856 C CA . GLY B 1 123 ? -17.906 -9.055 -18.125 1 90.81 123 GLY B CA 1
ATOM 2857 C C . GLY B 1 123 ? -18.219 -9.766 -16.812 1 90.81 123 GLY B C 1
ATOM 2858 O O . GLY B 1 123 ? -18.625 -10.93 -16.828 1 90.81 123 GLY B O 1
ATOM 2859 N N . VAL B 1 124 ? -17.938 -9.117 -15.742 1 92.5 124 VAL B N 1
ATOM 2860 C CA . VAL B 1 124 ? -18.219 -9.727 -14.445 1 92.5 124 VAL B CA 1
ATOM 2861 C C . VAL B 1 124 ? -19.719 -9.852 -14.25 1 92.5 124 VAL B C 1
ATOM 2863 O O . VAL B 1 124 ? -20.453 -8.859 -14.359 1 92.5 124 VAL B O 1
ATOM 2866 N N . ASN B 1 125 ? -20.172 -11.023 -14 1 92.38 125 ASN B N 1
ATOM 2867 C CA . ASN B 1 125 ? -21.578 -11.305 -13.734 1 92.38 125 ASN B CA 1
ATOM 2868 C C . ASN B 1 125 ? -21.828 -11.547 -12.25 1 92.38 125 ASN B C 1
ATOM 2870 O O . ASN B 1 125 ? -21.25 -12.453 -11.656 1 92.38 125 ASN B O 1
ATOM 2874 N N . TYR B 1 126 ? -22.688 -10.82 -11.672 1 94.94 126 TYR B N 1
ATOM 2875 C CA . TYR B 1 126 ? -22.984 -10.93 -10.25 1 94.94 126 TYR B CA 1
ATOM 2876 C C . TYR B 1 126 ? -24.141 -11.883 -10 1 94.94 126 TYR B C 1
ATOM 2878 O O . TYR B 1 126 ? -24.562 -12.062 -8.859 1 94.94 126 TYR B O 1
ATOM 2886 N N . ASN B 1 127 ? -24.703 -12.469 -11.102 1 92.62 127 ASN B N 1
ATOM 2887 C CA . ASN B 1 127 ? -25.703 -13.523 -11.078 1 92.62 127 ASN B CA 1
ATOM 2888 C C . ASN B 1 127 ? -26.906 -13.133 -10.219 1 92.62 127 ASN B C 1
ATOM 2890 O O . ASN B 1 127 ? -27.359 -13.93 -9.398 1 92.62 127 ASN B O 1
ATOM 2894 N N . GLY B 1 128 ? -27.328 -11.805 -10.266 1 90.94 128 GLY B N 1
ATOM 2895 C CA . GLY B 1 128 ? -28.516 -11.352 -9.57 1 90.94 128 GLY B CA 1
ATOM 2896 C C . GLY B 1 128 ? -28.25 -10.945 -8.133 1 90.94 128 GLY B C 1
ATOM 2897 O O . GLY B 1 128 ? -29.156 -10.508 -7.426 1 90.94 128 GLY B O 1
ATOM 2898 N N . ASN B 1 129 ? -27.062 -11.117 -7.68 1 95.31 129 ASN B N 1
ATOM 2899 C CA . ASN B 1 129 ? -26.719 -10.781 -6.305 1 95.31 129 ASN B CA 1
ATOM 2900 C C . ASN B 1 129 ? -25.922 -9.484 -6.219 1 95.31 129 ASN B C 1
ATOM 2902 O O . ASN B 1 129 ? -25.156 -9.273 -5.273 1 95.31 129 ASN B O 1
ATOM 2906 N N . GLY B 1 130 ? -26.094 -8.648 -7.227 1 96.31 130 GLY B N 1
ATOM 2907 C CA . GLY B 1 130 ? -25.312 -7.418 -7.32 1 96.31 130 GLY B CA 1
ATOM 2908 C C . GLY B 1 130 ? -25.516 -6.5 -6.125 1 96.31 130 GLY B C 1
ATOM 2909 O O . GLY B 1 130 ? -24.547 -5.938 -5.605 1 96.31 130 GLY B O 1
ATOM 2910 N N . ILE B 1 131 ? -26.719 -6.398 -5.668 1 97 131 ILE B N 1
ATOM 2911 C CA . ILE B 1 131 ? -27.031 -5.504 -4.562 1 97 131 ILE B CA 1
ATOM 2912 C C . ILE B 1 131 ? -26.391 -6.023 -3.277 1 97 131 ILE B C 1
ATOM 2914 O O . ILE B 1 131 ? -25.797 -5.25 -2.518 1 97 131 ILE B O 1
ATOM 2918 N N . LEU B 1 132 ? -26.484 -7.316 -3.057 1 97.44 132 LEU B N 1
ATOM 2919 C CA . LEU B 1 132 ? -25.906 -7.91 -1.859 1 97.44 132 LEU B CA 1
ATOM 2920 C C . LEU B 1 132 ? -24.391 -7.746 -1.853 1 97.44 132 LEU B C 1
ATOM 2922 O O . LEU B 1 132 ? -23.797 -7.434 -0.816 1 97.44 132 LEU B O 1
ATOM 2926 N N . ILE B 1 133 ? -23.828 -7.961 -3.016 1 97.81 133 ILE B N 1
ATOM 2927 C CA . ILE B 1 133 ? -22.391 -7.809 -3.154 1 97.81 133 ILE B CA 1
ATOM 2928 C C . ILE B 1 133 ? -22 -6.355 -2.893 1 97.81 133 ILE B C 1
ATOM 2930 O O . ILE B 1 133 ? -21.031 -6.086 -2.168 1 97.81 133 ILE B O 1
ATOM 2934 N N . CYS B 1 134 ? -22.766 -5.477 -3.375 1 98 134 CYS B N 1
ATOM 2935 C CA . CYS B 1 134 ? -22.531 -4.055 -3.152 1 98 134 CYS B CA 1
ATOM 2936 C C . CYS B 1 134 ? -22.609 -3.717 -1.669 1 98 134 CYS B C 1
ATOM 2938 O O . CYS B 1 134 ? -21.719 -3.068 -1.126 1 98 134 CYS B O 1
ATOM 2940 N N . VAL B 1 135 ? -23.609 -4.211 -1.069 1 98.12 135 VAL B N 1
ATOM 2941 C CA . VAL B 1 135 ? -23.812 -3.953 0.352 1 98.12 135 VAL B CA 1
ATOM 2942 C C . VAL B 1 135 ? -22.641 -4.512 1.156 1 98.12 135 VAL B C 1
ATOM 2944 O O . VAL B 1 135 ? -22.203 -3.889 2.121 1 98.12 135 VAL B O 1
ATOM 2947 N N . SER B 1 136 ? -22.156 -5.645 0.792 1 98.19 136 SER B N 1
ATOM 2948 C CA . SER B 1 136 ? -21.016 -6.254 1.49 1 98.19 136 SER B CA 1
ATOM 2949 C C . SER B 1 136 ? -19.797 -5.355 1.437 1 98.19 136 SER B C 1
ATOM 2951 O O . SER B 1 136 ? -19.094 -5.188 2.439 1 98.19 136 SER B O 1
ATOM 2953 N N . PHE B 1 137 ? -19.531 -4.742 0.28 1 97.88 137 PHE B N 1
ATOM 2954 C CA . PHE B 1 137 ? -18.391 -3.848 0.144 1 97.88 137 PHE B CA 1
ATOM 2955 C C . PHE B 1 137 ? -18.625 -2.555 0.92 1 97.88 137 PHE B C 1
ATOM 2957 O O . PHE B 1 137 ? -17.688 -1.973 1.459 1 97.88 137 PHE B O 1
ATOM 2964 N N . VAL B 1 138 ? -19.875 -2.125 0.987 1 97.88 138 VAL B N 1
ATOM 2965 C CA . VAL B 1 138 ? -20.188 -0.916 1.74 1 97.88 138 VAL B CA 1
ATOM 2966 C C . VAL B 1 138 ? -19.922 -1.147 3.227 1 97.88 138 VAL B C 1
ATOM 2968 O O . VAL B 1 138 ? -19.328 -0.297 3.898 1 97.88 138 VAL B O 1
ATOM 2971 N N . ILE B 1 139 ? -20.312 -2.311 3.695 1 98.31 139 ILE B N 1
ATOM 2972 C CA . ILE B 1 139 ? -20.094 -2.639 5.102 1 98.31 139 ILE B CA 1
ATOM 2973 C C . ILE B 1 139 ? -18.609 -2.795 5.367 1 98.31 139 ILE B C 1
ATOM 2975 O O . ILE B 1 139 ? -18.109 -2.391 6.422 1 98.31 139 ILE B O 1
ATOM 2979 N N . LEU B 1 140 ? -17.922 -3.377 4.391 1 97.69 140 LEU B N 1
ATOM 2980 C CA . LEU B 1 140 ? -16.469 -3.463 4.48 1 97.69 140 LEU B CA 1
ATOM 2981 C C . LEU B 1 140 ? -15.844 -2.076 4.609 1 97.69 140 LEU B C 1
ATOM 2983 O O . LEU B 1 140 ? -14.953 -1.865 5.434 1 97.69 140 LEU B O 1
ATOM 2987 N N . SER B 1 141 ? -16.281 -1.183 3.791 1 96.75 141 SER B N 1
ATOM 2988 C CA . SER B 1 141 ? -15.773 0.187 3.82 1 96.75 141 SER B CA 1
ATOM 2989 C C . SER B 1 141 ? -16.109 0.874 5.137 1 96.75 141 SER B C 1
ATOM 2991 O O . SER B 1 141 ? -15.32 1.651 5.664 1 96.75 141 SER B O 1
ATOM 2993 N N . PHE B 1 142 ? -17.297 0.6 5.641 1 97.69 142 PHE B N 1
ATOM 2994 C CA . PHE B 1 142 ? -17.703 1.126 6.938 1 97.69 142 PHE B CA 1
ATOM 2995 C C . PHE B 1 142 ? -16.75 0.67 8.039 1 97.69 142 PHE B C 1
ATOM 2997 O O . PHE B 1 142 ? -16.297 1.478 8.852 1 97.69 142 PHE B O 1
ATOM 3004 N N . MET B 1 143 ? -16.438 -0.575 8.016 1 97.62 143 MET B N 1
ATOM 3005 C CA . MET B 1 143 ? -15.484 -1.133 8.977 1 97.62 143 MET B CA 1
ATOM 3006 C C . MET B 1 143 ? -14.102 -0.512 8.797 1 97.62 143 MET B C 1
ATOM 3008 O O . MET B 1 143 ? -13.453 -0.133 9.773 1 97.62 143 MET B O 1
ATOM 3012 N N . SER B 1 144 ? -13.68 -0.377 7.609 1 96.62 144 SER B N 1
ATOM 3013 C CA . SER B 1 144 ? -12.367 0.2 7.309 1 96.62 144 SER B CA 1
ATOM 3014 C C . SER B 1 144 ? -12.289 1.653 7.766 1 96.62 144 SER B C 1
ATO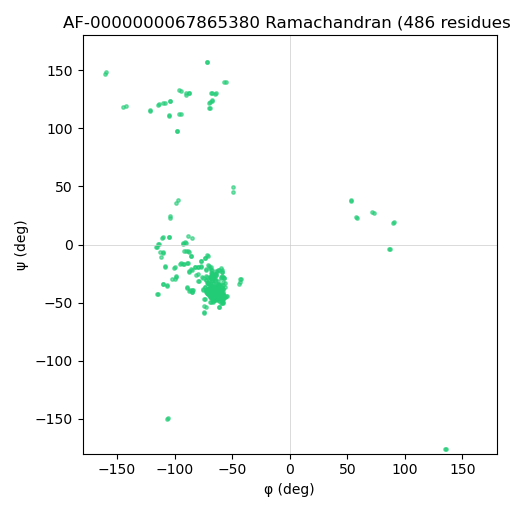M 3016 O O . SER B 1 144 ? -11.297 2.066 8.367 1 96.62 144 SER B O 1
ATOM 3018 N N . ASN B 1 145 ? -13.32 2.434 7.504 1 95.75 145 ASN B N 1
ATOM 3019 C CA . ASN B 1 145 ? -13.359 3.826 7.938 1 95.75 145 ASN B CA 1
ATOM 3020 C C . ASN B 1 145 ? -13.344 3.939 9.461 1 95.75 145 ASN B C 1
ATOM 3022 O O . ASN B 1 145 ? -12.773 4.883 10.008 1 95.75 145 ASN B O 1
ATOM 3026 N N . SER B 1 146 ? -13.984 2.973 10.086 1 96.94 146 SER B N 1
ATOM 3027 C CA . SER B 1 146 ? -13.945 2.939 11.547 1 96.94 146 SER B CA 1
ATOM 3028 C C . SER B 1 146 ? -12.539 2.68 12.055 1 96.94 146 SER B C 1
ATOM 3030 O O . SER B 1 146 ? -12.102 3.289 13.039 1 96.94 146 SER B O 1
ATOM 3032 N N . LEU B 1 147 ? -11.836 1.818 11.391 1 96.69 147 LEU B N 1
ATOM 3033 C CA . LEU B 1 147 ? -10.445 1.55 11.742 1 96.69 147 LEU B CA 1
ATOM 3034 C C . LEU B 1 147 ? -9.586 2.789 11.523 1 96.69 147 LEU B C 1
ATOM 3036 O O . LEU B 1 147 ? -8.742 3.115 12.367 1 96.69 147 LEU B O 1
ATOM 3040 N N . GLY B 1 148 ? -9.812 3.393 10.414 1 94.25 148 GLY B N 1
ATOM 3041 C CA . GLY B 1 148 ? -9.094 4.629 10.148 1 94.25 148 GLY B CA 1
ATOM 3042 C C . GLY B 1 148 ? -9.281 5.672 11.234 1 94.25 148 GLY B C 1
ATOM 3043 O O . GLY B 1 148 ? -8.305 6.277 11.695 1 94.25 148 GLY B O 1
ATOM 3044 N N . MET B 1 149 ? -10.445 5.836 11.664 1 93.12 149 MET B N 1
ATOM 3045 C CA . MET B 1 149 ? -10.742 6.836 12.688 1 93.12 149 MET B CA 1
ATOM 3046 C C . MET B 1 149 ? -10.133 6.441 14.031 1 93.12 149 MET B C 1
ATOM 3048 O O . MET B 1 149 ? -9.664 7.301 14.781 1 93.12 149 MET B O 1
ATOM 3052 N N . LEU B 1 150 ? -10.188 5.16 14.32 1 95.25 150 LEU B N 1
ATOM 3053 C CA . LEU B 1 150 ? -9.562 4.699 15.555 1 95.25 150 LEU B CA 1
ATOM 3054 C C . LEU B 1 150 ? -8.07 5.016 15.547 1 95.25 150 LEU B C 1
ATOM 3056 O O . LEU B 1 150 ? -7.527 5.492 16.547 1 95.25 150 LEU B O 1
ATOM 3060 N N . LEU B 1 151 ? -7.426 4.762 14.461 1 93.19 151 LEU B N 1
ATOM 3061 C CA . LEU B 1 151 ? -6 5.039 14.359 1 93.19 151 LEU B CA 1
ATOM 3062 C C . LEU B 1 151 ? -5.727 6.535 14.516 1 93.19 151 LEU B C 1
ATOM 3064 O O . LEU B 1 151 ? -4.75 6.93 15.156 1 93.19 151 LEU B O 1
ATOM 3068 N N . CYS B 1 152 ? -6.609 7.34 13.977 1 88.81 152 CYS B N 1
ATOM 3069 C CA . CYS B 1 152 ? -6.453 8.781 14.109 1 88.81 152 CYS B CA 1
ATOM 3070 C C . CYS B 1 152 ? -6.633 9.219 15.562 1 88.81 152 CYS B C 1
ATOM 3072 O O . CYS B 1 152 ? -6.035 10.211 15.992 1 88.81 152 CYS B O 1
ATOM 3074 N N . ALA B 1 153 ? -7.457 8.477 16.25 1 89.38 153 ALA B N 1
ATOM 3075 C CA . ALA B 1 153 ? -7.691 8.82 17.641 1 89.38 153 ALA B CA 1
ATOM 3076 C C . ALA B 1 153 ? -6.48 8.469 18.5 1 89.38 153 ALA B C 1
ATOM 3078 O O . ALA B 1 153 ? -6.273 9.055 19.562 1 89.38 153 ALA B O 1
ATOM 3079 N N . THR B 1 154 ? -5.633 7.574 18.062 1 88.31 154 THR B N 1
ATOM 3080 C CA . THR B 1 154 ? -4.516 7.094 18.859 1 88.31 154 THR B CA 1
ATOM 3081 C C . THR B 1 154 ? -3.195 7.656 18.344 1 88.31 154 THR B C 1
ATOM 3083 O O . THR B 1 154 ? -2.246 7.832 19.109 1 88.31 154 THR B O 1
ATOM 3086 N N . ILE B 1 155 ? -3.143 7.797 17.062 1 83.56 155 ILE B N 1
ATOM 3087 C CA . ILE B 1 155 ? -1.942 8.297 16.391 1 83.56 155 ILE B CA 1
ATOM 3088 C C . ILE B 1 155 ? -2.229 9.656 15.773 1 83.56 155 ILE B C 1
ATOM 3090 O O . ILE B 1 155 ? -3.184 9.812 15.008 1 83.56 155 ILE B O 1
ATOM 3094 N N . ASN B 1 156 ? -1.553 10.656 16.125 1 77.81 156 ASN B N 1
ATOM 3095 C CA . ASN B 1 156 ? -1.816 12.008 15.656 1 77.81 156 ASN B CA 1
ATOM 3096 C C . ASN B 1 156 ? -0.89 12.391 14.508 1 77.81 156 ASN B C 1
ATOM 3098 O O . ASN B 1 156 ? -0.45 13.539 14.414 1 77.81 156 ASN B O 1
ATOM 3102 N N . ASN B 1 157 ? -0.615 11.445 13.719 1 76.19 157 ASN B N 1
ATOM 3103 C CA . ASN B 1 157 ? 0.253 11.633 12.562 1 76.19 157 ASN B CA 1
ATOM 3104 C C . ASN B 1 157 ? -0.229 10.82 11.359 1 76.19 157 ASN B C 1
ATOM 3106 O O . ASN B 1 157 ? -0.302 9.594 11.43 1 76.19 157 ASN B O 1
ATOM 3110 N N . ILE B 1 158 ? -0.555 11.523 10.297 1 78.81 158 ILE B N 1
ATOM 3111 C CA . ILE B 1 158 ? -1.153 10.891 9.125 1 78.81 158 ILE B CA 1
ATOM 3112 C C . ILE B 1 158 ? -0.181 9.875 8.531 1 78.81 158 ILE B C 1
ATOM 3114 O O . ILE B 1 158 ? -0.592 8.812 8.078 1 78.81 158 ILE B O 1
ATOM 3118 N N . GLY B 1 159 ? 1.102 10.188 8.477 1 76.5 159 GLY B N 1
ATOM 3119 C CA . GLY B 1 159 ? 2.09 9.25 7.953 1 76.5 159 GLY B CA 1
ATOM 3120 C C . GLY B 1 159 ? 2.145 7.949 8.727 1 76.5 159 GLY B C 1
ATOM 3121 O O . GLY B 1 159 ? 2.168 6.867 8.133 1 76.5 159 GLY B O 1
ATOM 3122 N N . ALA B 1 160 ? 2.123 8.094 10.062 1 79.31 160 ALA B N 1
ATOM 3123 C CA . ALA B 1 160 ? 2.141 6.91 10.922 1 79.31 160 ALA B CA 1
ATOM 3124 C C . ALA B 1 160 ? 0.86 6.094 10.758 1 79.31 160 ALA B C 1
ATOM 3126 O O . ALA B 1 160 ? 0.903 4.863 10.703 1 79.31 160 ALA B O 1
ATOM 312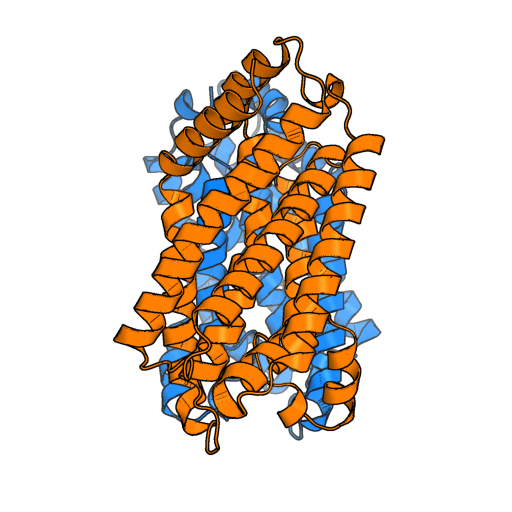7 N N . VAL B 1 161 ? -0.25 6.805 10.695 1 85.38 161 VAL B N 1
ATOM 3128 C CA . VAL B 1 161 ? -1.53 6.133 10.492 1 85.38 161 VAL B CA 1
ATOM 3129 C C . VAL B 1 161 ? -1.499 5.344 9.188 1 85.38 161 VAL B C 1
ATOM 3131 O O . VAL B 1 161 ? -1.899 4.18 9.148 1 85.38 161 VAL B O 1
ATOM 3134 N N . ASN B 1 162 ? -0.969 5.945 8.156 1 83.81 162 ASN B N 1
ATOM 3135 C CA . ASN B 1 162 ? -0.886 5.312 6.848 1 83.81 162 ASN B CA 1
ATOM 3136 C C . ASN B 1 162 ? -0.034 4.047 6.891 1 83.81 162 ASN B C 1
ATOM 3138 O O . ASN B 1 162 ? -0.413 3.021 6.324 1 83.81 162 ASN B O 1
ATOM 3142 N N . MET B 1 163 ? 1.038 4.133 7.539 1 80.19 163 MET B N 1
ATOM 3143 C CA . MET B 1 163 ? 1.962 3.004 7.586 1 80.19 163 MET B CA 1
ATOM 3144 C C . MET B 1 163 ? 1.348 1.832 8.344 1 80.19 163 MET B C 1
ATOM 3146 O O . MET B 1 163 ? 1.352 0.7 7.859 1 80.19 163 MET B O 1
ATOM 3150 N N . VAL B 1 164 ? 0.795 2.139 9.523 1 85.19 164 VAL B N 1
ATOM 3151 C CA . VAL B 1 164 ? 0.19 1.086 10.336 1 85.19 164 VAL B CA 1
ATOM 3152 C C . VAL B 1 164 ? -0.991 0.472 9.586 1 85.19 164 VAL B C 1
ATOM 3154 O O . VAL B 1 164 ? -1.132 -0.752 9.531 1 85.19 164 VAL B O 1
ATOM 3157 N N . PHE B 1 165 ? -1.804 1.298 9.031 1 90.25 165 PHE B N 1
ATOM 3158 C CA . PHE B 1 165 ? -2.973 0.856 8.281 1 90.25 165 PHE B CA 1
ATOM 3159 C C . PHE B 1 165 ? -2.566 -0.064 7.133 1 90.25 165 PHE B C 1
ATOM 3161 O O . PHE B 1 165 ? -3.146 -1.136 6.953 1 90.25 165 PHE B O 1
ATOM 3168 N N . ASN B 1 166 ? -1.535 0.311 6.434 1 85.31 166 ASN B N 1
ATOM 3169 C CA . ASN B 1 166 ? -1.071 -0.441 5.273 1 85.31 166 ASN B CA 1
ATOM 3170 C C . ASN B 1 166 ? -0.521 -1.807 5.676 1 85.31 166 ASN B C 1
ATOM 3172 O O . ASN B 1 166 ? -0.75 -2.801 4.984 1 85.31 166 ASN B O 1
ATOM 3176 N N . ILE B 1 167 ? 0.211 -1.808 6.719 1 86.62 167 ILE B N 1
ATOM 3177 C CA . ILE B 1 167 ? 0.767 -3.074 7.184 1 86.62 167 ILE B CA 1
ATOM 3178 C C . ILE B 1 167 ? -0.366 -4.051 7.492 1 86.62 167 ILE B C 1
ATOM 3180 O O . ILE B 1 167 ? -0.392 -5.168 6.969 1 86.62 167 ILE B O 1
ATOM 3184 N N . VAL B 1 168 ? -1.321 -3.574 8.266 1 89.44 168 VAL B N 1
ATOM 3185 C CA . VAL B 1 168 ? -2.438 -4.422 8.672 1 89.44 168 VA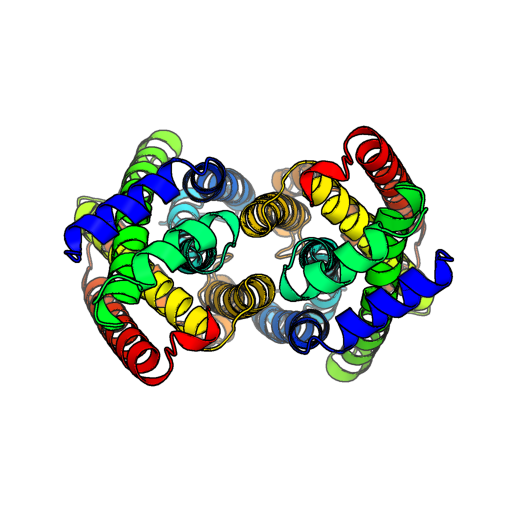L B CA 1
ATOM 3186 C C . VAL B 1 168 ? -3.229 -4.863 7.441 1 89.44 168 VAL B C 1
ATOM 3188 O O . VAL B 1 168 ? -3.512 -6.051 7.27 1 89.44 168 VAL B O 1
ATOM 3191 N N . GLN B 1 169 ? -3.486 -3.959 6.625 1 91.69 169 GLN B N 1
ATOM 3192 C CA . GLN B 1 169 ? -4.309 -4.215 5.445 1 91.69 169 GLN B CA 1
ATOM 3193 C C . GLN B 1 169 ? -3.621 -5.195 4.5 1 91.69 169 GLN B C 1
ATOM 3195 O O . GLN B 1 169 ? -4.234 -6.168 4.055 1 91.69 169 GLN B O 1
ATOM 3200 N N . THR B 1 170 ? -2.34 -4.969 4.199 1 89.12 170 THR B N 1
ATOM 3201 C CA . THR B 1 170 ? -1.616 -5.781 3.229 1 89.12 170 THR B CA 1
ATOM 3202 C C . THR B 1 170 ? -1.451 -7.211 3.736 1 89.12 170 THR B C 1
ATOM 3204 O O . THR B 1 170 ? -1.672 -8.164 2.992 1 89.12 170 THR B O 1
ATOM 3207 N N . VAL B 1 171 ? -1.157 -7.336 4.961 1 88.06 171 VAL B N 1
ATOM 3208 C CA . VAL B 1 171 ? -0.987 -8.656 5.555 1 88.06 171 VAL B CA 1
ATOM 3209 C C . VAL B 1 171 ? -2.301 -9.43 5.477 1 88.06 171 VAL B C 1
ATOM 3211 O O . VAL B 1 171 ? -2.32 -10.594 5.055 1 88.06 171 VAL B O 1
ATOM 3214 N N . LEU B 1 172 ? -3.375 -8.828 5.766 1 92.19 172 LEU B N 1
ATOM 3215 C CA . LEU B 1 172 ? -4.68 -9.477 5.738 1 92.19 172 LEU B CA 1
ATOM 3216 C C . LEU B 1 172 ? -5.066 -9.852 4.312 1 92.19 172 LEU B C 1
ATOM 3218 O O . LEU B 1 172 ? -5.645 -10.922 4.082 1 92.19 172 LEU B O 1
ATOM 3222 N N . CYS B 1 173 ? -4.727 -9 3.406 1 92.69 173 CYS B N 1
ATOM 3223 C CA . CYS B 1 173 ? -5.098 -9.25 2.018 1 92.69 173 CYS B CA 1
ATOM 3224 C C . CYS B 1 173 ? -4.246 -10.359 1.417 1 92.69 173 CYS B C 1
ATOM 3226 O O . CYS B 1 173 ? -4.742 -11.18 0.639 1 92.69 173 CYS B O 1
ATOM 3228 N N . ILE B 1 174 ? -3.02 -10.383 1.805 1 87.69 174 ILE B N 1
ATOM 3229 C CA . ILE B 1 174 ? -2.146 -11.445 1.328 1 87.69 174 ILE B CA 1
ATOM 3230 C C . ILE B 1 174 ? -2.588 -12.781 1.927 1 87.69 174 ILE B C 1
ATOM 3232 O O . ILE B 1 174 ? -2.764 -13.766 1.204 1 87.69 174 ILE B O 1
ATOM 3236 N N . LEU B 1 175 ? -2.838 -12.758 3.16 1 89.31 175 LEU B N 1
ATOM 3237 C CA . LEU B 1 175 ? -3.262 -13.969 3.848 1 89.31 175 LEU B CA 1
ATOM 3238 C C . LEU B 1 175 ? -4.633 -14.422 3.357 1 89.31 175 LEU B C 1
ATOM 3240 O O . LEU B 1 175 ? -4.918 -15.625 3.318 1 89.31 175 LEU B O 1
ATOM 3244 N N . GLY B 1 176 ? -5.402 -13.492 2.945 1 92.31 176 GLY B N 1
ATOM 3245 C CA . GLY B 1 176 ? -6.766 -13.797 2.537 1 92.31 176 GLY B CA 1
ATOM 3246 C C . GLY B 1 176 ? -6.871 -14.234 1.089 1 92.31 176 GLY B C 1
ATOM 3247 O O . GLY B 1 176 ? -7.949 -14.609 0.626 1 92.31 176 GLY B O 1
ATOM 3248 N N . GLY B 1 177 ? -5.77 -14.078 0.35 1 88.69 177 GLY B N 1
ATOM 3249 C CA . GLY B 1 177 ? -5.773 -14.555 -1.023 1 88.69 177 GLY B CA 1
ATOM 3250 C C . GLY B 1 177 ? -6.23 -13.508 -2.02 1 88.69 177 GLY B C 1
ATOM 3251 O O . GLY B 1 177 ? -6.648 -13.836 -3.131 1 88.69 177 GLY B O 1
ATOM 3252 N N . ALA B 1 178 ? -6.191 -12.266 -1.632 1 88.94 178 ALA B N 1
ATOM 3253 C CA . ALA B 1 178 ? -6.652 -11.203 -2.521 1 88.94 178 ALA B CA 1
ATOM 3254 C C . ALA B 1 178 ? -5.715 -11.047 -3.717 1 88.94 178 ALA B C 1
ATOM 3256 O O . ALA B 1 178 ? -6.152 -10.695 -4.816 1 88.94 178 ALA B O 1
ATOM 3257 N N . PHE B 1 179 ? -4.449 -11.383 -3.518 1 84.69 179 PHE B N 1
ATOM 3258 C CA . PHE B 1 179 ? -3.473 -11.164 -4.574 1 84.69 179 PHE B CA 1
ATOM 3259 C C . PHE B 1 179 ? -3.205 -12.453 -5.344 1 84.69 179 PHE B C 1
ATOM 3261 O O . PHE B 1 179 ? -2.799 -12.414 -6.508 1 84.69 179 PHE B O 1
ATOM 3268 N N . PHE B 1 180 ? -3.367 -13.5 -4.723 1 82.31 180 PHE B N 1
ATOM 3269 C CA . PHE B 1 180 ? -3.234 -14.805 -5.352 1 82.31 180 PHE B CA 1
ATOM 3270 C C . PHE B 1 180 ? -3.949 -15.875 -4.531 1 82.31 180 PHE B C 1
ATOM 3272 O O . PHE B 1 180 ? -4.027 -15.773 -3.307 1 82.31 180 PHE B O 1
ATOM 3279 N N . SER B 1 181 ? -4.457 -16.859 -5.23 1 80 181 SER B N 1
ATOM 3280 C CA . SER B 1 181 ? -5.188 -17.938 -4.559 1 80 181 SER B CA 1
ATOM 3281 C C . SER B 1 181 ? -4.25 -18.828 -3.748 1 80 181 SER B C 1
ATOM 3283 O O . SER B 1 181 ? -3.369 -19.484 -4.305 1 80 181 SER B O 1
ATOM 3285 N N . LEU B 1 182 ? -4.5 -18.922 -2.479 1 83.81 182 LEU B N 1
ATOM 3286 C CA . LEU B 1 182 ? -3.656 -19.734 -1.607 1 83.81 182 LEU B CA 1
ATOM 3287 C C . LEU B 1 182 ? -4.051 -21.203 -1.684 1 83.81 182 LEU B C 1
ATOM 3289 O O . LEU B 1 182 ? -3.277 -22.078 -1.296 1 83.81 182 LEU B O 1
ATOM 3293 N N . GLU B 1 183 ? -5.223 -21.422 -2.143 1 80.62 183 GLU B N 1
ATOM 3294 C CA . GLU B 1 183 ? -5.66 -22.812 -2.307 1 80.62 183 GLU B CA 1
ATOM 3295 C C . GLU B 1 183 ? -4.816 -23.531 -3.352 1 80.62 183 GLU B C 1
ATOM 3297 O O . GLU B 1 183 ? -4.582 -24.734 -3.244 1 80.62 183 GLU B O 1
ATOM 3302 N N . ALA B 1 184 ? -4.355 -22.766 -4.316 1 77.31 184 ALA B N 1
ATOM 3303 C CA . ALA B 1 184 ? -3.553 -23.344 -5.395 1 77.31 184 ALA B CA 1
ATOM 3304 C C . ALA B 1 184 ? -2.146 -23.688 -4.906 1 77.31 184 ALA B C 1
ATOM 3306 O O . ALA B 1 184 ? -1.415 -24.422 -5.57 1 77.31 184 ALA B O 1
ATOM 3307 N N . LEU B 1 185 ? -1.806 -23.188 -3.699 1 79.69 185 LEU B N 1
ATOM 3308 C CA . LEU B 1 185 ? -0.457 -23.391 -3.182 1 79.69 185 LEU B CA 1
ATOM 3309 C C . LEU B 1 185 ? -0.379 -24.656 -2.332 1 79.69 185 LEU B C 1
ATOM 3311 O O . LEU B 1 185 ? 0.713 -25.156 -2.053 1 79.69 185 LEU B O 1
ATOM 3315 N N . GLY B 1 186 ? -1.512 -25.188 -1.888 1 84.88 186 GLY B N 1
ATOM 3316 C CA . GLY B 1 186 ? -1.525 -26.391 -1.087 1 84.88 186 GLY B CA 1
ATOM 3317 C C . GLY B 1 186 ? -2.449 -26.312 0.113 1 84.88 186 GLY B C 1
ATOM 3318 O O . GLY B 1 186 ? -3.137 -25.297 0.302 1 84.88 186 GLY B O 1
ATOM 3319 N N . GLU B 1 187 ? -2.443 -27.328 0.916 1 87.5 187 GLU B N 1
ATOM 3320 C CA . GLU B 1 187 ? -3.395 -27.438 2.016 1 87.5 187 GLU B CA 1
ATOM 3321 C C . GLU B 1 187 ? -3.02 -26.516 3.17 1 87.5 187 GLU B C 1
ATOM 3323 O O . GLU B 1 187 ? -3.889 -25.875 3.768 1 87.5 187 GLU B O 1
ATOM 3328 N N . ILE B 1 188 ? -1.752 -26.391 3.445 1 84.94 188 ILE B N 1
ATOM 3329 C CA . ILE B 1 188 ? -1.303 -25.609 4.59 1 84.94 188 ILE B CA 1
ATOM 3330 C C . ILE B 1 188 ? -1.577 -24.125 4.34 1 84.94 188 ILE B C 1
ATOM 3332 O O . ILE B 1 188 ? -2.244 -23.469 5.141 1 84.94 188 ILE B O 1
ATOM 3336 N N . PRO B 1 189 ? -1.142 -23.656 3.131 1 86 189 PRO B N 1
ATOM 3337 C CA . PRO B 1 189 ? -1.495 -22.266 2.85 1 86 189 PRO B CA 1
ATOM 3338 C C . PRO B 1 189 ? -3.002 -22.031 2.857 1 86 189 PRO B C 1
ATOM 3340 O O . PRO B 1 189 ? -3.467 -21 3.367 1 86 189 PRO B O 1
ATOM 3343 N N . ALA B 1 190 ? -3.68 -22.938 2.439 1 89.62 190 ALA B N 1
ATOM 3344 C CA . ALA B 1 190 ? -5.137 -22.828 2.416 1 89.62 190 ALA B CA 1
ATOM 3345 C C . ALA B 1 190 ? -5.703 -22.734 3.83 1 89.62 190 ALA B C 1
ATOM 3347 O O . ALA B 1 190 ? -6.621 -21.953 4.094 1 89.62 190 ALA B O 1
ATOM 3348 N N . MET B 1 191 ? -5.145 -23.484 4.723 1 89.56 191 MET B N 1
ATOM 3349 C CA . MET B 1 191 ? -5.602 -23.5 6.109 1 89.56 191 MET B CA 1
ATOM 3350 C C . MET B 1 191 ? -5.242 -22.188 6.809 1 89.56 191 MET B C 1
ATOM 3352 O O . MET B 1 191 ? -6.062 -21.625 7.535 1 89.56 191 MET B O 1
ATOM 3356 N N . ILE B 1 192 ? -4.105 -21.672 6.555 1 88.75 192 ILE B N 1
ATOM 3357 C CA . ILE B 1 192 ? -3.625 -20.453 7.188 1 88.75 192 ILE B CA 1
ATOM 3358 C C . ILE B 1 192 ? -4.449 -19.266 6.703 1 88.75 192 ILE B C 1
ATOM 3360 O O . ILE B 1 192 ? -4.727 -18.328 7.469 1 88.75 192 ILE B O 1
ATOM 3364 N N . SER B 1 193 ? -4.824 -19.344 5.441 1 89.75 193 SER B N 1
ATOM 3365 C CA . SER B 1 193 ? -5.598 -18.25 4.859 1 89.75 193 SER B CA 1
ATOM 3366 C C . SER B 1 193 ? -6.898 -18.016 5.625 1 89.75 193 SER B C 1
ATOM 3368 O O . SER B 1 193 ? -7.402 -16.891 5.684 1 89.75 193 SER B O 1
ATOM 3370 N N . LYS B 1 194 ? -7.41 -19.031 6.34 1 91.38 194 LYS B N 1
ATOM 3371 C CA . LYS B 1 194 ? -8.68 -18.969 7.047 1 91.38 194 LYS B CA 1
ATOM 3372 C C . LYS B 1 194 ? -8.578 -18.078 8.281 1 91.38 194 LYS B C 1
ATOM 3374 O O . LYS B 1 194 ? -9.594 -17.688 8.859 1 91.38 194 LYS B O 1
ATOM 3379 N N . ILE B 1 195 ? -7.395 -17.703 8.586 1 90.5 195 ILE B N 1
ATOM 3380 C CA . ILE B 1 195 ? -7.168 -16.812 9.727 1 90.5 195 ILE B CA 1
ATOM 3381 C C . ILE B 1 195 ? -7.578 -15.391 9.359 1 90.5 195 ILE B C 1
ATOM 3383 O O . ILE B 1 195 ? -8.047 -14.633 10.219 1 90.5 195 ILE B O 1
ATOM 3387 N N . SER B 1 196 ? -7.473 -15.086 8.109 1 91.94 196 SER B N 1
ATOM 3388 C CA . SER B 1 196 ? -7.785 -13.734 7.66 1 91.94 196 SER B CA 1
ATOM 3389 C C . SER B 1 196 ? -9.266 -13.586 7.34 1 91.94 196 SER B C 1
ATOM 3391 O O . SER B 1 196 ? -9.828 -14.375 6.582 1 91.94 196 SER B O 1
ATOM 3393 N N . PRO B 1 197 ? -9.883 -12.539 7.887 1 92.12 197 PRO B N 1
ATOM 3394 C CA . PRO B 1 197 ? -11.273 -12.297 7.508 1 92.12 197 PRO B CA 1
ATOM 3395 C C . PRO B 1 197 ? -11.445 -12.023 6.016 1 92.12 197 PRO B C 1
ATOM 3397 O O . PRO B 1 197 ? -12.539 -12.188 5.473 1 92.12 197 PRO B O 1
ATOM 3400 N N . VAL B 1 198 ? -10.414 -11.609 5.398 1 94.19 198 VAL B N 1
ATOM 3401 C CA . VAL B 1 198 ? -10.453 -11.328 3.967 1 94.19 198 VAL B CA 1
ATOM 3402 C C . VAL B 1 198 ? -10.75 -12.617 3.195 1 94.19 198 VAL B C 1
ATOM 3404 O O . VAL B 1 198 ? -11.461 -12.586 2.186 1 94.19 198 VAL B O 1
ATOM 3407 N N . LYS B 1 199 ? -10.203 -13.672 3.699 1 95.31 199 LYS B N 1
ATOM 3408 C CA . LYS B 1 199 ? -10.453 -14.961 3.053 1 95.31 199 LYS B CA 1
ATOM 3409 C C . LYS B 1 199 ? -11.945 -15.281 3.037 1 95.31 199 LYS B C 1
ATOM 3411 O O . LYS B 1 199 ? -12.484 -15.688 2.006 1 95.31 199 LYS B O 1
ATOM 3416 N N . TRP B 1 200 ? -12.578 -15.094 4.066 1 94.5 200 TRP B N 1
ATOM 3417 C CA . TRP B 1 200 ? -14 -15.406 4.188 1 94.5 200 TRP B CA 1
ATOM 3418 C C . TRP B 1 200 ? -14.836 -14.453 3.336 1 94.5 200 TRP B C 1
ATOM 3420 O O . TRP B 1 200 ? -15.852 -14.852 2.77 1 94.5 200 TRP B O 1
ATOM 3430 N N . LEU B 1 201 ? -14.406 -13.258 3.322 1 96.31 201 LEU B N 1
ATOM 3431 C CA . LEU B 1 201 ? -15.086 -12.32 2.434 1 96.31 201 LEU B CA 1
ATOM 3432 C C . LEU B 1 201 ? -14.938 -12.75 0.978 1 96.31 201 LEU B C 1
ATOM 3434 O O . LEU B 1 201 ? -15.914 -12.742 0.223 1 96.31 201 LEU B O 1
ATOM 3438 N N . MET B 1 202 ? -13.75 -13.109 0.649 1 94.88 202 MET B N 1
ATOM 3439 C CA . MET B 1 202 ? -13.477 -13.578 -0.708 1 94.88 202 MET B CA 1
ATOM 3440 C C . MET B 1 202 ? -14.352 -14.781 -1.05 1 94.88 202 MET B C 1
ATOM 3442 O O . MET B 1 202 ? -15.016 -14.797 -2.086 1 94.88 202 MET B O 1
ATOM 3446 N N . ASP B 1 203 ? -14.352 -15.742 -0.181 1 94.44 203 ASP B N 1
ATOM 3447 C CA . ASP B 1 203 ? -15.148 -16.953 -0.394 1 94.44 203 ASP B CA 1
ATOM 3448 C C . ASP B 1 203 ? -16.641 -16.625 -0.46 1 94.44 203 ASP B C 1
ATOM 3450 O O . ASP B 1 203 ? -17.359 -17.172 -1.296 1 94.44 203 ASP B O 1
ATOM 3454 N N . GLY B 1 204 ? -17.062 -15.797 0.425 1 96.69 204 GLY B N 1
ATOM 3455 C CA . GLY B 1 204 ? -18.469 -15.414 0.427 1 96.69 204 GLY B CA 1
ATOM 3456 C C . GLY B 1 204 ? -18.906 -14.742 -0.862 1 96.69 204 GLY B C 1
ATOM 3457 O O . GLY B 1 204 ? -19.984 -15.039 -1.388 1 96.69 204 GLY B O 1
ATOM 3458 N N . LEU B 1 205 ? -18.094 -13.906 -1.362 1 96.69 205 LEU B N 1
ATOM 3459 C CA . LEU B 1 205 ? -18.422 -13.18 -2.59 1 96.69 205 LEU B CA 1
ATOM 3460 C C . LEU B 1 205 ? -18.438 -14.125 -3.787 1 96.69 205 LEU B C 1
ATOM 3462 O O . LEU B 1 205 ? -19.359 -14.094 -4.594 1 96.69 205 LEU B O 1
ATOM 3466 N N . LEU B 1 206 ? -17.453 -14.969 -3.85 1 93.81 206 LEU B N 1
ATOM 3467 C CA . LEU B 1 206 ? -17.375 -15.891 -4.973 1 93.81 206 LEU B CA 1
ATOM 3468 C C . LEU B 1 206 ? -18.516 -16.906 -4.918 1 93.81 206 LEU B C 1
ATOM 3470 O O . LEU B 1 206 ? -19.094 -17.25 -5.949 1 93.81 206 LEU B O 1
ATOM 3474 N N . ASN B 1 207 ? -18.797 -17.359 -3.668 1 94.94 207 ASN B N 1
ATOM 3475 C CA . ASN B 1 207 ? -19.922 -18.266 -3.516 1 94.94 207 ASN B CA 1
ATOM 3476 C C . ASN B 1 207 ? -21.234 -17.625 -3.939 1 94.94 207 ASN B C 1
ATOM 3478 O O . ASN B 1 207 ? -22.094 -18.281 -4.523 1 94.94 207 ASN B O 1
ATOM 3482 N N . SER B 1 208 ? -21.391 -16.391 -3.605 1 95.56 208 SER B N 1
ATOM 3483 C CA . SER B 1 208 ? -22.594 -15.664 -3.992 1 95.56 208 SER B CA 1
ATOM 3484 C C . SER B 1 208 ? -22.688 -15.531 -5.508 1 95.56 208 SER B C 1
ATOM 3486 O O . SER B 1 208 ? -23.766 -15.703 -6.086 1 95.56 208 SER B O 1
ATOM 3488 N N . MET B 1 209 ? -21.594 -15.312 -6.16 1 93.69 209 MET B N 1
ATOM 3489 C CA . MET B 1 209 ? -21.578 -15.047 -7.598 1 93.69 209 MET B CA 1
ATOM 3490 C C . MET B 1 209 ? -21.703 -16.344 -8.391 1 93.69 209 MET B C 1
ATOM 3492 O O . MET B 1 209 ? -22.359 -16.375 -9.43 1 93.69 209 MET B O 1
ATOM 3496 N N . TYR B 1 210 ? -21.188 -17.469 -7.883 1 91.44 210 TYR B N 1
ATOM 3497 C CA . TYR B 1 210 ? -21.094 -18.672 -8.711 1 91.44 210 TYR B CA 1
ATOM 3498 C C . TYR B 1 210 ? -22.078 -19.734 -8.25 1 91.44 210 TYR B C 1
ATOM 3500 O O . TYR B 1 210 ? -22.594 -20.516 -9.07 1 91.44 210 TYR B O 1
ATOM 3508 N N . ASP B 1 211 ? -22.297 -19.766 -6.945 1 91.44 211 ASP B N 1
ATOM 3509 C CA . ASP B 1 211 ? -23.125 -20.828 -6.41 1 91.44 211 ASP B CA 1
ATOM 3510 C C . ASP B 1 211 ? -24.469 -20.281 -5.914 1 91.44 211 ASP B C 1
ATOM 3512 O O . ASP B 1 211 ? -25.344 -21.047 -5.508 1 91.44 211 ASP B O 1
ATOM 3516 N N . ASN B 1 212 ? -24.656 -19 -5.898 1 93 212 ASN B N 1
ATOM 3517 C CA . ASN B 1 212 ? -25.844 -18.344 -5.355 1 93 212 ASN B CA 1
ATOM 3518 C C . ASN B 1 212 ? -26.062 -18.703 -3.893 1 93 212 ASN B C 1
ATOM 3520 O O . ASN B 1 212 ? -27.203 -18.844 -3.449 1 93 212 ASN B O 1
ATOM 3524 N N . ASN B 1 213 ? -25 -19.078 -3.271 1 95.12 213 ASN B N 1
ATOM 3525 C CA . ASN B 1 213 ? -25 -19.312 -1.83 1 95.12 213 ASN B CA 1
ATOM 3526 C C . ASN B 1 213 ? -24.5 -18.078 -1.071 1 95.12 213 ASN B C 1
ATOM 3528 O O . ASN B 1 213 ? -23.312 -17.766 -1.091 1 95.12 213 ASN B O 1
ATOM 3532 N N . ASN B 1 214 ? -25.438 -17.453 -0.324 1 96.44 214 ASN B N 1
ATOM 3533 C CA . ASN B 1 214 ? -25.125 -16.172 0.296 1 96.44 214 ASN B CA 1
ATOM 3534 C C . ASN B 1 214 ? -24.875 -16.312 1.794 1 96.44 214 ASN B C 1
ATOM 3536 O O . ASN B 1 214 ? -24.672 -15.32 2.492 1 96.44 214 ASN B O 1
ATOM 3540 N N . PHE B 1 215 ? -24.844 -17.5 2.283 1 96.56 215 PHE B N 1
ATOM 3541 C CA . PHE B 1 215 ? -24.766 -17.719 3.723 1 96.56 215 PHE B CA 1
ATOM 3542 C C . PHE B 1 215 ? -23.484 -17.125 4.285 1 96.56 215 PHE B C 1
ATOM 3544 O O . PHE B 1 215 ? -23.516 -16.312 5.219 1 96.56 215 PHE B O 1
ATOM 3551 N N . ILE B 1 216 ? -22.391 -17.484 3.746 1 96.06 216 ILE B N 1
ATOM 3552 C CA . ILE B 1 216 ? -21.094 -17.016 4.23 1 96.06 216 ILE B CA 1
ATOM 3553 C C . ILE B 1 216 ? -21.031 -15.492 4.133 1 96.06 216 ILE B C 1
ATOM 3555 O O . ILE B 1 216 ? -20.516 -14.828 5.035 1 96.06 216 ILE B O 1
ATOM 3559 N N . LEU B 1 217 ? -21.562 -14.984 3.086 1 96.94 217 LEU B N 1
ATOM 3560 C CA . LEU B 1 217 ? -21.531 -13.547 2.869 1 96.94 217 LEU B CA 1
ATOM 3561 C C . LEU B 1 217 ? -22.344 -12.82 3.943 1 96.94 217 LEU B C 1
ATOM 3563 O O . LEU B 1 217 ? -21.891 -11.797 4.473 1 96.94 217 LEU B O 1
ATOM 3567 N N . PHE B 1 218 ? -23.453 -13.352 4.359 1 97.5 218 PHE B N 1
ATOM 3568 C CA . PHE B 1 218 ? -24.266 -12.766 5.422 1 97.5 218 PHE B CA 1
ATOM 3569 C C . PHE B 1 218 ? -23.5 -12.781 6.746 1 97.5 218 PHE B C 1
ATOM 3571 O O . PHE B 1 218 ? -23.531 -11.812 7.5 1 97.5 218 PHE B O 1
ATOM 3578 N N . VAL B 1 219 ? -22.875 -13.867 6.957 1 97 219 VAL B N 1
ATOM 3579 C CA . VAL B 1 219 ? -22.125 -14.016 8.195 1 97 219 VAL B CA 1
ATOM 3580 C C . VAL B 1 219 ? -21 -12.977 8.25 1 97 219 VAL B C 1
ATOM 3582 O O . VAL B 1 219 ? -20.828 -12.305 9.273 1 97 219 VAL B O 1
ATOM 3585 N N . ILE B 1 220 ? -20.297 -12.781 7.125 1 97 220 ILE B N 1
ATOM 3586 C CA . ILE B 1 220 ? -19.172 -11.859 7.078 1 97 220 ILE B CA 1
ATOM 3587 C C . ILE B 1 220 ? -19.672 -10.422 7.199 1 97 220 ILE B C 1
ATOM 3589 O O . ILE B 1 220 ? -19.031 -9.578 7.824 1 97 220 ILE B O 1
ATOM 3593 N N . ILE B 1 221 ? -20.812 -10.102 6.602 1 97.75 221 ILE B N 1
ATOM 3594 C CA . ILE B 1 221 ? -21.438 -8.789 6.754 1 97.75 221 ILE B CA 1
ATOM 3595 C C . ILE B 1 221 ? -21.703 -8.516 8.227 1 97.75 221 ILE B C 1
ATOM 3597 O O . ILE B 1 221 ? -21.375 -7.441 8.742 1 97.75 221 ILE B O 1
ATOM 3601 N N . GLY B 1 222 ? -22.203 -9.508 8.906 1 97.75 222 GLY B N 1
ATOM 3602 C CA . GLY B 1 222 ? -22.453 -9.367 10.336 1 97.75 222 GLY B CA 1
ATOM 3603 C C . GLY B 1 222 ? -21.188 -9.156 11.141 1 97.75 222 GLY B C 1
ATOM 3604 O O . GLY B 1 222 ? -21.141 -8.273 12.008 1 97.75 222 GLY B O 1
ATOM 3605 N N . ILE B 1 223 ? -20.203 -9.898 10.859 1 96.88 223 ILE B N 1
ATOM 3606 C CA . ILE B 1 223 ? -18.938 -9.797 11.578 1 96.88 223 ILE B CA 1
ATOM 3607 C C . ILE B 1 223 ? -18.312 -8.422 11.352 1 96.88 223 ILE B C 1
ATOM 3609 O O . ILE B 1 223 ? -17.828 -7.789 12.297 1 96.88 223 ILE B O 1
ATOM 3613 N N . ASN B 1 224 ? -18.359 -7.934 10.102 1 97.19 224 ASN B N 1
ATOM 3614 C CA . ASN B 1 224 ? -17.797 -6.621 9.797 1 97.19 224 ASN B CA 1
ATOM 3615 C C . ASN B 1 224 ? -18.547 -5.512 10.531 1 97.19 224 ASN B C 1
ATOM 3617 O O . ASN B 1 224 ? -17.938 -4.531 10.969 1 97.19 224 ASN B O 1
ATOM 3621 N N . ILE B 1 225 ? -19.859 -5.656 10.68 1 97.94 225 ILE B N 1
ATOM 3622 C CA . ILE B 1 225 ? -20.656 -4.684 11.43 1 97.94 225 ILE B CA 1
ATOM 3623 C C . ILE B 1 225 ? -20.234 -4.707 12.898 1 97.94 225 ILE B C 1
ATOM 3625 O O . ILE B 1 225 ? -20.031 -3.652 13.508 1 97.94 225 ILE B O 1
ATOM 3629 N N . ILE B 1 226 ? -20.062 -5.891 13.453 1 98.06 226 ILE B N 1
ATOM 3630 C CA . ILE B 1 226 ? -19.672 -6.031 14.852 1 98.06 226 ILE B CA 1
ATOM 3631 C C . ILE B 1 226 ? -18.312 -5.402 15.078 1 98.06 226 ILE B C 1
ATOM 3633 O O . ILE B 1 226 ? -18.109 -4.652 16.031 1 98.06 226 ILE B O 1
ATOM 3637 N N . ILE B 1 227 ? -17.375 -5.648 14.164 1 97.06 227 ILE B N 1
ATOM 3638 C CA . ILE B 1 227 ? -16.031 -5.086 14.289 1 97.06 227 ILE B CA 1
ATOM 3639 C C . ILE B 1 227 ? -16.094 -3.562 14.188 1 97.06 227 ILE B C 1
ATOM 3641 O O . ILE B 1 227 ? -15.453 -2.855 14.969 1 97.06 227 ILE B O 1
ATOM 3645 N N . ALA B 1 228 ? -16.891 -3.082 13.25 1 97.56 228 ALA B N 1
ATOM 3646 C CA . ALA B 1 228 ? -17.031 -1.638 13.086 1 97.56 228 ALA B CA 1
ATOM 3647 C C . ALA B 1 228 ? -17.562 -0.988 14.359 1 97.56 228 ALA B C 1
ATOM 3649 O O . ALA B 1 228 ? -17.031 0.031 14.812 1 97.56 228 ALA B O 1
ATOM 3650 N N . VAL B 1 229 ? -18.562 -1.584 14.977 1 97.44 229 VAL B N 1
ATOM 3651 C CA . VAL B 1 229 ? -19.172 -1.056 16.203 1 97.44 229 VAL B CA 1
ATOM 3652 C C . VAL B 1 229 ? -18.156 -1.087 17.328 1 97.44 229 VAL B C 1
ATOM 3654 O O . VAL B 1 229 ? -18.047 -0.132 18.109 1 97.44 229 VAL B O 1
ATOM 3657 N N . MET B 1 230 ? -17.375 -2.133 17.391 1 97.94 230 MET B N 1
ATOM 3658 C CA . MET B 1 230 ? -16.328 -2.238 18.406 1 97.94 230 MET B CA 1
ATOM 3659 C C . MET B 1 230 ? -15.273 -1.159 18.203 1 97.94 230 MET B C 1
ATOM 3661 O O . MET B 1 230 ? -14.836 -0.531 19.172 1 97.94 230 MET B O 1
ATOM 3665 N N . LEU B 1 231 ? -14.914 -0.952 16.969 1 97.31 231 LEU B N 1
ATOM 3666 C CA . LEU B 1 231 ? -13.914 0.06 16.656 1 97.31 231 LEU B CA 1
ATOM 3667 C C . LEU B 1 231 ? -14.43 1.456 16.984 1 97.31 231 LEU B C 1
ATOM 3669 O O . LEU B 1 231 ? -13.688 2.291 17.516 1 97.31 231 LEU B O 1
ATOM 3673 N N . ILE B 1 232 ? -15.688 1.694 16.719 1 96.81 232 ILE B N 1
ATOM 3674 C CA . ILE B 1 232 ? -16.297 2.979 17.047 1 96.81 232 ILE B CA 1
ATOM 3675 C C . ILE B 1 232 ? -16.328 3.17 18.547 1 96.81 232 ILE B C 1
ATOM 3677 O O . ILE B 1 232 ? -16.031 4.258 19.047 1 96.81 232 ILE B O 1
ATOM 3681 N N . GLY B 1 233 ? -16.625 2.068 19.25 1 96.44 233 GLY B N 1
ATOM 3682 C CA . GLY B 1 233 ? -16.578 2.125 20.703 1 96.44 233 GLY B CA 1
ATOM 3683 C C . GLY B 1 233 ? -15.203 2.441 21.25 1 96.44 233 GLY B C 1
ATOM 3684 O O . GLY B 1 233 ? -15.055 3.27 22.156 1 96.44 233 GLY B O 1
ATOM 3685 N N . LEU B 1 234 ? -14.195 1.894 20.672 1 96.62 234 LEU B N 1
ATOM 3686 C CA . LEU B 1 234 ? -12.82 2.152 21.094 1 96.62 234 LEU B CA 1
ATOM 3687 C C . LEU B 1 234 ? -12.414 3.586 20.766 1 96.62 234 LEU B C 1
ATOM 3689 O O . LEU B 1 234 ? -11.664 4.211 21.516 1 96.62 234 LEU B O 1
ATOM 3693 N N . THR B 1 235 ? -12.883 4.02 19.625 1 94.5 235 THR B N 1
ATOM 3694 C CA . THR B 1 235 ? -12.617 5.402 19.25 1 94.5 235 THR B CA 1
ATOM 3695 C C . THR B 1 235 ? -13.195 6.367 20.281 1 94.5 235 THR B C 1
ATOM 3697 O O . THR B 1 235 ? -12.555 7.352 20.656 1 94.5 235 THR B O 1
ATOM 3700 N N . SER B 1 236 ? -14.375 6.078 20.812 1 92.19 236 SER B N 1
ATOM 3701 C CA . SER B 1 236 ? -15.031 6.922 21.797 1 92.19 236 SER B CA 1
ATOM 3702 C C . SER B 1 236 ? -14.227 6.988 23.094 1 92.19 236 SER B C 1
ATOM 3704 O O . SER B 1 236 ? -14.203 8.023 23.766 1 92.19 236 SER B O 1
ATOM 3706 N N . LYS B 1 237 ? -13.461 5.992 23.359 1 93 237 LYS B N 1
ATOM 3707 C CA . LYS B 1 237 ? -12.68 5.93 24.594 1 93 237 LYS B CA 1
ATOM 3708 C C . LYS B 1 237 ? -11.328 6.617 24.422 1 93 237 LYS B C 1
ATOM 3710 O O . LYS B 1 237 ? -10.75 7.121 25.391 1 93 237 LYS B O 1
ATOM 3715 N N . THR B 1 238 ? -10.875 6.707 23.188 1 91.06 238 THR B N 1
ATOM 3716 C CA . THR B 1 238 ? -9.516 7.176 22.984 1 91.06 238 THR B CA 1
ATOM 3717 C C . THR B 1 238 ? -9.508 8.586 22.391 1 91.06 238 THR B C 1
ATOM 3719 O O . THR B 1 238 ? -8.492 9.289 22.453 1 91.06 238 THR B O 1
ATOM 3722 N N . PHE B 1 239 ? -10.547 8.984 21.844 1 87.25 239 PHE B N 1
ATOM 3723 C CA . PHE B 1 239 ? -10.617 10.266 21.141 1 87.25 239 PHE B CA 1
ATOM 3724 C C . PHE B 1 239 ? -10.539 11.422 22.141 1 87.25 239 PHE B C 1
ATOM 3726 O O . PHE B 1 239 ? -11.352 11.516 23.062 1 87.25 239 PHE B O 1
ATOM 3733 N N . LYS B 1 240 ? -9.453 12.219 21.969 1 81.81 240 LYS B N 1
ATOM 3734 C CA . LYS B 1 240 ? -9.273 13.445 22.734 1 81.81 240 LYS B CA 1
ATOM 3735 C C . LYS B 1 240 ? -9.156 14.664 21.828 1 81.81 240 LYS B C 1
ATOM 3737 O O . LYS B 1 240 ? -8.188 14.789 21.078 1 81.81 240 LYS B O 1
ATOM 3742 N N . THR B 1 241 ? -10.055 15.492 21.906 1 70.06 241 THR B N 1
ATOM 3743 C CA . THR B 1 241 ? -10.117 16.656 21.047 1 70.06 241 THR B CA 1
ATOM 3744 C C . THR B 1 241 ? -8.852 17.5 21.188 1 70.06 241 THR B C 1
ATOM 3746 O O . THR B 1 241 ? -8.414 18.156 20.234 1 70.06 241 THR B O 1
ATOM 3749 N N . GLU B 1 242 ? -8.25 17.422 22.328 1 66.06 242 GLU B N 1
ATOM 3750 C CA . GLU B 1 242 ? -7.086 18.25 22.641 1 66.06 242 GLU B CA 1
ATOM 3751 C C . GLU B 1 242 ? -5.887 17.844 21.781 1 66.06 242 GLU B C 1
ATOM 3753 O O . GLU B 1 242 ? -4.984 18.656 21.547 1 66.06 242 GLU B O 1
ATOM 3758 N N . LYS B 1 243 ? -5.941 16.734 21.344 1 65.12 243 LYS B N 1
ATOM 3759 C CA . LYS B 1 243 ? -4.801 16.234 20.578 1 65.12 243 LYS B CA 1
ATOM 3760 C C . LYS B 1 243 ? -4.785 16.812 19.172 1 65.12 243 LYS B C 1
ATOM 3762 O O . LYS B 1 243 ? -3.748 16.812 18.5 1 65.12 243 LYS B O 1
ATOM 3767 N N . TYR B 1 244 ? -5.863 17.375 18.797 1 63.34 244 TYR B N 1
ATOM 3768 C CA . TYR B 1 244 ? -5.977 17.797 17.406 1 63.34 244 TYR B CA 1
ATOM 3769 C C . TYR B 1 244 ? -6.051 19.312 17.297 1 63.34 244 TYR B C 1
ATOM 3771 O O . TYR B 1 244 ? -6.137 19.859 16.203 1 63.34 244 TYR B O 1
ATOM 3779 N N . LEU B 1 245 ? -5.988 19.922 18.547 1 53.66 245 LEU B N 1
ATOM 3780 C CA . LEU B 1 245 ? -5.914 21.375 18.625 1 53.66 245 LEU B CA 1
ATOM 3781 C C . LEU B 1 245 ? -4.465 21.859 18.641 1 53.66 245 LEU B C 1
ATOM 3783 O O . LEU B 1 245 ? -3.596 21.188 19.203 1 53.66 245 LEU B O 1
#

Organism: NCBI:txid29363

Sequence (490 aa):
MNIVNMIKFQLKLMCKTPIMFMMFFVYPVLLTAIIGYLTQSSFGGGVSSYEYYSIGMMIFIFTSSGLISSYNFLDENVKQGNVRTMFTPVKNLGIYLSEIISGTIYSSVAIAITMLIFSLLFGVNYNGNGILICVSFVILSFMSNSLGMLLCATINNIGAVNMVFNIVQTVLCILGGAFFSLEALGEIPAMISKISPVKWLMDGLLNSMYDNNNFILFVIIGINIIIAVMLIGLTSKTFKTEKYLMNIVNMIKFQLKLMCKTPIMFMMFFVYPVLLTAIIGYLTQSSFGGGVSSYEYYSIGMMIFIFTSSGLISSYNFLDENVKQGNVRTMFTPVKNLGIYLSEIISGTIYSSVAIAITMLIFSLLFGVNYNGNGILICVSFVILSFMSNSLGMLLCATINNIGAVNMVFNIVQTVLCILGGAFFSLEALGEIPAMISKISPVKWLMDGLLNSMYDNNNFILFVIIGINIIIAVMLIGLTSKTFKTEKYL